Protein 3UW2 (pdb70)

Sequence (458 aa):
MISQSIFKAYDIRGVIGKTLDADVARSSIGRAFGSEVRAQGGDAVVVARDGRLSGPELVGALADGLRAAGVDVVDVGMVPTPVGYFAASVPLALSGGERRVDSCIVVTGSHNPPDDYNGFKMVLRGAAIYGDQIQGLYKRIVVDARFETGSGSYEQYDVADQYVERIVGDIKLTRPLKLVVDAGNGVAGPLATRLFKALGCELVELFTDIDGNFPNHHPDPAHPENLQQDVIAKLKATDAEIGFAFDGDGDRLGVVTKDGQIIYPDRQLMLFAEEVLSRNPGAQIIYDVKCTRNLARWVREKGGEEPLMWKTGHHSLVKAKLRETGAPLAGEMSGHVFFKDRWYGFDDGLYTGARLLEILARVADPSALLNGLPNAVSTPELQLNVKLIDKLRADAKFDGADEVVTIDGLRVEYPDGFGLARSSNTTPVVVLRFEATSDAALARIQDDFRRALKAAKPGANLPF

Organism: Burkholderia thailandensis (strain ATCC 700388 / DSM 13276 / CCUG 48851 / CIP 106301 / E264) (NCBI:txid271848)

Radius of gyration: 22.33 Å; Cα contacts (8 Å, |Δi|>4): 1093; chains: 1; bounding box: 67×44×60 Å

Solvent-accessible surface area: 17520 Å² total; per-residue (Å²): 198,16,37,81,65,3,7,68,28,43,7,0,75,5,22,60,70,157,44,2,67,24,98,20,0,94,31,0,0,54,0,1,0,0,48,0,87,66,73,70,21,84,9,0,0,0,0,52,3,10,4,114,17,0,70,114,2,12,32,5,0,5,64,0,0,86,40,0,19,0,30,1,3,12,6,30,64,10,2,0,0,0,0,17,3,0,8,30,12,67,0,72,14,116,81,37,136,70,124,2,54,1,0,0,0,0,3,1,14,66,25,52,39,68,76,0,0,1,20,8,12,11,116,22,36,18,5,79,28,130,89,0,59,30,4,52,45,11,16,82,89,73,134,60,66,105,33,110,6,64,86,50,130,37,109,0,13,76,56,0,8,113,72,0,39,53,59,2,146,28,96,67,96,2,55,0,0,0,1,0,0,3,2,2,0,0,61,15,0,13,101,0,0,122,50,16,43,6,118,27,31,75,16,46,18,96,59,39,4,87,15,86,80,24,64,0,12,19,66,102,66,110,22,2,113,57,0,39,56,69,0,141,84,43,105,0,40,0,0,0,2,2,0,3,0,0,2,27,6,11,0,0,0,78,84,16,88,45,1,104,18,9,17,1,1,0,6,2,0,68,27,0,4,84,105,43,119,44,21,67,0,0,8,0,0,31,0,8,64,36,0,25,159,38,0,142,113,69,42,3,101,32,28,38,52,75,14,9,32,1,27,0,23,31,36,9,140,132,49,59,4,15,0,0,2,3,28,56,5,20,6,0,1,106,18,67,14,64,5,6,3,2,2,0,0,2,0,0,3,0,0,13,18,0,1,132,49,99,78,3,9,60,63,0,51,63,11,42,105,32,48,77,30,121,74,18,114,48,54,98,83,32,10,70,47,2,114,87,116,32,107,21,74,59,32,101,102,65,25,67,54,22,12,1,5,0,24,2,88,36,0,3,0,0,0,12,21,27,79,78,54,110,58,4,11,0,45,4,14,0,80,52,112,78,8,24,46,101,0,30,73,29,2,87,64,15,1,55,72,29,34,103,87,64,106,51,63,63

Structure (mmCIF, N/CA/C/O backbone):
data_3UW2
#
_entry.id   3UW2
#
_cell.length_a   67.376
_cell.length_b   75.233
_cell.length_c   104.423
_cell.angle_alpha   90.000
_cell.angle_beta   90.000
_cell.angle_gamma   90.000
#
_symmetry.space_group_name_H-M   'P 21 21 21'
#
loop_
_entity.id
_entity.type
_entity.pdbx_description
1 polymer 'Phosphoglucomutase/phosphomannomutase family protein'
2 non-polymer 'PHOSPHATE ION'
3 non-polymer 1,2-ETHANEDIOL
4 non-polymer GLYCEROL
5 non-polymer 'ZINC ION'
6 water water
#
loop_
_atom_site.group_PDB
_atom_site.id
_atom_site.type_symbol
_atom_site.label_atom_id
_atom_site.label_alt_id
_atom_site.label_comp_id
_atom_site.label_asym_id
_atom_site.label_entity_id
_atom_site.label_seq_id
_atom_site.pdbx_PDB_ins_code
_atom_site.Cartn_x
_atom_site.Cartn_y
_atom_site.Cartn_z
_atom_site.occupancy
_atom_site.B_iso_or_equiv
_atom_site.auth_seq_id
_atom_site.auth_comp_id
_atom_site.auth_asym_id
_atom_site.auth_atom_id
_atom_site.pdbx_PDB_model_num
ATOM 1 N N . MET A 1 22 ? 10.163 -15.595 3.505 1.00 69.91 1 MET A N 1
ATOM 2 C CA . MET A 1 22 ? 10.196 -14.130 3.234 1.00 67.71 1 MET A CA 1
ATOM 3 C C . MET A 1 22 ? 10.605 -13.837 1.787 1.00 64.39 1 MET A C 1
ATOM 4 O O . MET A 1 22 ? 11.480 -14.508 1.225 1.00 62.96 1 MET A O 1
ATOM 9 N N . ILE A 1 23 ? 9.990 -12.812 1.199 1.00 55.80 2 ILE A N 1
ATOM 10 C CA . ILE A 1 23 ? 10.164 -12.532 -0.221 1.00 47.98 2 ILE A CA 1
ATOM 11 C C . ILE A 1 23 ? 11.555 -11.991 -0.524 1.00 45.55 2 ILE A C 1
ATOM 12 O O . ILE A 1 23 ? 12.131 -11.271 0.247 1.00 47.08 2 ILE A O 1
ATOM 17 N N . SER A 1 24 ? 12.058 -12.309 -1.692 1.00 41.12 3 SER A N 1
ATOM 18 C CA . SER A 1 24 ? 13.362 -11.888 -2.077 1.00 43.85 3 SER A CA 1
ATOM 19 C C . SER A 1 24 ? 13.229 -10.681 -3.023 1.00 42.77 3 SER A C 1
ATOM 20 O O . SER A 1 24 ? 12.491 -10.759 -4.011 1.00 41.51 3 SER A O 1
ATOM 23 N N . GLN A 1 25 ? 13.946 -9.596 -2.724 1.00 42.15 4 GLN A N 1
ATOM 24 C CA . GLN A 1 25 ? 13.983 -8.406 -3.572 1.00 43.58 4 GLN A CA 1
ATOM 25 C C . GLN A 1 25 ? 14.517 -8.713 -4.985 1.00 42.57 4 GLN A C 1
ATOM 26 O O . GLN A 1 25 ? 14.111 -8.088 -5.951 1.00 36.70 4 GLN A O 1
ATOM 32 N N . SER A 1 26 ? 15.424 -9.685 -5.097 1.00 42.45 5 SER A N 1
ATOM 33 C CA . SER A 1 26 ? 16.046 -10.041 -6.387 1.00 41.57 5 SER A CA 1
ATOM 34 C C . SER A 1 26 ? 15.061 -10.472 -7.511 1.00 41.76 5 SER A C 1
ATOM 35 O O . SER A 1 26 ? 15.454 -10.463 -8.687 1.00 41.54 5 SER A O 1
ATOM 38 N N . ILE A 1 27 ? 13.806 -10.835 -7.184 1.00 34.08 6 ILE A N 1
ATOM 39 C CA . ILE A 1 27 ? 12.884 -11.244 -8.254 1.00 31.51 6 ILE A CA 1
ATOM 40 C C . ILE A 1 27 ? 12.218 -10.031 -8.889 1.00 32.25 6 ILE A C 1
ATOM 41 O O . ILE A 1 27 ? 11.542 -10.162 -9.931 1.00 33.32 6 ILE A O 1
ATOM 46 N N . PHE A 1 28 ? 12.368 -8.861 -8.245 1.00 31.37 7 PHE A N 1
ATOM 47 C CA . PHE A 1 28 ? 11.739 -7.640 -8.738 1.00 32.13 7 PHE A CA 1
ATOM 48 C C . PHE A 1 28 ? 12.691 -7.006 -9.685 1.00 35.08 7 PHE A C 1
ATOM 49 O O . PHE A 1 28 ? 13.576 -6.283 -9.210 1.00 35.61 7 PHE A O 1
ATOM 57 N N . LYS A 1 29 ? 12.528 -7.272 -11.003 1.00 33.63 8 LYS A N 1
ATOM 58 C CA . LYS A 1 29 ? 13.517 -6.797 -12.015 1.00 36.23 8 LYS A CA 1
ATOM 59 C C . LYS A 1 29 ? 13.082 -5.467 -12.601 1.00 37.19 8 LYS A C 1
ATOM 60 O O . LYS A 1 29 ? 12.102 -4.868 -12.151 1.00 33.40 8 LYS A O 1
ATOM 66 N N . ALA A 1 30 ? 13.819 -4.985 -13.596 1.00 38.98 9 ALA A N 1
ATOM 67 C CA . ALA A 1 30 ? 13.521 -3.680 -14.191 1.00 40.46 9 ALA A CA 1
ATOM 68 C C . ALA A 1 30 ? 12.135 -3.626 -14.815 1.00 39.31 9 ALA A C 1
ATOM 69 O O . ALA A 1 30 ? 11.414 -2.620 -14.661 1.00 39.70 9 ALA A O 1
ATOM 71 N N . TYR A 1 31 ? 11.743 -4.706 -15.500 1.00 36.68 10 TYR A N 1
ATOM 72 C CA . TYR A 1 31 ? 10.563 -4.636 -16.378 1.00 36.93 10 TYR A CA 1
ATOM 73 C C . TYR A 1 31 ? 9.479 -5.631 -16.025 1.00 32.15 10 TYR A C 1
ATOM 74 O O . TYR A 1 31 ? 8.380 -5.612 -16.590 1.00 35.49 10 TYR A O 1
ATOM 83 N N . ASP A 1 32 ? 9.774 -6.462 -15.049 1.00 30.24 11 ASP A N 1
ATOM 84 C CA . ASP A 1 32 ? 8.867 -7.514 -14.641 1.00 32.50 11 ASP A CA 1
ATOM 85 C C . ASP A 1 32 ? 9.323 -8.116 -13.365 1.00 31.58 11 ASP A C 1
ATOM 86 O O . ASP A 1 32 ? 10.213 -7.582 -12.712 1.00 34.23 11 ASP A O 1
ATOM 91 N N . ILE A 1 33 ? 8.677 -9.219 -13.000 1.00 29.80 12 ILE A N 1
ATOM 92 C CA . ILE A 1 33 ? 9.069 -10.003 -11.833 1.00 29.77 12 ILE A CA 1
ATOM 93 C C . ILE A 1 33 ? 9.354 -11.401 -12.370 1.00 32.52 12 ILE A C 1
ATOM 94 O O . ILE A 1 33 ? 8.578 -11.921 -13.161 1.00 30.11 12 ILE A O 1
ATOM 99 N N . ARG A 1 34 ? 10.489 -11.979 -11.978 1.00 32.22 13 ARG A N 1
ATOM 100 C CA . ARG A 1 34 ? 10.930 -13.290 -12.470 1.00 34.82 13 ARG A CA 1
ATOM 101 C C . ARG A 1 34 ? 11.633 -14.032 -11.333 1.00 34.55 13 ARG A C 1
ATOM 102 O O . ARG A 1 34 ? 12.429 -13.413 -10.628 1.00 37.64 13 ARG A O 1
ATOM 110 N N . GLY A 1 35 ? 11.401 -15.348 -11.206 1.00 31.88 14 GLY A N 1
ATOM 111 C CA . GLY A 1 35 ? 11.922 -16.147 -10.135 1.00 31.26 14 GLY A CA 1
ATOM 112 C C . GLY A 1 35 ? 11.907 -17.618 -10.518 1.00 33.74 14 GLY A C 1
ATOM 113 O O . GLY A 1 35 ? 11.460 -17.996 -11.617 1.00 34.14 14 GLY A O 1
ATOM 114 N N . VAL A 1 36 ? 12.438 -18.458 -9.643 1.00 35.21 15 VAL A N 1
ATOM 115 C CA . VAL A 1 36 ? 12.596 -19.897 -9.942 1.00 36.88 15 VAL A CA 1
ATOM 116 C C . VAL A 1 36 ? 11.758 -20.650 -8.886 1.00 40.27 15 VAL A C 1
ATOM 117 O O . VAL A 1 36 ? 11.958 -20.490 -7.677 1.00 39.24 15 VAL A O 1
ATOM 121 N N . ILE A 1 37 ? 10.811 -21.453 -9.358 1.00 40.62 16 ILE A N 1
ATOM 122 C CA . ILE A 1 37 ? 9.942 -22.262 -8.522 1.00 41.26 16 ILE A CA 1
ATOM 123 C C . ILE A 1 37 ? 10.748 -23.030 -7.494 1.00 42.43 16 ILE A C 1
ATOM 124 O O . ILE A 1 37 ? 11.802 -23.586 -7.812 1.00 43.08 16 ILE A O 1
ATOM 129 N N . GLY A 1 38 ? 10.266 -23.040 -6.252 1.00 41.90 17 GLY A N 1
ATOM 130 C CA . GLY A 1 38 ? 10.911 -23.828 -5.214 1.00 46.64 17 GLY A CA 1
ATOM 131 C C . GLY A 1 38 ? 12.138 -23.125 -4.667 1.00 47.36 17 GLY A C 1
ATOM 132 O O . GLY A 1 38 ? 12.747 -23.605 -3.725 1.00 48.58 17 GLY A O 1
ATOM 133 N N . LYS A 1 39 ? 12.508 -21.981 -5.248 1.00 42.36 18 LYS A N 1
ATOM 134 C CA . LYS A 1 39 ? 13.648 -21.223 -4.716 1.00 42.90 18 LYS A CA 1
ATOM 135 C C . LYS A 1 39 ? 13.317 -19.777 -4.407 1.00 40.78 18 LYS A C 1
ATOM 136 O O . LYS A 1 39 ? 13.563 -19.319 -3.312 1.00 43.36 18 LYS A O 1
ATOM 142 N N . THR A 1 40 ? 12.838 -19.020 -5.377 1.00 35.89 19 THR A N 1
ATOM 143 C CA . THR A 1 40 ? 12.419 -17.653 -5.060 1.00 36.11 19 THR A CA 1
ATOM 144 C C . THR A 1 40 ? 10.932 -17.431 -5.352 1.00 34.91 19 THR A C 1
ATOM 145 O O . THR A 1 40 ? 10.389 -16.373 -5.118 1.00 35.40 19 THR A O 1
ATOM 149 N N . LEU A 1 41 ? 10.264 -18.433 -5.877 1.00 35.50 20 LEU A N 1
ATOM 150 C CA . LEU A 1 41 ? 8.885 -18.216 -6.288 1.00 34.35 20 LEU A CA 1
ATOM 151 C C . LEU A 1 41 ? 8.020 -19.393 -5.825 1.00 35.28 20 LEU A C 1
ATOM 152 O O . LEU A 1 41 ? 8.436 -20.533 -5.975 1.00 36.49 20 LEU A O 1
ATOM 157 N N . ASP A 1 42 ? 6.833 -19.118 -5.269 1.00 31.44 21 ASP A N 1
ATOM 158 C CA . ASP A 1 42 ? 5.914 -20.196 -4.859 1.00 32.44 21 ASP A CA 1
ATOM 159 C C . ASP A 1 42 ? 4.529 -19.555 -4.758 1.00 30.94 21 ASP A C 1
ATOM 160 O O . ASP A 1 42 ? 4.378 -18.352 -5.107 1.00 29.10 21 ASP A O 1
ATOM 165 N N . ALA A 1 43 ? 3.530 -20.310 -4.321 1.00 30.89 22 ALA A N 1
ATOM 166 C CA . ALA A 1 43 ? 2.161 -19.744 -4.176 1.00 31.90 22 ALA A CA 1
ATOM 167 C C . ALA A 1 43 ? 2.126 -18.531 -3.226 1.00 33.09 22 ALA A C 1
ATOM 168 O O . ALA A 1 43 ? 1.391 -17.606 -3.496 1.00 29.97 22 ALA A O 1
ATOM 170 N N . ASP A 1 44 ? 2.870 -18.573 -2.101 1.00 33.75 23 ASP A N 1
ATOM 171 C CA . ASP A 1 44 ? 2.834 -17.466 -1.120 1.00 33.20 23 ASP A CA 1
ATOM 172 C C . ASP A 1 44 ? 3.331 -16.205 -1.761 1.00 32.29 23 ASP A C 1
ATOM 173 O O . ASP A 1 44 ? 2.747 -15.132 -1.539 1.00 30.64 23 ASP A O 1
ATOM 178 N N . VAL A 1 45 ? 4.434 -16.336 -2.522 1.00 29.64 24 VAL A N 1
ATOM 179 C CA . VAL A 1 45 ? 4.984 -15.239 -3.273 1.00 27.66 24 VAL A CA 1
ATOM 180 C C . VAL A 1 45 ? 3.979 -14.653 -4.295 1.00 27.74 24 VAL A C 1
ATOM 181 O O . VAL A 1 45 ? 3.743 -13.430 -4.336 1.00 27.09 24 VAL A O 1
ATOM 185 N N . ALA A 1 46 ? 3.327 -15.513 -5.074 1.00 25.60 25 ALA A N 1
ATOM 186 C CA . ALA A 1 46 ? 2.310 -15.041 -6.047 1.00 24.85 25 ALA A CA 1
ATOM 187 C C . ALA A 1 46 ? 1.205 -14.281 -5.350 1.00 24.86 25 ALA A C 1
ATOM 188 O O . ALA A 1 46 ? 0.833 -13.216 -5.810 1.00 24.61 25 ALA A O 1
ATOM 190 N N . ARG A 1 47 ? 0.711 -14.837 -4.241 1.00 26.50 26 ARG A N 1
ATOM 191 C CA . ARG A 1 47 ? -0.356 -14.194 -3.486 1.00 26.94 26 ARG A CA 1
ATOM 192 C C . ARG A 1 47 ? 0.101 -12.804 -2.981 1.00 27.01 26 ARG A C 1
ATOM 193 O O . ARG A 1 47 ? -0.635 -11.857 -3.151 1.00 26.41 26 ARG A O 1
ATOM 201 N N . SER A 1 48 ? 1.320 -12.640 -2.418 1.00 26.28 27 SER A N 1
ATOM 202 C CA A SER A 1 48 ? 1.742 -11.316 -1.915 0.59 26.10 27 SER A CA 1
ATOM 203 C CA B SER A 1 48 ? 1.735 -11.323 -1.914 0.41 26.51 27 SER A CA 1
ATOM 204 C C . SER A 1 48 ? 1.880 -10.337 -3.071 1.00 26.03 27 SER A C 1
ATOM 205 O O . SER A 1 48 ? 1.636 -9.131 -2.922 1.00 26.11 27 SER A O 1
ATOM 210 N N . ILE A 1 49 ? 2.266 -10.846 -4.242 1.00 26.71 28 ILE A N 1
ATOM 211 C CA . ILE A 1 49 ? 2.438 -9.983 -5.394 1.00 27.36 28 ILE A CA 1
ATOM 212 C C . ILE A 1 49 ? 1.033 -9.560 -5.869 1.00 25.94 28 ILE A C 1
ATOM 213 O O . ILE A 1 49 ? 0.768 -8.391 -6.188 1.00 26.38 28 ILE A O 1
ATOM 218 N N . GLY A 1 50 ? 0.107 -10.483 -5.810 1.00 27.84 29 GLY A N 1
ATOM 219 C CA . GLY A 1 50 ? -1.272 -10.123 -6.226 1.00 26.33 29 GLY A CA 1
ATOM 220 C C . GLY A 1 50 ? -1.895 -9.077 -5.286 1.00 28.80 29 GLY A C 1
ATOM 221 O O . GLY A 1 50 ? -2.569 -8.126 -5.718 1.00 30.55 29 GLY A O 1
ATOM 222 N N . ARG A 1 51 ? -1.703 -9.285 -3.979 1.00 27.57 30 ARG A N 1
ATOM 223 C CA . ARG A 1 51 ? -2.172 -8.350 -2.969 1.00 27.80 30 ARG A CA 1
ATOM 224 C C . ARG A 1 51 ? -1.514 -6.959 -3.171 1.00 27.55 30 ARG A C 1
ATOM 225 O O . ARG A 1 51 ? -2.169 -5.980 -3.095 1.00 30.15 30 ARG A O 1
ATOM 233 N N . ALA A 1 52 ? -0.195 -6.887 -3.413 1.00 29.14 31 ALA A N 1
ATOM 234 C CA . ALA A 1 52 ? 0.499 -5.623 -3.625 1.00 29.38 31 ALA A CA 1
ATOM 235 C C . ALA A 1 52 ? -0.024 -4.897 -4.885 1.00 29.02 31 ALA A C 1
ATOM 236 O O . ALA A 1 52 ? -0.295 -3.708 -4.866 1.00 31.94 31 ALA A O 1
ATOM 238 N N . PHE A 1 53 ? -0.124 -5.614 -5.989 1.00 28.32 32 PHE A N 1
ATOM 239 C CA . PHE A 1 53 ? -0.581 -5.026 -7.238 1.00 26.77 32 PHE A CA 1
ATOM 240 C C . PHE A 1 53 ? -2.065 -4.608 -7.114 1.00 27.87 32 PHE A C 1
ATOM 241 O O . PHE A 1 53 ? -2.431 -3.491 -7.508 1.00 26.77 32 PHE A O 1
ATOM 249 N N . GLY A 1 54 ? -2.906 -5.461 -6.533 1.00 26.57 33 GLY A N 1
ATOM 250 C CA . GLY A 1 54 ? -4.330 -5.095 -6.351 1.00 26.58 33 GLY A CA 1
ATOM 251 C C . GLY A 1 54 ? -4.508 -3.828 -5.503 1.00 27.33 33 GLY A C 1
ATOM 252 O O . GLY A 1 54 ? -5.458 -2.997 -5.727 1.00 27.30 33 GLY A O 1
ATOM 253 N N . SER A 1 55 ? -3.588 -3.655 -4.549 1.00 25.18 34 SER A N 1
ATOM 254 C CA . SER A 1 55 ? -3.575 -2.487 -3.676 1.00 26.97 34 SER A CA 1
ATOM 255 C C . SER A 1 55 ? -3.248 -1.231 -4.496 1.00 28.30 34 SER A C 1
ATOM 256 O O . SER A 1 55 ? -3.840 -0.161 -4.261 1.00 31.92 34 SER A O 1
ATOM 259 N N . GLU A 1 56 ? -2.266 -1.325 -5.391 1.00 29.64 35 GLU A N 1
ATOM 260 C CA . GLU A 1 56 ? -1.925 -0.179 -6.225 1.00 31.24 35 GLU A CA 1
ATOM 261 C C . GLU A 1 56 ? -3.102 0.160 -7.215 1.00 33.11 35 GLU A C 1
ATOM 262 O O . GLU A 1 56 ? -3.429 1.351 -7.452 1.00 30.90 35 GLU A O 1
ATOM 268 N N . VAL A 1 57 ? -3.731 -0.874 -7.781 1.00 30.10 36 VAL A N 1
ATOM 269 C CA . VAL A 1 57 ? -4.914 -0.659 -8.605 1.00 30.70 36 VAL A CA 1
ATOM 270 C C . VAL A 1 57 ? -5.970 0.145 -7.828 1.00 31.93 36 VAL A C 1
ATOM 271 O O . VAL A 1 57 ? -6.468 1.168 -8.339 1.00 35.23 36 VAL A O 1
ATOM 275 N N . ARG A 1 58 ? -6.276 -0.248 -6.586 1.00 32.04 37 ARG A N 1
ATOM 276 C CA . ARG A 1 58 ? -7.315 0.502 -5.820 1.00 34.46 37 ARG A CA 1
ATOM 277 C C . ARG A 1 58 ? -6.838 1.913 -5.474 1.00 33.46 37 ARG A C 1
ATOM 278 O O . ARG A 1 58 ? -7.622 2.810 -5.406 1.00 35.62 37 ARG A O 1
ATOM 286 N N . ALA A 1 59 ? -5.546 2.112 -5.256 1.00 34.52 38 ALA A N 1
ATOM 287 C CA . ALA A 1 59 ? -5.059 3.449 -4.875 1.00 35.77 38 ALA A CA 1
ATOM 288 C C . ALA A 1 59 ? -5.162 4.385 -6.097 1.00 36.73 38 ALA A C 1
ATOM 289 O O . ALA A 1 59 ? -5.201 5.594 -5.942 1.00 39.10 38 ALA A O 1
ATOM 291 N N . GLN A 1 60 ? -5.185 3.813 -7.307 1.00 35.89 39 GLN A N 1
ATOM 292 C CA . GLN A 1 60 ? -5.446 4.592 -8.516 1.00 35.87 39 GLN A CA 1
ATOM 293 C C . GLN A 1 60 ? -6.908 4.529 -8.944 1.00 37.16 39 GLN A C 1
ATOM 294 O O . GLN A 1 60 ? -7.274 4.997 -9.997 1.00 38.28 39 GLN A O 1
ATOM 300 N N . GLY A 1 61 ? -7.748 4.020 -8.067 1.00 37.70 40 GLY A N 1
ATOM 301 C CA . GLY A 1 61 ? -9.172 4.084 -8.295 1.00 37.86 40 GLY A CA 1
ATOM 302 C C . GLY A 1 61 ? -9.698 2.993 -9.216 1.00 39.83 40 GLY A C 1
ATOM 303 O O . GLY A 1 61 ? -10.862 3.048 -9.653 1.00 35.94 40 GLY A O 1
ATOM 304 N N . GLY A 1 62 ? -8.852 2.006 -9.512 1.00 38.21 41 GLY A N 1
ATOM 305 C CA . GLY A 1 62 ? -9.299 0.845 -10.342 1.00 38.36 41 GLY A CA 1
ATOM 306 C C . GLY A 1 62 ? -9.970 -0.205 -9.452 1.00 39.73 41 GLY A C 1
ATOM 307 O O . GLY A 1 62 ? -9.768 -0.199 -8.215 1.00 39.84 41 GLY A O 1
ATOM 308 N N . ASP A 1 63 ? -10.790 -1.085 -10.036 1.00 37.04 42 ASP A N 1
ATOM 309 C CA . ASP A 1 63 ? -11.344 -2.173 -9.247 1.00 35.52 42 ASP A CA 1
ATOM 310 C C . ASP A 1 63 ? -11.280 -3.582 -9.867 1.00 33.78 42 ASP A C 1
ATOM 311 O O . ASP A 1 63 ? -11.969 -4.475 -9.367 1.00 33.64 42 ASP A O 1
ATOM 316 N N . ALA A 1 64 ? -10.479 -3.785 -10.921 1.00 29.71 43 ALA A N 1
ATOM 317 C CA . ALA A 1 64 ? -10.473 -5.055 -11.610 1.00 27.63 43 ALA A CA 1
ATOM 318 C C . ALA A 1 64 ? -9.139 -5.279 -12.315 1.00 28.33 43 ALA A C 1
ATOM 319 O O . ALA A 1 64 ? -8.512 -4.340 -12.732 1.00 25.79 43 ALA A O 1
ATOM 321 N N . VAL A 1 65 ? -8.765 -6.550 -12.469 1.00 26.31 44 VAL A N 1
ATOM 322 C CA . VAL A 1 65 ? -7.551 -6.925 -13.125 1.00 24.59 44 VAL A CA 1
ATOM 323 C C . VAL A 1 65 ? -7.817 -8.219 -13.898 1.00 26.35 44 VAL A C 1
ATOM 324 O O . VAL A 1 65 ? -8.402 -9.194 -13.346 1.00 28.10 44 VAL A O 1
ATOM 328 N N . VAL A 1 66 ? -7.370 -8.256 -15.153 1.00 25.03 45 VAL A N 1
ATOM 329 C CA . VAL A 1 66 ? -7.358 -9.489 -15.933 1.00 25.48 45 VAL A CA 1
ATOM 330 C C . VAL A 1 66 ? -6.131 -10.316 -15.533 1.00 28.38 45 VAL A C 1
ATOM 331 O O . VAL A 1 66 ? -5.012 -9.750 -15.383 1.00 26.33 45 VAL A O 1
ATOM 335 N N . VAL A 1 67 ? -6.277 -11.642 -15.401 1.00 26.50 46 VAL A N 1
ATOM 336 C CA . VAL A 1 67 ? -5.077 -12.481 -15.204 1.00 26.14 46 VAL A CA 1
ATOM 337 C C . VAL A 1 67 ? -4.996 -13.559 -16.293 1.00 26.31 46 VAL A C 1
ATOM 338 O O . VAL A 1 67 ? -5.995 -13.924 -16.836 1.00 25.02 46 VAL A O 1
ATOM 342 N N . ALA A 1 68 ? -3.784 -14.012 -16.646 1.00 24.91 47 ALA A N 1
ATOM 343 C CA . ALA A 1 68 ? -3.608 -15.010 -17.674 1.00 25.44 47 ALA A CA 1
ATOM 344 C C . ALA A 1 68 ? -2.302 -15.730 -17.334 1.00 25.92 47 ALA A C 1
ATOM 345 O O . ALA A 1 68 ? -1.517 -15.246 -16.492 1.00 23.38 47 ALA A O 1
ATOM 347 N N . ARG A 1 69 ? -2.083 -16.861 -17.991 1.00 24.91 48 ARG A N 1
ATOM 348 C CA . ARG A 1 69 ? -0.851 -17.615 -17.775 1.00 25.96 48 ARG A CA 1
ATOM 349 C C . ARG A 1 69 ? -0.349 -18.213 -19.071 1.00 24.52 48 ARG A C 1
ATOM 350 O O . ARG A 1 69 ? -1.141 -18.415 -20.026 1.00 22.25 48 ARG A O 1
ATOM 358 N N . ASP A 1 70 ? 0.958 -18.547 -19.122 1.00 23.28 49 ASP A N 1
ATOM 359 C CA . ASP A 1 70 ? 1.438 -19.320 -20.255 1.00 22.61 49 ASP A CA 1
ATOM 360 C C . ASP A 1 70 ? 1.301 -20.818 -19.935 1.00 26.55 49 ASP A C 1
ATOM 361 O O . ASP A 1 70 ? 0.542 -21.163 -19.040 1.00 27.27 49 ASP A O 1
ATOM 366 N N . GLY A 1 71 ? 2.026 -21.708 -20.634 1.00 26.52 50 GLY A N 1
ATOM 367 C CA . GLY A 1 71 ? 1.788 -23.133 -20.424 1.00 26.88 50 GLY A CA 1
ATOM 368 C C . GLY A 1 71 ? 2.787 -23.885 -19.528 1.00 29.03 50 GLY A C 1
ATOM 369 O O . GLY A 1 71 ? 3.067 -25.110 -19.752 1.00 27.39 50 GLY A O 1
ATOM 370 N N . ARG A 1 72 ? 3.317 -23.161 -18.537 1.00 25.85 51 ARG A N 1
ATOM 371 C CA . ARG A 1 72 ? 4.291 -23.707 -17.643 1.00 26.95 51 ARG A CA 1
ATOM 372 C C . ARG A 1 72 ? 3.630 -24.560 -16.560 1.00 28.55 51 ARG A C 1
ATOM 373 O O . ARG A 1 72 ? 2.456 -24.344 -16.211 1.00 26.61 51 ARG A O 1
ATOM 381 N N . LEU A 1 73 ? 4.379 -25.535 -16.026 1.00 29.01 52 LEU A N 1
ATOM 382 C CA . LEU A 1 73 ? 3.814 -26.496 -15.018 1.00 29.58 52 LEU A CA 1
ATOM 383 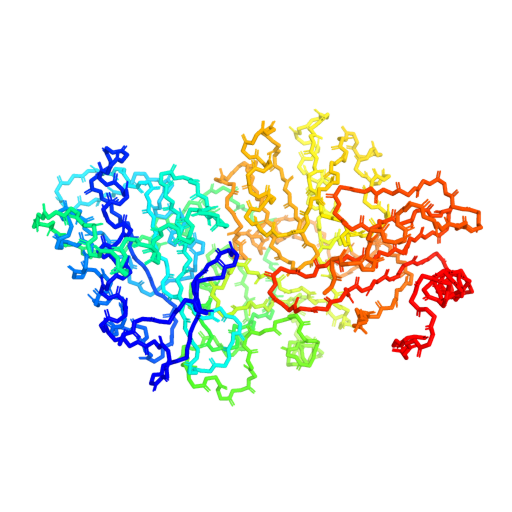C C . LEU A 1 73 ? 3.337 -25.816 -13.764 1.00 31.10 52 LEU A C 1
ATOM 384 O O . LEU A 1 73 ? 2.292 -26.222 -13.197 1.00 28.53 52 LEU A O 1
ATOM 389 N N . SER A 1 74 ? 4.109 -24.816 -13.316 1.00 30.18 53 SER A N 1
ATOM 390 C CA . SER A 1 74 ? 3.736 -23.968 -12.149 1.00 29.55 53 SER A CA 1
ATOM 391 C C . SER A 1 74 ? 2.637 -22.938 -12.421 1.00 29.25 53 SER A C 1
ATOM 392 O O . SER A 1 74 ? 2.101 -22.315 -11.468 1.00 27.88 53 SER A O 1
ATOM 395 N N . GLY A 1 75 ? 2.296 -22.730 -13.704 1.00 29.05 54 GLY A N 1
ATOM 396 C CA . GLY A 1 75 ? 1.256 -21.768 -14.099 1.00 25.50 54 GLY A CA 1
ATOM 397 C C . GLY A 1 75 ? -0.079 -21.845 -13.368 1.00 26.53 54 GLY A C 1
ATOM 398 O O . GLY A 1 75 ? -0.568 -20.855 -12.802 1.00 23.67 54 GLY A O 1
ATOM 399 N N . PRO A 1 76 ? -0.693 -23.024 -13.368 1.00 29.02 55 PRO A N 1
ATOM 400 C CA . PRO A 1 76 ? -2.089 -23.024 -12.786 1.00 27.26 55 PRO A CA 1
ATOM 401 C C . PRO A 1 76 ? -2.028 -22.650 -11.278 1.00 27.14 55 PRO A C 1
ATOM 402 O O . PRO A 1 76 ? -2.862 -21.918 -10.768 1.00 26.71 55 PRO A O 1
ATOM 406 N N . GLU A 1 77 ? -1.006 -23.140 -10.568 1.00 26.68 56 GLU A N 1
ATOM 407 C CA . GLU A 1 77 ? -0.980 -22.888 -9.094 1.00 26.55 56 GLU A CA 1
ATOM 408 C C . GLU A 1 77 ? -0.715 -21.373 -8.849 1.00 27.05 56 GLU A C 1
ATOM 409 O O . GLU A 1 77 ? -1.322 -20.740 -7.973 1.00 23.82 56 GLU A O 1
ATOM 415 N N . LEU A 1 78 ? 0.297 -20.838 -9.532 1.00 24.28 57 LEU A N 1
ATOM 416 C CA . LEU A 1 78 ? 0.672 -19.414 -9.297 1.00 24.98 57 LEU A CA 1
ATOM 417 C C . LEU A 1 78 ? -0.434 -18.439 -9.717 1.00 26.71 57 LEU A C 1
ATOM 418 O O . LEU A 1 78 ? -0.702 -17.461 -8.975 1.00 25.01 57 LEU A O 1
ATOM 423 N N . VAL A 1 79 ? -1.102 -18.682 -10.878 1.00 26.70 58 VAL A N 1
ATOM 424 C CA . VAL A 1 79 ? -2.175 -17.750 -11.292 1.00 24.87 58 VAL A CA 1
ATOM 425 C C . VAL A 1 79 ? -3.334 -17.846 -10.308 1.00 24.96 58 VAL A C 1
ATOM 426 O O . VAL A 1 79 ? -3.976 -16.855 -9.996 1.00 23.89 58 VAL A O 1
ATOM 430 N N . GLY A 1 80 ? -3.619 -19.028 -9.793 1.00 27.13 59 GLY A N 1
ATOM 431 C CA . GLY A 1 80 ? -4.655 -19.111 -8.709 1.00 25.93 59 GLY A CA 1
ATOM 432 C C . GLY A 1 80 ? -4.244 -18.324 -7.435 1.00 26.31 59 GLY A C 1
ATOM 433 O O . GLY A 1 80 ? -5.075 -17.645 -6.853 1.00 26.55 59 GLY A O 1
ATOM 434 N N . ALA A 1 81 ? -2.976 -18.390 -6.988 1.00 24.85 60 ALA A N 1
ATOM 435 C CA . ALA A 1 81 ? -2.530 -17.700 -5.790 1.00 24.02 60 ALA A CA 1
ATOM 436 C C . ALA A 1 81 ? -2.562 -16.195 -6.036 1.00 24.89 60 ALA A C 1
ATOM 437 O O . ALA A 1 81 ? -2.890 -15.372 -5.166 1.00 25.40 60 ALA A O 1
ATOM 439 N N . LEU A 1 82 ? -2.243 -15.835 -7.262 1.00 27.75 61 LEU A N 1
ATOM 440 C CA . LEU A 1 82 ? -2.164 -14.417 -7.648 1.00 25.63 61 LEU A CA 1
ATOM 441 C C . LEU A 1 82 ? -3.561 -13.866 -7.560 1.00 25.92 61 LEU A C 1
ATOM 442 O O . LEU A 1 82 ? -3.764 -12.792 -6.973 1.00 25.18 61 LEU A O 1
ATOM 447 N N . ALA A 1 83 ? -4.520 -14.604 -8.120 1.00 25.65 62 ALA A N 1
ATOM 448 C CA . ALA A 1 83 ? -5.926 -14.180 -8.114 1.00 26.33 62 ALA A CA 1
ATOM 449 C C . ALA A 1 83 ? -6.469 -14.040 -6.684 1.00 26.22 62 ALA A C 1
ATOM 450 O O . ALA A 1 83 ? -7.228 -13.085 -6.404 1.00 27.38 62 ALA A O 1
ATOM 452 N N . ASP A 1 84 ? -6.123 -14.993 -5.802 1.00 27.47 63 ASP A N 1
ATOM 453 C CA . ASP A 1 84 ? -6.505 -14.912 -4.370 1.00 29.50 63 ASP A CA 1
ATOM 454 C C . ASP A 1 84 ? -6.023 -13.574 -3.744 1.00 29.01 63 ASP A C 1
ATOM 455 O O . ASP A 1 84 ? -6.745 -12.948 -2.975 1.00 26.90 63 ASP A O 1
ATOM 460 N N . GLY A 1 85 ? -4.793 -13.192 -4.055 1.00 25.89 64 GLY A N 1
ATOM 461 C CA . GLY A 1 85 ? -4.137 -11.989 -3.503 1.00 26.89 64 GLY A CA 1
ATOM 462 C C . GLY A 1 85 ? -4.797 -10.712 -4.010 1.00 27.08 64 GLY A C 1
ATOM 463 O O . GLY A 1 85 ? -4.998 -9.735 -3.229 1.00 25.61 64 GLY A O 1
ATOM 464 N N . LEU A 1 86 ? -5.186 -10.718 -5.300 1.00 26.22 65 LEU A N 1
ATOM 465 C CA . LEU A 1 86 ? -5.810 -9.553 -5.907 1.00 25.34 65 LEU A CA 1
ATOM 466 C C . LEU A 1 86 ? -7.155 -9.389 -5.235 1.00 28.25 65 LEU A C 1
ATOM 467 O O . LEU A 1 86 ? -7.603 -8.243 -4.900 1.00 27.31 65 LEU A O 1
ATOM 472 N N . ARG A 1 87 ? -7.868 -10.512 -5.145 1.00 26.41 66 ARG A N 1
ATOM 473 C CA . ARG A 1 87 ? -9.245 -10.446 -4.530 1.00 27.39 66 ARG A CA 1
ATOM 474 C C . ARG A 1 87 ? -9.226 -10.015 -3.023 1.00 28.03 66 ARG A C 1
ATOM 475 O O . ARG A 1 87 ? -10.140 -9.289 -2.576 1.00 31.84 66 ARG A O 1
ATOM 483 N N . ALA A 1 88 ? -8.245 -10.493 -2.246 1.00 28.44 67 ALA A N 1
ATOM 484 C CA . ALA A 1 88 ? -7.976 -10.063 -0.827 1.00 28.52 67 ALA A CA 1
ATOM 485 C C . ALA A 1 88 ? -7.708 -8.557 -0.710 1.00 30.13 67 ALA A C 1
ATOM 486 O O . ALA A 1 88 ? -7.952 -7.992 0.338 1.00 31.43 67 ALA A O 1
ATOM 488 N N . ALA A 1 89 ? -7.129 -7.934 -1.754 1.00 30.66 68 ALA A N 1
ATOM 489 C CA . ALA A 1 89 ? -7.023 -6.445 -1.855 1.00 30.82 68 ALA A CA 1
ATOM 490 C C . ALA A 1 89 ? -8.328 -5.739 -2.233 1.00 30.57 68 ALA A C 1
ATOM 491 O O . ALA A 1 89 ? -8.369 -4.496 -2.246 1.00 33.16 68 ALA A O 1
ATOM 493 N N . GLY A 1 90 ? -9.361 -6.487 -2.571 1.00 30.93 69 GLY A N 1
ATOM 494 C CA . GLY A 1 90 ? -10.676 -5.894 -2.906 1.00 31.52 69 GLY A CA 1
ATOM 495 C C . GLY A 1 90 ? -10.853 -5.664 -4.422 1.00 36.05 69 GLY A C 1
ATOM 496 O O . GLY A 1 90 ? -11.743 -4.930 -4.829 1.00 34.61 69 GLY A O 1
ATOM 497 N N . VAL A 1 91 ? -10.028 -6.317 -5.264 1.00 31.12 70 VAL A N 1
ATOM 498 C CA . VAL A 1 91 ? -10.041 -6.146 -6.719 1.00 32.79 70 VAL A CA 1
ATOM 499 C C . VAL A 1 91 ? -10.752 -7.343 -7.389 1.00 32.93 70 VAL A C 1
ATOM 500 O O . VAL A 1 91 ? -10.486 -8.454 -7.045 1.00 32.40 70 VAL A O 1
ATOM 504 N N . ASP A 1 92 ? -11.716 -7.108 -8.285 1.00 32.70 71 ASP A N 1
ATOM 505 C CA . ASP A 1 92 ? -12.301 -8.204 -9.049 1.00 30.96 71 ASP A CA 1
ATOM 506 C C . ASP A 1 92 ? -11.315 -8.816 -10.051 1.00 29.30 71 ASP A C 1
ATOM 507 O O . ASP A 1 92 ? -10.540 -8.081 -10.660 1.00 30.32 71 ASP A O 1
ATOM 512 N N . VAL A 1 93 ? -11.368 -10.141 -10.259 1.00 26.61 72 VAL A N 1
ATOM 513 C CA . VAL A 1 93 ? -10.417 -10.809 -11.165 1.00 27.60 72 VAL A CA 1
ATOM 514 C C . VAL A 1 93 ? -11.210 -11.381 -12.331 1.00 28.08 72 VAL A C 1
ATOM 515 O O . VAL A 1 93 ? -12.255 -11.997 -12.138 1.00 31.57 72 VAL A O 1
ATOM 519 N N . VAL A 1 94 ? -10.724 -11.112 -13.538 1.00 26.24 73 VAL A N 1
ATOM 520 C CA . VAL A 1 94 ? -11.177 -11.759 -14.768 1.00 26.04 73 VAL A CA 1
ATOM 521 C C . VAL A 1 94 ? -10.063 -12.651 -15.280 1.00 27.74 73 VAL A C 1
ATOM 522 O O . VAL A 1 94 ? -8.973 -12.177 -15.668 1.00 26.18 73 VAL A O 1
ATOM 526 N N . ASP A 1 95 ? -10.323 -13.947 -15.234 1.00 27.95 74 ASP A N 1
ATOM 527 C CA . ASP A 1 95 ? -9.310 -14.928 -15.559 1.00 30.17 74 ASP A CA 1
ATOM 528 C C . ASP A 1 95 ? -9.498 -15.391 -17.015 1.00 28.21 74 ASP A C 1
ATOM 529 O O . ASP A 1 95 ? -10.481 -16.037 -17.321 1.00 30.43 74 ASP A O 1
ATOM 534 N N . VAL A 1 96 ? -8.576 -15.019 -17.909 1.00 26.29 75 VAL A N 1
ATOM 535 C CA . VAL A 1 96 ? -8.745 -15.400 -19.307 1.00 28.50 75 VAL A CA 1
ATOM 536 C C . VAL A 1 96 ? -8.027 -16.728 -19.631 1.00 30.36 75 VAL A C 1
ATOM 537 O O . VAL A 1 96 ? -7.948 -17.111 -20.823 1.00 31.70 75 VAL A O 1
ATOM 541 N N . GLY A 1 97 ? -7.473 -17.381 -18.591 1.00 27.82 76 GLY A N 1
ATOM 542 C CA . GLY A 1 97 ? -7.002 -18.769 -18.683 1.00 26.66 76 GLY A CA 1
ATOM 543 C C . GLY A 1 97 ? -5.596 -18.760 -19.309 1.00 25.80 76 GLY A C 1
ATOM 544 O O . GLY A 1 97 ? -4.863 -17.816 -19.113 1.00 26.65 76 GLY A O 1
ATOM 545 N N . MET A 1 98 ? -5.235 -19.826 -20.040 1.00 24.92 77 MET A N 1
ATOM 546 C CA . MET A 1 98 ? -3.872 -20.006 -20.587 1.00 26.09 77 MET A CA 1
ATOM 547 C C . MET A 1 98 ? -3.849 -19.496 -22.029 1.00 25.87 77 MET A C 1
ATOM 548 O O . MET A 1 98 ? -4.480 -20.065 -22.935 1.00 24.95 77 MET A O 1
ATOM 553 N N . VAL A 1 99 ? -3.221 -18.357 -22.209 1.00 26.32 78 VAL A N 1
ATOM 554 C CA . VAL A 1 99 ? -3.200 -17.697 -23.529 1.00 27.55 78 VAL A CA 1
ATOM 555 C C . VAL A 1 99 ? -1.843 -17.010 -23.689 1.00 26.64 78 VAL A C 1
ATOM 556 O O . VAL A 1 99 ? -1.142 -16.759 -22.672 1.00 28.76 78 VAL A O 1
ATOM 560 N N . PRO A 1 100 ? -1.412 -16.753 -24.953 1.00 26.79 79 PRO A N 1
ATOM 561 C CA . PRO A 1 100 ? -0.186 -15.944 -25.152 1.00 24.67 79 PRO A CA 1
ATOM 562 C C . PRO A 1 100 ? -0.314 -14.598 -24.429 1.00 25.35 79 PRO A C 1
ATOM 563 O O . PRO A 1 100 ? -1.457 -14.104 -24.198 1.00 24.00 79 PRO A O 1
ATOM 567 N N . THR A 1 101 ? 0.799 -14.094 -23.944 1.00 22.88 80 THR A N 1
ATOM 568 C CA . THR A 1 101 ? 0.889 -12.786 -23.280 1.00 24.26 80 THR A CA 1
ATOM 569 C C . THR A 1 101 ? 0.141 -11.623 -23.986 1.00 25.00 80 THR A C 1
ATOM 570 O O . THR A 1 101 ? -0.688 -10.967 -23.337 1.00 28.60 80 THR A O 1
ATOM 574 N N . PRO A 1 102 ? 0.303 -11.438 -25.322 1.00 24.90 81 PRO A N 1
ATOM 575 C CA . PRO A 1 102 ? -0.389 -10.319 -25.924 1.00 25.98 81 PRO A CA 1
ATOM 576 C C . PRO A 1 102 ? -1.887 -10.564 -25.912 1.00 26.80 81 PRO A C 1
ATOM 577 O O . PRO A 1 102 ? -2.633 -9.619 -26.095 1.00 26.35 81 PRO A O 1
ATOM 581 N N . VAL A 1 103 ? -2.341 -11.805 -25.717 1.00 26.25 82 VAL A N 1
ATOM 582 C CA . VAL A 1 103 ? -3.818 -12.016 -25.595 1.00 24.55 82 VAL A CA 1
ATOM 583 C C . VAL A 1 103 ? -4.351 -11.447 -24.241 1.00 24.79 82 VAL A C 1
ATOM 584 O O . VAL A 1 103 ? -5.456 -10.908 -24.161 1.00 25.56 82 VAL A O 1
ATOM 588 N N . GLY A 1 104 ? -3.580 -11.602 -23.171 1.00 25.32 83 GLY A N 1
ATOM 589 C CA . GLY A 1 104 ? -3.872 -10.937 -21.888 1.00 25.28 83 GLY A CA 1
ATOM 590 C C . GLY A 1 104 ? -3.862 -9.392 -22.100 1.00 25.52 83 GLY A C 1
ATOM 591 O O . GLY A 1 104 ? -4.804 -8.690 -21.641 1.00 27.35 83 GLY A O 1
ATOM 592 N N . TYR A 1 105 ? -2.894 -8.863 -22.863 1.00 24.22 84 TYR A N 1
ATOM 593 C CA . TYR A 1 105 ? -2.872 -7.412 -23.172 1.00 25.96 84 TYR A CA 1
ATOM 594 C C . TYR A 1 105 ? -4.143 -7.038 -23.933 1.00 24.99 84 TYR A C 1
ATOM 595 O O . TYR A 1 105 ? -4.768 -6.003 -23.683 1.00 28.08 84 TYR A O 1
ATOM 604 N N . PHE A 1 106 ? -4.552 -7.924 -24.843 1.00 25.22 85 PHE A N 1
ATOM 605 C CA . PHE A 1 106 ? -5.703 -7.619 -25.678 1.00 26.61 85 PHE A CA 1
ATOM 606 C C . PHE A 1 106 ? -6.953 -7.582 -24.764 1.00 26.33 85 PHE A C 1
ATOM 607 O O . PHE A 1 106 ? -7.843 -6.703 -24.940 1.00 27.52 85 PHE A O 1
ATOM 615 N N . ALA A 1 107 ? -7.049 -8.535 -23.816 1.00 24.14 86 ALA A N 1
ATOM 616 C CA . ALA A 1 107 ? -8.197 -8.528 -22.865 1.00 26.07 86 ALA A CA 1
ATOM 617 C C . ALA A 1 107 ? -8.222 -7.208 -22.031 1.00 25.66 86 ALA A C 1
ATOM 618 O O . ALA A 1 107 ? -9.247 -6.754 -21.656 1.00 25.66 86 ALA A O 1
ATOM 620 N N . ALA A 1 108 ? -7.056 -6.602 -21.786 1.00 25.78 87 ALA A N 1
ATOM 621 C CA . ALA A 1 108 ? -6.966 -5.382 -21.012 1.00 25.70 87 ALA A CA 1
ATOM 622 C C . ALA A 1 108 ? -7.148 -4.154 -21.958 1.00 27.36 87 ALA A C 1
ATOM 623 O O . ALA A 1 108 ? -7.113 -2.997 -21.514 1.00 28.16 87 ALA A O 1
ATOM 625 N N . SER A 1 109 ? -7.512 -4.410 -23.222 1.00 26.34 88 SER A N 1
ATOM 626 C CA . SER A 1 109 ? -7.634 -3.319 -24.215 1.00 28.47 88 SER A CA 1
ATOM 627 C C . SER A 1 109 ? -9.040 -3.123 -24.744 1.00 29.28 88 SER A C 1
ATOM 628 O O . SER A 1 109 ? -9.302 -2.092 -25.393 1.00 30.96 88 SER A O 1
ATOM 631 N N . VAL A 1 110 ? -9.880 -4.129 -24.580 1.00 27.97 89 VAL A N 1
ATOM 632 C CA . VAL A 1 110 ? -11.215 -4.084 -25.226 1.00 31.25 89 VAL A CA 1
ATOM 633 C C . VAL A 1 110 ? -12.336 -4.430 -24.270 1.00 32.62 89 VAL A C 1
ATOM 634 O O . VAL A 1 110 ? -12.125 -5.086 -23.253 1.00 33.73 89 VAL A O 1
ATOM 638 N N . PRO A 1 111 ? -13.564 -4.013 -24.614 1.00 35.57 90 PRO A N 1
ATOM 639 C CA . PRO A 1 111 ? -14.736 -4.350 -23.779 1.00 36.96 90 PRO A CA 1
ATOM 640 C C . PRO A 1 111 ? -14.882 -5.875 -23.730 1.00 36.89 90 PRO A C 1
ATOM 641 O O . PRO A 1 111 ? -14.598 -6.546 -24.724 1.00 40.97 90 PRO A O 1
ATOM 645 N N . LEU A 1 112 ? -15.253 -6.420 -22.575 1.00 35.92 91 LEU A N 1
ATOM 646 C CA . LEU A 1 112 ? -15.296 -7.867 -22.394 1.00 35.72 91 LEU A CA 1
ATOM 647 C C . LEU A 1 112 ? -16.725 -8.192 -22.189 1.00 37.22 91 LEU A C 1
ATOM 648 O O . LEU A 1 112 ? -17.356 -7.592 -21.311 1.00 38.57 91 LEU A O 1
ATOM 653 N N . ALA A 1 113 ? -17.222 -9.180 -22.926 1.00 39.45 92 ALA A N 1
ATOM 654 C CA . ALA A 1 113 ? -18.664 -9.535 -22.855 1.00 44.82 92 ALA A CA 1
ATOM 655 C C . ALA A 1 113 ? -18.880 -10.523 -21.722 1.00 47.62 92 ALA A C 1
ATOM 656 O O . ALA A 1 113 ? -19.237 -11.664 -21.969 1.00 55.30 92 ALA A O 1
ATOM 658 N N . LEU A 1 114 ? -18.617 -10.080 -20.494 1.00 48.71 93 LEU A N 1
ATOM 659 C CA . LEU A 1 114 ? -18.817 -10.877 -19.279 1.00 51.40 93 LEU A CA 1
ATOM 660 C C . LEU A 1 114 ? -20.305 -11.225 -18.986 1.00 56.20 93 LEU A C 1
ATOM 661 O O . LEU A 1 114 ? -21.200 -10.555 -19.463 1.00 52.82 93 LEU A O 1
ATOM 666 N N . SER A 1 115 ? -20.556 -12.270 -18.192 1.00 57.79 94 SER A N 1
ATOM 667 C CA . SER A 1 115 ? -21.913 -12.786 -18.049 1.00 60.13 94 SER A CA 1
ATOM 668 C C . SER A 1 115 ? -22.789 -11.806 -17.278 1.00 61.57 94 SER A C 1
ATOM 669 O O . SER A 1 115 ? -23.998 -11.760 -17.477 1.00 69.12 94 SER A O 1
ATOM 672 N N . GLY A 1 116 ? -22.171 -10.993 -16.428 1.00 62.20 95 GLY A N 1
ATOM 673 C CA . GLY A 1 116 ? -22.896 -9.896 -15.785 1.00 61.37 95 GLY A CA 1
ATOM 674 C C . GLY A 1 116 ? -22.982 -8.602 -16.601 1.00 62.29 95 GLY A C 1
ATOM 675 O O . GLY A 1 116 ? -23.351 -7.552 -16.066 1.00 59.12 95 GLY A O 1
ATOM 676 N N . GLY A 1 117 ? -22.626 -8.662 -17.887 1.00 58.40 96 GLY A N 1
ATOM 677 C CA . GLY A 1 117 ? -22.620 -7.474 -18.740 1.00 54.64 96 GLY A CA 1
ATOM 678 C C . GLY A 1 117 ? -21.237 -7.011 -19.174 1.00 52.71 96 GLY A C 1
ATOM 679 O O . GLY A 1 117 ? -20.214 -7.391 -18.587 1.00 46.86 96 GLY A O 1
ATOM 680 N N . GLU A 1 118 ? -21.197 -6.220 -20.237 1.00 46.37 97 GLU A N 1
ATOM 681 C CA . GLU A 1 118 ? -19.926 -5.723 -20.750 1.00 44.33 97 GLU A CA 1
ATOM 682 C C . GLU A 1 118 ? -19.082 -5.101 -19.620 1.00 41.82 97 GLU A C 1
ATOM 683 O O . GLU A 1 118 ? -19.628 -4.498 -18.713 1.00 45.84 97 GLU A O 1
ATOM 689 N N . ARG A 1 119 ? -17.762 -5.226 -19.661 1.00 38.48 98 ARG A N 1
ATOM 690 C CA . ARG A 1 119 ? -16.974 -4.509 -18.692 1.00 39.57 98 ARG A CA 1
ATOM 691 C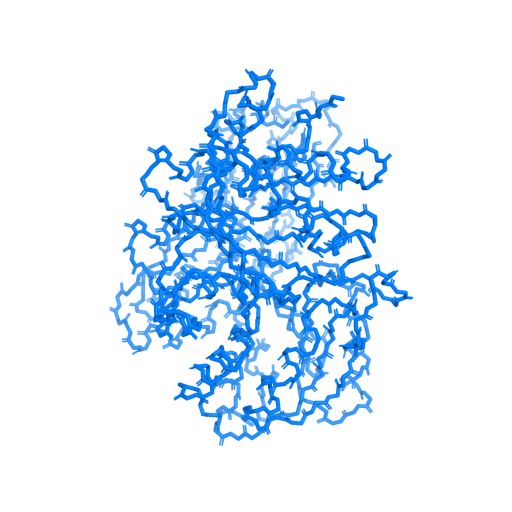 C . ARG A 1 119 ? -15.596 -4.261 -19.304 1.00 37.83 98 ARG A C 1
ATOM 692 O O . ARG A 1 119 ? -15.055 -5.093 -20.050 1.00 34.55 98 ARG A O 1
ATOM 700 N N . ARG A 1 120 ? -15.077 -3.088 -19.022 1.00 35.55 99 ARG A N 1
ATOM 701 C CA . ARG A 1 120 ? -13.785 -2.718 -19.517 1.00 40.05 99 ARG A CA 1
ATOM 702 C C . ARG A 1 120 ? -12.783 -2.864 -18.361 1.00 34.88 99 ARG A C 1
ATOM 703 O O . ARG A 1 120 ? -13.021 -2.305 -17.266 1.00 34.78 99 ARG A O 1
ATOM 711 N N . VAL A 1 121 ? -11.686 -3.613 -18.554 1.00 34.64 100 VAL A N 1
ATOM 712 C CA . VAL A 1 121 ? -10.740 -3.834 -17.445 1.00 29.43 100 VAL A CA 1
ATOM 713 C C . VAL A 1 121 ? -9.335 -3.521 -17.935 1.00 31.37 100 VAL A C 1
ATOM 714 O O . VAL A 1 121 ? -8.790 -4.283 -18.719 1.00 29.87 100 VAL A O 1
ATOM 718 N N . ASP A 1 122 ? -8.711 -2.458 -17.458 1.00 29.42 101 ASP A N 1
ATOM 719 C CA . ASP A 1 122 ? -7.529 -1.999 -18.133 1.00 29.75 101 ASP A CA 1
ATOM 720 C C . ASP A 1 122 ? -6.233 -2.304 -17.399 1.00 30.53 101 ASP A C 1
ATOM 721 O O . ASP A 1 122 ? -5.162 -1.781 -17.772 1.00 30.97 101 ASP A O 1
ATOM 726 N N . SER A 1 123 ? -6.276 -3.202 -16.416 1.00 28.27 102 SER A N 1
ATOM 727 C CA . SER A 1 123 ? -4.974 -3.691 -15.852 1.00 26.98 102 SER A CA 1
ATOM 728 C C . SER A 1 123 ? -4.882 -5.212 -16.069 1.00 25.93 102 SER A C 1
ATOM 729 O O . SER A 1 123 ? -5.909 -5.860 -16.145 1.00 27.01 102 SER A O 1
ATOM 732 N N . CYS A 1 124 ? -3.683 -5.792 -16.202 1.00 27.49 103 CYS A N 1
ATOM 733 C CA . CYS A 1 124 ? -3.599 -7.265 -16.309 1.00 26.10 103 CYS A CA 1
ATOM 734 C C . CYS A 1 124 ? -2.308 -7.728 -15.789 1.00 27.78 103 CYS A C 1
ATOM 735 O O . CYS A 1 124 ? -1.331 -6.949 -15.788 1.00 27.59 103 CYS A O 1
ATOM 738 N N . ILE A 1 125 ? -2.268 -8.994 -15.409 1.00 24.92 104 ILE A N 1
ATOM 739 C CA . ILE A 1 125 ? -0.997 -9.586 -15.039 1.00 26.80 104 ILE A CA 1
ATOM 740 C C . ILE A 1 125 ? -0.945 -10.934 -15.769 1.00 26.24 104 ILE A C 1
ATOM 741 O O . ILE A 1 125 ? -1.884 -11.700 -15.710 1.00 27.38 104 ILE A O 1
ATOM 746 N N . VAL A 1 126 ? 0.136 -11.196 -16.474 1.00 25.52 105 VAL A N 1
ATOM 747 C CA . VAL A 1 126 ? 0.279 -12.453 -17.152 1.00 24.26 105 VAL A CA 1
ATOM 748 C C . VAL A 1 126 ? 1.328 -13.230 -16.372 1.00 25.51 105 VAL A C 1
ATOM 749 O O . VAL A 1 126 ? 2.443 -12.722 -16.120 1.00 23.75 105 VAL A O 1
ATOM 753 N N . VAL A 1 127 ? 0.983 -14.457 -15.944 1.00 24.07 106 VAL A N 1
ATOM 754 C CA . VAL A 1 127 ? 2.042 -15.256 -15.247 1.00 22.96 106 VAL A CA 1
ATOM 755 C C . VAL A 1 127 ? 2.832 -16.026 -16.321 1.00 24.84 106 VAL A C 1
ATOM 756 O O . VAL A 1 127 ? 2.283 -16.974 -16.936 1.00 24.34 106 VAL A O 1
ATOM 760 N N . THR A 1 128 ? 4.121 -15.692 -16.555 1.00 23.80 107 THR A N 1
ATOM 761 C CA . THR A 1 128 ? 4.795 -16.303 -17.618 1.00 23.44 107 THR A CA 1
ATOM 762 C C . THR A 1 128 ? 6.305 -16.160 -17.315 1.00 25.40 107 THR A C 1
ATOM 763 O O . THR A 1 128 ? 6.743 -15.196 -16.658 1.00 24.72 107 THR A O 1
ATOM 767 N N . GLY A 1 129 ? 7.018 -17.191 -17.710 1.00 27.53 108 GLY A N 1
ATOM 768 C CA . GLY A 1 129 ? 8.486 -17.251 -17.682 1.00 27.58 108 GLY A CA 1
ATOM 769 C C . GLY A 1 129 ? 9.089 -17.041 -19.050 1.00 29.59 108 GLY A C 1
ATOM 770 O O . GLY A 1 129 ? 10.333 -17.155 -19.225 1.00 30.19 108 GLY A O 1
ATOM 771 N N . SER A 1 130 ? 8.240 -16.724 -20.022 1.00 29.73 109 SER A N 1
ATOM 772 C CA . SER A 1 130 ? 8.680 -16.246 -21.341 1.00 34.02 109 SER A CA 1
ATOM 773 C C . SER A 1 130 ? 9.594 -17.283 -22.074 1.00 32.90 109 SER A C 1
ATOM 774 O O . SER A 1 130 ? 9.145 -18.414 -22.313 1.00 33.70 109 SER A O 1
ATOM 777 N N . HIS A 1 131 ? 10.865 -16.963 -22.333 1.00 34.17 110 HIS A N 1
ATOM 778 C CA . HIS A 1 131 ? 11.766 -17.845 -23.091 1.00 36.70 110 HIS A CA 1
ATOM 779 C C . HIS A 1 131 ? 12.596 -18.746 -22.169 1.00 40.61 110 HIS A C 1
ATOM 780 O O . HIS A 1 131 ? 13.402 -19.558 -22.647 1.00 37.05 110 HIS A O 1
ATOM 787 N N . ASN A 1 132 ? 12.392 -18.625 -20.849 1.00 38.01 111 ASN A N 1
ATOM 788 C CA . ASN A 1 132 ? 13.313 -19.238 -19.851 1.00 38.84 111 ASN A CA 1
ATOM 789 C C . ASN A 1 132 ? 13.087 -20.715 -19.598 1.00 37.15 111 ASN A C 1
ATOM 790 O O . ASN A 1 132 ? 12.013 -21.197 -19.979 1.00 36.87 111 ASN A O 1
ATOM 795 N N . PRO A 1 133 ? 14.062 -21.421 -18.937 1.00 34.62 112 PRO A N 1
ATOM 796 C CA . PRO A 1 133 ? 13.880 -22.863 -18.659 1.00 35.07 112 PRO A CA 1
ATOM 797 C C . PRO A 1 133 ? 12.588 -23.203 -17.882 1.00 34.81 112 PRO A C 1
ATOM 798 O O . PRO A 1 133 ? 11.975 -22.278 -17.292 1.00 32.30 112 PRO A O 1
ATOM 802 N N . PRO A 1 134 ? 12.168 -24.504 -17.878 1.00 33.12 113 PRO A N 1
ATO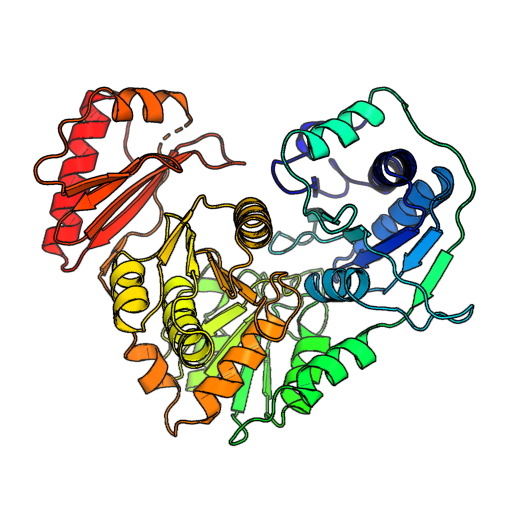M 803 C CA . PRO A 1 134 ? 10.889 -24.937 -17.325 1.00 33.62 113 PRO A CA 1
ATOM 804 C C . PRO A 1 134 ? 10.533 -24.481 -15.902 1.00 35.79 113 PRO A C 1
ATOM 805 O O . PRO A 1 134 ? 9.297 -24.306 -15.580 1.00 33.26 113 PRO A O 1
ATOM 809 N N . ASP A 1 135 ? 11.553 -24.354 -15.059 1.00 34.55 114 ASP A N 1
ATOM 810 C CA A ASP A 1 135 ? 11.393 -24.061 -13.629 0.59 37.40 114 ASP A CA 1
ATOM 811 C CA B ASP A 1 135 ? 11.231 -24.044 -13.667 0.41 36.21 114 ASP A CA 1
ATOM 812 C C . ASP A 1 135 ? 11.309 -22.544 -13.340 1.00 36.95 114 ASP A C 1
ATOM 813 O O . ASP A 1 135 ? 11.167 -22.138 -12.179 1.00 37.91 114 ASP A O 1
ATOM 822 N N . TYR A 1 136 ? 11.422 -21.719 -14.392 1.00 32.29 115 TYR A N 1
ATOM 823 C CA . TYR A 1 136 ? 11.279 -20.277 -14.259 1.00 30.95 115 TYR A CA 1
ATOM 824 C C . TYR A 1 136 ? 9.876 -19.883 -14.503 1.00 30.30 115 TYR A C 1
ATOM 825 O O . TYR A 1 136 ? 9.152 -20.491 -15.314 1.00 28.01 115 TYR A O 1
ATOM 834 N N . ASN A 1 137 ? 9.507 -18.826 -13.823 1.00 28.30 116 ASN A N 1
ATOM 835 C CA . ASN A 1 137 ? 8.232 -18.215 -14.065 1.00 29.88 116 ASN A CA 1
ATOM 836 C C . ASN A 1 137 ? 8.254 -16.725 -13.621 1.00 29.73 116 ASN A C 1
ATOM 837 O O . ASN A 1 137 ? 9.290 -16.208 -13.189 1.00 31.28 116 ASN A O 1
ATOM 842 N N . GLY A 1 138 ? 7.133 -16.029 -13.708 1.00 28.12 117 GLY A N 1
ATOM 843 C CA . GLY A 1 138 ? 7.250 -14.577 -13.521 1.00 28.05 117 GLY A CA 1
ATOM 844 C C . GLY A 1 138 ? 5.972 -13.897 -13.781 1.00 26.59 117 GLY A C 1
ATOM 845 O O . GLY A 1 138 ? 4.919 -14.590 -13.983 1.00 26.50 117 GLY A O 1
ATOM 846 N N . PHE A 1 139 ? 6.003 -12.557 -13.782 1.00 25.57 118 PHE A N 1
ATOM 847 C CA . PHE A 1 139 ? 4.747 -11.807 -13.968 1.00 27.13 118 PHE A CA 1
ATOM 848 C C . PHE A 1 139 ? 5.019 -10.580 -14.833 1.00 28.66 118 PHE A C 1
ATOM 849 O O . PHE A 1 139 ? 5.968 -9.810 -14.559 1.00 28.84 118 PHE A O 1
ATOM 857 N N . LYS A 1 140 ? 4.206 -10.409 -15.858 1.00 26.23 119 LYS A N 1
ATOM 858 C CA . LYS A 1 140 ? 4.265 -9.249 -16.739 1.00 26.45 119 LYS A CA 1
ATOM 859 C C . LYS A 1 140 ? 3.032 -8.433 -16.381 1.00 30.93 119 LYS A C 1
ATOM 860 O O . LYS A 1 140 ? 1.960 -9.011 -16.341 1.00 26.73 119 LYS A O 1
ATOM 866 N N . MET A 1 141 ? 3.189 -7.124 -16.070 1.00 28.24 120 MET A N 1
ATOM 867 C CA . MET A 1 141 ? 2.131 -6.362 -15.402 1.00 32.45 120 MET A CA 1
ATOM 868 C C . MET A 1 141 ? 1.729 -5.099 -16.156 1.00 34.10 120 MET A C 1
ATOM 869 O O . MET A 1 141 ? 2.592 -4.285 -16.507 1.00 37.72 120 MET A O 1
ATOM 874 N N . VAL A 1 142 ? 0.443 -4.954 -16.410 1.00 32.25 121 VAL A N 1
ATOM 875 C CA . VAL A 1 142 ? -0.056 -3.706 -17.011 1.00 28.72 121 VAL A CA 1
ATOM 876 C C . VAL A 1 142 ? -0.985 -3.046 -16.025 1.00 27.57 121 VAL A C 1
ATOM 877 O O . VAL A 1 142 ? -2.025 -3.607 -15.653 1.00 28.45 121 VAL A O 1
ATOM 881 N N . LEU A 1 143 ? -0.636 -1.828 -15.607 1.00 29.35 122 LEU A N 1
ATOM 882 C CA . LEU A 1 143 ? -1.461 -1.131 -14.593 1.00 29.15 122 LEU A CA 1
ATOM 883 C C . LEU A 1 143 ? -2.162 0.103 -15.230 1.00 32.15 122 LEU A C 1
ATOM 884 O O . LEU A 1 143 ? -1.518 1.070 -15.596 1.00 32.41 122 LEU A O 1
ATOM 889 N N . ARG A 1 144 ? -3.469 0.014 -15.420 1.00 29.21 123 ARG A N 1
ATOM 890 C CA . ARG A 1 144 ? -4.245 1.080 -16.098 1.00 31.36 123 ARG A CA 1
ATOM 891 C C . ARG A 1 144 ? -3.619 1.474 -17.467 1.00 30.92 123 ARG A C 1
ATOM 892 O O . ARG A 1 144 ? -3.490 2.651 -17.785 1.00 29.22 123 ARG A O 1
ATOM 900 N N . GLY A 1 145 ? -3.324 0.476 -18.308 1.00 30.35 124 GLY A N 1
ATOM 901 C CA . GLY A 1 145 ? -2.779 0.729 -19.628 1.00 30.10 124 GLY A CA 1
ATOM 902 C C . GLY A 1 145 ? -1.285 0.908 -19.684 1.00 31.85 124 GLY A C 1
ATOM 903 O O . GLY A 1 145 ? -0.730 0.922 -20.789 1.00 33.95 124 GLY A O 1
ATOM 904 N N . ALA A 1 146 ? -0.633 1.096 -18.533 1.00 30.34 125 ALA A N 1
ATOM 905 C CA . ALA A 1 146 ? 0.832 1.315 -18.524 1.00 33.78 125 ALA A CA 1
ATOM 906 C C . ALA A 1 146 ? 1.623 0.046 -18.152 1.00 34.88 125 ALA A C 1
ATOM 907 O O . ALA A 1 146 ? 1.338 -0.620 -17.135 1.00 30.74 125 ALA A O 1
ATOM 909 N N . ALA A 1 147 ? 2.671 -0.239 -18.925 1.00 34.65 126 ALA A N 1
ATOM 910 C CA . ALA A 1 147 ? 3.537 -1.346 -18.639 1.00 36.27 126 ALA A CA 1
ATOM 911 C C . ALA A 1 147 ? 4.566 -0.819 -17.625 1.00 36.45 126 ALA A C 1
ATOM 912 O O . ALA A 1 147 ? 5.552 -0.165 -17.991 1.00 37.07 126 ALA A O 1
ATOM 914 N N . ILE A 1 148 ? 4.344 -1.162 -16.364 1.00 34.25 127 ILE A N 1
ATOM 915 C CA . ILE A 1 148 ? 5.052 -0.558 -15.247 1.00 32.98 127 ILE A CA 1
ATOM 916 C C . ILE A 1 148 ? 6.457 -1.071 -15.185 1.00 31.82 127 ILE A C 1
ATOM 917 O O . ILE A 1 148 ? 6.706 -2.200 -15.539 1.00 32.79 127 ILE A O 1
ATOM 922 N N . TYR A 1 149 ? 7.377 -0.219 -14.774 1.00 34.75 128 TYR A N 1
ATOM 923 C CA . TYR A 1 149 ? 8.788 -0.630 -14.684 1.00 34.24 128 TYR A CA 1
ATOM 924 C C . TYR A 1 149 ? 9.508 0.115 -13.572 1.00 34.26 128 TYR A C 1
ATOM 925 O O . TYR A 1 149 ? 8.916 0.977 -12.919 1.00 34.19 128 TYR A O 1
ATOM 934 N N . GLY A 1 150 ? 10.794 -0.226 -13.365 1.00 36.59 129 GLY A N 1
ATOM 935 C CA . GLY A 1 150 ? 11.654 0.464 -12.417 1.00 34.59 129 GLY A CA 1
ATOM 936 C C . GLY A 1 150 ? 11.021 0.634 -11.053 1.00 37.01 129 GLY A C 1
ATOM 937 O O . GLY A 1 150 ? 10.680 -0.363 -10.391 1.00 35.20 129 GLY A O 1
ATOM 938 N N . ASP A 1 151 ? 10.893 1.895 -10.613 1.00 37.26 130 ASP A N 1
ATOM 939 C CA . ASP A 1 151 ? 10.385 2.233 -9.269 1.00 39.51 130 ASP A CA 1
ATOM 940 C C . ASP A 1 151 ? 8.957 1.726 -8.973 1.00 36.92 130 ASP A C 1
ATOM 941 O O . ASP A 1 151 ? 8.630 1.398 -7.818 1.00 35.05 130 ASP A O 1
ATOM 946 N N . GLN A 1 152 ? 8.109 1.639 -9.990 1.00 34.36 131 GLN A N 1
ATOM 947 C CA . GLN A 1 152 ? 6.734 1.167 -9.745 1.00 36.41 131 GLN A CA 1
ATOM 948 C C . GLN A 1 152 ? 6.731 -0.345 -9.407 1.00 34.30 131 GLN A C 1
ATOM 949 O O . GLN A 1 152 ? 5.870 -0.831 -8.656 1.00 33.60 131 GLN A O 1
ATOM 955 N N . ILE A 1 153 ? 7.688 -1.081 -9.962 1.00 31.38 132 ILE A N 1
ATOM 956 C CA . ILE A 1 153 ? 7.827 -2.491 -9.632 1.00 30.75 132 ILE A CA 1
ATOM 957 C C . ILE A 1 153 ? 8.513 -2.631 -8.271 1.00 32.72 132 ILE A C 1
ATOM 958 O O . ILE A 1 153 ? 8.050 -3.412 -7.450 1.00 31.55 132 ILE A O 1
ATOM 963 N N . GLN A 1 154 ? 9.596 -1.883 -8.018 1.00 33.66 133 GLN A N 1
ATOM 964 C CA . GLN A 1 154 ? 10.161 -1.861 -6.651 1.00 34.70 133 GLN A CA 1
ATOM 965 C C . GLN A 1 154 ? 9.141 -1.467 -5.559 1.00 33.67 133 GLN A C 1
ATOM 966 O O . GLN A 1 154 ? 9.167 -1.980 -4.431 1.00 33.76 133 GLN A O 1
ATOM 972 N N . GLY A 1 155 ? 8.205 -0.609 -5.909 1.00 32.89 134 GLY A N 1
ATOM 973 C CA . GLY A 1 155 ? 7.104 -0.276 -5.013 1.00 34.93 134 GLY A CA 1
ATOM 974 C C . GLY A 1 155 ? 6.162 -1.422 -4.637 1.00 36.91 134 GLY A C 1
ATOM 975 O O . GLY A 1 155 ? 5.540 -1.372 -3.555 1.00 35.89 134 GLY A O 1
ATOM 976 N N . LEU A 1 156 ? 6.039 -2.458 -5.496 1.00 34.08 135 LEU A N 1
ATOM 977 C CA . LEU A 1 156 ? 5.276 -3.649 -5.098 1.00 31.40 135 LEU A CA 1
ATOM 978 C C . LEU A 1 156 ? 6.043 -4.451 -4.019 1.00 29.99 135 LEU A C 1
ATOM 979 O O . LEU A 1 156 ? 5.487 -4.869 -3.036 1.00 30.09 135 LEU A O 1
ATOM 984 N N . TYR A 1 157 ? 7.327 -4.624 -4.219 1.00 30.50 136 TYR A N 1
ATOM 985 C CA . TYR A 1 157 ? 8.200 -5.309 -3.255 1.00 31.12 136 TYR A CA 1
ATOM 986 C C . TYR A 1 157 ? 8.105 -4.565 -1.916 1.00 33.42 136 TYR A C 1
ATOM 987 O O . TYR A 1 157 ? 7.854 -5.183 -0.886 1.00 34.23 136 TYR A O 1
ATOM 996 N N . LYS A 1 158 ? 8.246 -3.230 -1.949 1.00 33.35 137 LYS A N 1
ATOM 997 C CA . LYS A 1 158 ? 8.120 -2.400 -0.725 1.00 33.54 137 LYS A CA 1
ATOM 998 C C . LYS A 1 158 ? 6.750 -2.535 0.026 1.00 31.96 137 LYS A C 1
ATOM 999 O O . LYS A 1 158 ? 6.746 -2.683 1.282 1.00 32.23 137 LYS A O 1
ATOM 1001 N N . ARG A 1 159 ? 5.615 -2.557 -0.693 1.00 31.23 138 ARG A N 1
ATOM 1002 C CA . ARG A 1 159 ? 4.312 -2.880 -0.039 1.00 29.84 138 ARG A CA 1
ATOM 1003 C C . ARG A 1 159 ? 4.343 -4.227 0.678 1.00 30.33 138 ARG A C 1
ATOM 1004 O O . ARG A 1 159 ? 3.745 -4.358 1.742 1.00 31.79 138 ARG A O 1
ATOM 1012 N N . ILE A 1 160 ? 5.029 -5.217 0.094 1.00 29.51 139 ILE A N 1
ATOM 1013 C CA . ILE A 1 160 ? 5.113 -6.560 0.689 1.00 29.91 139 ILE A CA 1
ATOM 1014 C C . ILE A 1 160 ? 5.939 -6.600 1.970 1.00 32.27 139 ILE A C 1
ATOM 1015 O O . ILE A 1 160 ? 5.480 -7.096 2.996 1.00 32.49 139 ILE A O 1
ATOM 1020 N N . VAL A 1 161 ? 7.164 -6.075 1.902 1.00 31.51 140 VAL A N 1
ATOM 1021 C CA A VAL A 1 161 ? 8.050 -5.872 3.075 0.50 33.60 140 VAL A CA 1
ATOM 1022 C CA B VAL A 1 161 ? 7.956 -6.033 3.130 0.50 33.31 140 VAL A CA 1
ATOM 1023 C C . VAL A 1 161 ? 7.315 -5.129 4.193 1.00 34.93 140 VAL A C 1
ATOM 1024 O O . VAL A 1 161 ? 7.431 -5.449 5.380 1.00 35.64 140 VAL A O 1
ATOM 1031 N N . ASP A 1 162 ? 6.565 -4.089 3.782 1.00 33.65 141 ASP A N 1
ATOM 1032 C CA . ASP A 1 162 ? 5.859 -3.218 4.696 1.00 34.42 141 ASP A CA 1
ATOM 1033 C C . ASP A 1 162 ? 4.497 -3.727 5.091 1.00 33.87 141 ASP A C 1
ATOM 1034 O O . ASP A 1 162 ? 3.867 -3.086 5.912 1.00 35.36 141 ASP A O 1
ATOM 1039 N N . ALA A 1 163 ? 4.018 -4.825 4.496 1.00 34.22 142 ALA A N 1
ATOM 1040 C CA . ALA A 1 163 ? 2.601 -5.259 4.672 1.00 35.47 142 ALA A CA 1
ATOM 1041 C C . ALA A 1 163 ? 1.603 -4.084 4.506 1.00 34.46 142 ALA A C 1
ATOM 1042 O O . ALA A 1 163 ? 0.583 -3.977 5.198 1.00 34.72 142 ALA A O 1
ATOM 1044 N N . ARG A 1 164 ? 1.889 -3.219 3.552 1.00 33.56 143 ARG A N 1
ATOM 1045 C CA . ARG A 1 164 ? 1.035 -2.047 3.302 1.00 34.11 143 ARG A CA 1
ATOM 1046 C C . ARG A 1 164 ? 0.066 -2.398 2.167 1.00 32.52 143 ARG A C 1
ATOM 1047 O O . ARG A 1 164 ? 0.366 -2.199 0.960 1.00 31.66 143 ARG A O 1
ATOM 1055 N N . PHE A 1 165 ? -1.113 -2.867 2.557 1.00 33.87 144 PHE A N 1
ATOM 1056 C CA . PHE A 1 165 ? -2.074 -3.433 1.609 1.00 32.54 144 PHE A CA 1
ATOM 1057 C C . PHE A 1 165 ? -3.463 -2.863 1.818 1.00 35.69 144 PHE A C 1
ATOM 1058 O O . PHE A 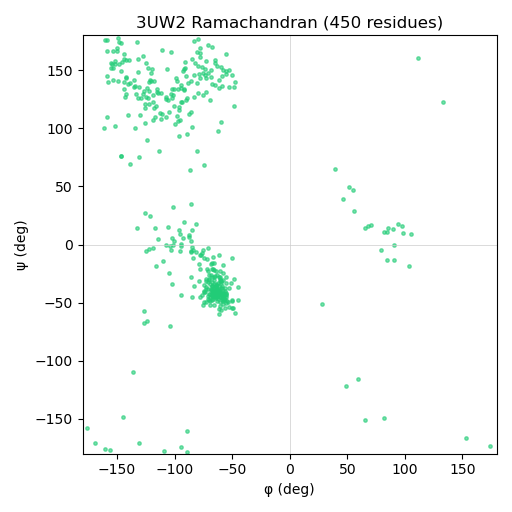1 165 ? -3.856 -2.564 2.973 1.00 35.68 144 PHE A O 1
ATOM 1066 N N . GLU A 1 166 ? -4.221 -2.758 0.717 1.00 33.79 145 GLU A N 1
ATOM 1067 C CA . GLU A 1 166 ? -5.648 -2.603 0.803 1.00 35.88 145 GLU A CA 1
ATOM 1068 C C . GLU A 1 166 ? -6.293 -3.961 1.115 1.00 35.30 145 GLU A C 1
ATOM 1069 O O . GLU A 1 166 ? -5.648 -5.036 0.955 1.00 35.66 145 GLU A O 1
ATOM 1075 N N . THR A 1 167 ? -7.563 -3.899 1.522 1.00 36.22 146 THR A N 1
ATOM 1076 C CA . THR A 1 167 ? -8.338 -5.051 1.977 1.00 38.57 146 THR A CA 1
ATOM 1077 C C . THR A 1 167 ? -9.734 -5.015 1.331 1.00 39.27 146 THR A C 1
ATOM 1078 O O . THR A 1 167 ? -10.364 -3.963 1.206 1.00 41.68 146 THR A O 1
ATOM 1082 N N . GLY A 1 168 ? -10.201 -6.158 0.865 1.00 37.64 147 GLY A N 1
ATOM 1083 C CA . GLY A 1 168 ? -11.573 -6.252 0.393 1.00 35.89 147 GLY A CA 1
ATOM 1084 C C . GLY A 1 168 ? -11.797 -7.709 0.027 1.00 35.22 147 GLY A C 1
ATOM 1085 O O . GLY A 1 168 ? -11.050 -8.618 0.450 1.00 36.46 147 GLY A O 1
ATOM 1086 N N . SER A 1 169 ? -12.781 -7.912 -0.825 1.00 34.86 148 SER A N 1
ATOM 1087 C CA . SER A 1 169 ? -13.243 -9.224 -1.157 1.00 36.53 148 SER A CA 1
ATOM 1088 C C . SER A 1 169 ? -13.684 -9.188 -2.639 1.00 37.30 148 SER A C 1
ATOM 1089 O O . SER A 1 169 ? -14.878 -9.127 -2.949 1.00 38.74 148 SER A O 1
ATOM 1092 N N . GLY A 1 170 ? -12.734 -9.195 -3.567 1.00 33.47 149 GLY A N 1
ATOM 1093 C CA . GLY A 1 170 ? -13.115 -9.098 -4.978 1.00 32.93 149 GLY A CA 1
ATOM 1094 C C . GLY A 1 170 ? -13.754 -10.366 -5.526 1.00 31.12 149 GLY A C 1
ATOM 1095 O O . GLY A 1 170 ? -13.622 -11.437 -4.968 1.00 28.92 149 GLY A O 1
ATOM 1096 N N . SER A 1 171 ? -14.505 -10.233 -6.601 1.00 31.44 150 SER A N 1
ATOM 1097 C CA . SER A 1 171 ? -15.133 -11.395 -7.240 1.00 31.40 150 SER A CA 1
ATOM 1098 C C . SER A 1 171 ? -14.133 -12.089 -8.197 1.00 30.43 150 SER A C 1
ATOM 1099 O O . SER A 1 171 ? -13.011 -11.612 -8.377 1.00 28.83 150 SER A O 1
ATOM 1102 N N . TYR A 1 172 ? -14.541 -13.230 -8.772 1.00 32.40 151 TYR A N 1
ATOM 1103 C CA . TYR A 1 172 ? -13.684 -13.991 -9.705 1.00 31.12 151 TYR A CA 1
ATOM 1104 C C . TYR A 1 172 ? -14.575 -14.492 -10.795 1.00 31.34 151 TYR A C 1
ATOM 1105 O O . TYR A 1 172 ? -15.673 -14.971 -10.516 1.00 29.18 151 TYR A O 1
ATOM 1114 N N . GLU A 1 173 ? -14.102 -14.423 -12.033 1.00 32.56 152 GLU A N 1
ATOM 1115 C CA . GLU A 1 173 ? -14.874 -14.937 -13.156 1.00 33.12 152 GLU A CA 1
ATOM 1116 C C . GLU A 1 173 ? -13.888 -15.420 -14.182 1.00 32.18 152 GLU A C 1
ATOM 1117 O O . GLU A 1 173 ? -12.887 -14.765 -14.412 1.00 32.16 152 GLU A O 1
ATOM 1123 N N . GLN A 1 174 ? -14.190 -16.546 -14.820 1.00 30.97 153 GLN A N 1
ATOM 1124 C CA . GLN A 1 174 ? -13.411 -17.033 -15.984 1.00 31.97 153 GLN A CA 1
ATOM 1125 C C . GLN A 1 174 ? -14.033 -16.590 -17.298 1.00 32.66 153 GLN A C 1
ATOM 1126 O O . GLN A 1 174 ? -15.255 -16.575 -17.437 1.00 32.77 153 GLN A O 1
ATOM 1132 N N . TYR A 1 175 ? -13.191 -16.145 -18.232 1.00 32.26 154 TYR A N 1
ATOM 1133 C CA . TYR A 1 175 ? -13.684 -15.603 -19.473 1.00 34.51 154 TYR A CA 1
ATOM 1134 C C . TYR A 1 175 ? -12.765 -15.996 -20.611 1.00 34.83 154 TYR A C 1
ATOM 1135 O O . TYR A 1 175 ? -11.543 -15.787 -20.537 1.00 31.32 154 TYR A O 1
ATOM 1144 N N . ASP A 1 176 ? -13.341 -16.583 -21.660 1.00 33.40 155 ASP A N 1
ATOM 1145 C CA . ASP A 1 176 ? -12.503 -16.937 -22.793 1.00 33.37 155 ASP A CA 1
ATOM 1146 C C . ASP A 1 176 ? -12.580 -15.821 -23.837 1.00 32.43 155 ASP A C 1
ATOM 1147 O O . ASP A 1 176 ? -13.601 -15.587 -24.447 1.00 34.64 155 ASP A O 1
ATOM 1152 N N . VAL A 1 177 ? -11.454 -15.181 -24.055 1.00 30.95 156 VAL A N 1
ATOM 1153 C CA . VAL A 1 177 ? -11.305 -14.023 -24.961 1.00 31.48 156 VAL A CA 1
ATOM 1154 C C . VAL A 1 177 ? -10.688 -14.429 -26.356 1.00 29.79 156 VAL A C 1
ATOM 1155 O O . VAL A 1 177 ? -10.515 -13.584 -27.272 1.00 28.86 156 VAL A O 1
ATOM 1159 N N . ALA A 1 178 ? -10.450 -15.724 -26.556 1.00 27.89 157 ALA A N 1
ATOM 1160 C CA . ALA A 1 178 ? -9.812 -16.177 -27.814 1.00 30.88 157 ALA A CA 1
ATOM 1161 C C . ALA A 1 178 ? -10.617 -15.887 -29.082 1.00 31.64 157 ALA A C 1
ATOM 1162 O O . ALA A 1 178 ? -10.062 -15.448 -30.093 1.00 29.28 157 ALA A O 1
ATOM 1164 N N . ASP A 1 179 ? -11.914 -16.135 -29.038 1.00 29.91 158 ASP A N 1
ATOM 1165 C CA . ASP A 1 179 ? -12.749 -15.920 -30.207 1.00 35.91 158 ASP A CA 1
ATOM 1166 C C . ASP A 1 179 ? -12.758 -14.429 -30.560 1.00 33.59 158 ASP A C 1
ATOM 1167 O O . ASP A 1 179 ? -12.656 -14.109 -31.742 1.00 32.53 158 ASP A O 1
ATOM 1172 N N . GLN A 1 180 ? -12.934 -13.537 -29.566 1.00 32.14 159 GLN A N 1
ATOM 1173 C CA . GLN A 1 180 ? -12.885 -12.084 -29.865 1.00 34.28 159 GLN A CA 1
ATOM 1174 C C . GLN A 1 180 ? -11.522 -11.733 -30.492 1.00 32.52 159 GLN A C 1
ATOM 1175 O O . GLN A 1 180 ? -11.427 -10.957 -31.424 1.00 32.79 159 GLN A O 1
ATOM 1181 N N . TYR A 1 181 ? -10.471 -12.284 -29.937 1.00 29.01 160 TYR A N 1
ATOM 1182 C CA . TYR A 1 181 ? -9.118 -11.970 -30.478 1.00 27.81 160 TYR A CA 1
ATOM 1183 C C . TYR A 1 181 ? -8.958 -12.401 -31.961 1.00 28.20 160 TYR A C 1
ATOM 1184 O O . TYR A 1 181 ? -8.601 -11.613 -32.854 1.00 27.96 160 TYR A O 1
ATOM 1193 N N . VAL A 1 182 ? -9.207 -13.672 -32.226 1.00 28.53 161 VAL A N 1
ATOM 1194 C CA . VAL A 1 182 ? -9.078 -14.185 -33.584 1.00 28.27 161 VAL A CA 1
ATOM 1195 C C . VAL A 1 182 ? -9.971 -13.409 -34.541 1.00 32.09 161 VAL A C 1
ATOM 1196 O O . VAL A 1 182 ? -9.503 -12.993 -35.613 1.00 31.30 161 VAL A O 1
ATOM 1200 N N . GLU A 1 183 ? -11.230 -13.186 -34.156 1.00 28.92 162 GLU A N 1
ATOM 1201 C CA . GLU A 1 183 ? -12.170 -12.498 -35.041 1.00 35.43 162 GLU A CA 1
ATOM 1202 C C . GLU A 1 183 ? -11.757 -11.072 -35.274 1.00 35.34 162 GLU A C 1
ATOM 1203 O O . GLU A 1 183 ? -12.068 -10.479 -36.337 1.00 30.59 162 GLU A O 1
ATOM 1209 N N . ARG A 1 184 ? -11.052 -10.515 -34.284 1.00 32.36 163 ARG A N 1
ATOM 1210 C CA . ARG A 1 184 ? -10.671 -9.114 -34.417 1.00 32.47 163 ARG A CA 1
ATOM 1211 C C . ARG A 1 184 ? -9.550 -9.025 -35.454 1.00 30.46 163 ARG A C 1
ATOM 1212 O O . ARG A 1 184 ? -9.545 -8.106 -36.279 1.00 32.82 163 ARG A O 1
ATOM 1220 N N . ILE A 1 185 ? -8.606 -9.959 -35.441 1.00 28.65 164 ILE A N 1
ATOM 1221 C CA . ILE A 1 185 ? -7.534 -9.949 -36.415 1.00 28.18 164 ILE A CA 1
ATOM 1222 C C . ILE A 1 185 ? -7.989 -10.337 -37.865 1.00 31.30 164 ILE A C 1
ATOM 1223 O O . ILE A 1 185 ? -7.644 -9.659 -38.878 1.00 32.55 164 ILE A O 1
ATOM 1228 N N . VAL A 1 186 ? -8.751 -11.423 -37.938 1.00 32.75 165 VAL A N 1
ATOM 1229 C CA . VAL A 1 186 ? -9.298 -11.970 -39.197 1.00 34.54 165 VAL A CA 1
ATOM 1230 C C . VAL A 1 186 ? -10.197 -10.978 -39.944 1.00 36.25 165 VAL A C 1
ATOM 1231 O O . VAL A 1 186 ? -10.096 -10.866 -41.160 1.00 35.47 165 VAL A O 1
ATOM 1235 N N . GLY A 1 187 ? -11.054 -10.254 -39.215 1.00 36.30 166 GLY A N 1
ATOM 1236 C CA . GLY A 1 187 ? -11.937 -9.244 -39.801 1.00 33.82 166 GLY A CA 1
ATOM 1237 C C . GLY A 1 187 ? -11.171 -8.030 -40.345 1.00 36.77 166 GLY A C 1
ATOM 1238 O O . GLY A 1 187 ? -11.733 -7.286 -41.114 1.00 37.71 166 GLY A O 1
ATOM 1239 N N . ASP A 1 188 ? -9.893 -7.820 -39.971 1.00 33.22 167 ASP A N 1
ATOM 1240 C CA . ASP A 1 188 ? -9.124 -6.665 -40.527 1.00 35.28 167 ASP A CA 1
ATOM 1241 C C . ASP A 1 188 ? -8.011 -7.092 -41.493 1.00 32.72 167 ASP A C 1
ATOM 1242 O O . ASP A 1 188 ? -7.459 -6.264 -42.184 1.00 34.66 167 ASP A O 1
ATOM 1247 N N . ILE A 1 189 ? -7.655 -8.362 -41.512 1.00 32.92 168 ILE A N 1
ATOM 1248 C CA . ILE A 1 189 ? -6.593 -8.824 -42.386 1.00 32.27 168 ILE A CA 1
ATOM 1249 C C . ILE A 1 189 ? -7.103 -9.922 -43.322 1.00 35.04 168 ILE A C 1
ATOM 1250 O O . ILE A 1 189 ? -7.598 -10.969 -42.895 1.00 35.64 168 ILE A O 1
ATOM 1255 N N . LYS A 1 190 ? -6.998 -9.676 -44.613 1.00 38.41 169 LYS A N 1
ATOM 1256 C CA . LYS A 1 190 ? -7.505 -10.600 -45.618 1.00 39.64 169 LYS A CA 1
ATOM 1257 C C . LYS A 1 190 ? -6.324 -10.882 -46.553 1.00 40.05 169 LYS A C 1
ATOM 1258 O O . LYS A 1 190 ? -5.970 -10.024 -47.366 1.00 38.53 169 LYS A O 1
ATOM 1264 N N . LEU A 1 191 ? -5.700 -12.062 -46.455 1.00 38.13 170 LEU A N 1
ATOM 1265 C CA . LEU A 1 191 ? -4.524 -12.348 -47.309 1.00 36.94 170 LEU A CA 1
ATOM 1266 C C . LEU A 1 191 ? -4.832 -12.417 -48.817 1.00 40.49 170 LEU A C 1
ATOM 1267 O O . LEU A 1 191 ? -5.804 -13.035 -49.222 1.00 39.11 170 LEU A O 1
ATOM 1272 N N . THR A 1 192 ? -3.955 -11.819 -49.624 1.00 41.82 171 THR A N 1
ATOM 1273 C CA . THR A 1 192 ? -4.011 -11.863 -51.091 1.00 44.44 171 THR A CA 1
ATOM 1274 C C . THR A 1 192 ? -4.099 -13.268 -51.634 1.00 47.06 171 THR A C 1
ATOM 1275 O O . THR A 1 192 ? -4.863 -13.506 -52.570 1.00 45.40 171 THR A O 1
ATOM 1279 N N . ARG A 1 193 ? -3.386 -14.195 -50.991 1.00 44.73 172 ARG A N 1
ATOM 1280 C CA . ARG A 1 193 ? -3.307 -15.574 -51.379 1.00 47.05 172 ARG A CA 1
ATOM 1281 C C . ARG A 1 193 ? -2.949 -16.363 -50.113 1.00 46.87 172 ARG A C 1
ATOM 1282 O O . ARG A 1 193 ? -2.406 -15.785 -49.167 1.00 46.21 172 ARG A O 1
ATOM 1290 N N . PRO A 1 194 ? -3.276 -17.671 -50.072 1.00 47.18 173 PRO A N 1
ATOM 1291 C CA . PRO A 1 194 ? -2.739 -18.488 -48.966 1.00 44.95 173 PRO A CA 1
ATOM 1292 C C . PRO A 1 194 ? -1.241 -18.664 -49.098 1.00 45.44 173 PRO A C 1
ATOM 1293 O O . PRO A 1 194 ? -0.681 -18.655 -50.216 1.00 44.52 173 PRO A O 1
ATOM 1297 N N . LEU A 1 195 ? -0.588 -18.802 -47.960 1.00 39.90 174 LEU A N 1
ATOM 1298 C CA . LEU A 1 195 ? 0.827 -18.990 -47.941 1.00 41.33 174 LEU A CA 1
ATOM 1299 C C . LEU A 1 195 ? 1.065 -20.197 -47.011 1.00 41.22 174 LEU A C 1
ATOM 1300 O O . LEU A 1 195 ? 0.489 -20.273 -45.913 1.00 43.60 174 LEU A O 1
ATOM 1305 N N . LYS A 1 196 ? 1.921 -21.117 -47.411 1.00 35.40 175 LYS A N 1
ATOM 1306 C CA . LYS A 1 196 ? 2.198 -22.282 -46.590 1.00 35.98 175 LYS A CA 1
ATOM 1307 C C . LYS A 1 196 ? 3.351 -21.978 -45.662 1.00 33.61 175 LYS A C 1
ATOM 1308 O O . LYS A 1 196 ? 4.405 -21.539 -46.122 1.00 33.39 175 LYS A O 1
ATOM 1314 N N . LEU A 1 197 ? 3.121 -22.153 -44.367 1.00 32.84 176 LEU A N 1
ATOM 1315 C CA . LEU A 1 197 ? 4.069 -21.737 -43.296 1.00 35.34 176 LEU A CA 1
ATOM 1316 C C . LEU A 1 197 ? 4.534 -22.893 -42.426 1.00 33.01 176 LEU A C 1
ATOM 1317 O O . LEU A 1 197 ? 3.765 -23.802 -42.160 1.00 38.09 176 LEU A O 1
ATOM 1322 N N . VAL A 1 198 ? 5.769 -22.806 -41.955 1.00 32.82 177 VAL A N 1
ATOM 1323 C CA . VAL A 1 198 ? 6.257 -23.645 -40.878 1.00 33.03 177 VAL A CA 1
ATOM 1324 C C . VAL A 1 198 ? 6.036 -22.806 -39.619 1.00 30.99 177 VAL A C 1
ATOM 1325 O O . VAL A 1 198 ? 6.461 -21.636 -39.583 1.00 33.76 177 VAL A O 1
ATOM 1329 N N . VAL A 1 199 ? 5.289 -23.330 -38.642 1.00 30.78 178 VAL A N 1
ATOM 1330 C CA . VAL A 1 199 ? 5.104 -22.610 -37.335 1.00 27.84 178 VAL A CA 1
ATOM 1331 C C . VAL A 1 199 ? 5.696 -23.476 -36.209 1.00 29.45 178 VAL A C 1
ATOM 1332 O O . VAL A 1 199 ? 5.279 -24.622 -36.012 1.00 31.08 178 VAL A O 1
ATOM 1336 N N . ASP A 1 200 ? 6.713 -22.939 -35.547 1.00 31.07 179 ASP A N 1
ATOM 1337 C CA . ASP A 1 200 ? 7.429 -23.555 -34.406 1.00 27.47 179 ASP A CA 1
ATOM 1338 C C . ASP A 1 200 ? 7.167 -22.765 -33.119 1.00 29.07 179 ASP A C 1
ATOM 1339 O O . ASP A 1 200 ? 7.579 -21.573 -32.989 1.00 29.92 179 ASP A O 1
ATOM 1344 N N . ALA A 1 201 ? 6.455 -23.391 -32.175 1.00 28.37 180 ALA A N 1
ATOM 1345 C CA . ALA A 1 201 ? 6.104 -22.748 -30.908 1.00 26.07 180 ALA A CA 1
ATOM 1346 C C . ALA A 1 201 ? 7.007 -23.279 -29.747 1.00 28.02 180 ALA A C 1
ATOM 1347 O O . ALA A 1 201 ? 6.805 -22.891 -28.615 1.00 26.55 180 ALA A O 1
ATOM 1349 N N . GLY A 1 202 ? 7.927 -24.230 -30.007 1.00 26.40 181 GLY A N 1
ATOM 1350 C CA . GLY A 1 202 ? 8.793 -24.741 -28.918 1.00 25.78 181 GLY A CA 1
ATOM 1351 C C . GLY A 1 202 ? 8.003 -25.295 -27.727 1.00 25.50 181 GLY A C 1
ATOM 1352 O O . GLY A 1 202 ? 8.484 -25.210 -26.610 1.00 25.09 181 GLY A O 1
ATOM 1353 N N . ASN A 1 203 ? 6.793 -25.802 -27.963 1.00 24.65 182 ASN A N 1
ATOM 1354 C CA . ASN A 1 203 ? 5.909 -26.358 -26.912 1.00 25.46 182 ASN A CA 1
ATOM 1355 C C . ASN A 1 203 ? 5.378 -25.314 -25.921 1.00 26.15 182 ASN A C 1
ATOM 1356 O O . ASN A 1 203 ? 4.894 -25.683 -24.845 1.00 26.87 182 ASN A O 1
ATOM 1361 N N . GLY A 1 204 ? 5.491 -24.023 -26.296 1.00 25.61 183 GLY A N 1
ATOM 1362 C CA . GLY A 1 204 ? 5.101 -22.896 -25.466 1.00 22.90 183 GLY A CA 1
ATOM 1363 C C . GLY A 1 204 ? 3.651 -22.573 -25.722 1.00 26.37 183 GLY A C 1
ATOM 1364 O O . GLY A 1 204 ? 3.020 -23.212 -26.561 1.00 28.96 183 GLY A O 1
ATOM 1365 N N . VAL A 1 205 ? 3.142 -21.537 -25.059 1.00 25.07 184 VAL A N 1
ATOM 1366 C CA . VAL A 1 205 ? 1.741 -21.228 -25.127 1.00 25.54 184 VAL A CA 1
ATOM 1367 C C . VAL A 1 205 ? 1.320 -20.655 -26.489 1.00 26.16 184 VAL A C 1
ATOM 1368 O O . VAL A 1 205 ? 0.142 -20.590 -26.791 1.00 27.42 184 VAL A O 1
ATOM 1372 N N . ALA A 1 206 ? 2.271 -20.263 -27.362 1.00 24.24 185 ALA A N 1
ATOM 1373 C CA . ALA A 1 206 ? 1.917 -19.659 -28.667 1.00 24.84 185 ALA A CA 1
ATOM 1374 C C . ALA A 1 206 ? 1.235 -20.715 -29.580 1.00 27.83 185 ALA A C 1
ATOM 1375 O O . ALA A 1 206 ? 0.434 -20.364 -30.457 1.00 29.39 185 ALA A O 1
ATOM 1377 N N . GLY A 1 207 ? 1.548 -22.000 -29.406 1.00 26.24 186 GLY A N 1
ATOM 1378 C CA . GLY A 1 207 ? 1.175 -22.968 -30.458 1.00 26.18 186 GLY A CA 1
ATOM 1379 C C . GLY A 1 207 ? -0.304 -23.120 -30.827 1.00 28.93 186 GLY A C 1
ATOM 1380 O O . GLY A 1 207 ? -0.689 -22.927 -31.997 1.00 33.44 186 GLY A O 1
ATOM 1381 N N . PRO A 1 208 ? -1.165 -23.437 -29.839 1.00 27.77 187 PRO A N 1
ATOM 1382 C CA . PRO A 1 208 ? -2.579 -23.576 -30.170 1.00 28.59 187 PRO A CA 1
ATOM 1383 C C . PRO A 1 208 ? -3.235 -22.358 -30.838 1.00 29.55 187 PRO A C 1
ATOM 1384 O O . PRO A 1 208 ? -3.868 -22.484 -31.903 1.00 30.88 187 PRO A O 1
ATOM 1388 N N . LEU A 1 209 ? -3.158 -21.181 -30.226 1.00 28.40 188 LEU A N 1
ATOM 1389 C CA . LEU A 1 209 ? -3.804 -20.043 -30.818 1.00 27.48 188 LEU A CA 1
ATOM 1390 C C . LEU A 1 209 ? -3.082 -19.527 -32.080 1.00 27.75 188 LEU A C 1
ATOM 1391 O O . LEU A 1 209 ? -3.724 -19.044 -33.009 1.00 27.91 188 LEU A O 1
ATOM 1396 N N . ALA A 1 210 ? -1.760 -19.562 -32.137 1.00 24.89 189 ALA A N 1
ATOM 1397 C CA . ALA A 1 210 ? -1.126 -19.122 -33.414 1.00 26.61 189 ALA A CA 1
ATOM 1398 C C . ALA A 1 210 ? -1.546 -20.009 -34.602 1.00 27.94 189 ALA A C 1
ATOM 1399 O O . ALA A 1 210 ? -1.871 -19.481 -35.681 1.00 27.99 189 ALA A O 1
ATOM 1401 N N . THR A 1 211 ? -1.647 -21.329 -34.384 1.00 28.22 190 THR A N 1
ATOM 1402 C CA . THR A 1 211 ? -2.056 -22.216 -35.481 1.00 28.80 190 THR A CA 1
ATOM 1403 C C . THR A 1 211 ? -3.495 -21.957 -35.860 1.00 29.74 190 THR A C 1
ATOM 1404 O O . THR A 1 211 ? -3.810 -21.869 -37.043 1.00 30.52 190 THR A O 1
ATOM 1408 N N . ARG A 1 212 ? -4.359 -21.793 -34.845 1.00 28.27 191 ARG A N 1
ATOM 1409 C CA . ARG A 1 212 ? -5.753 -21.393 -35.055 1.00 30.69 191 ARG A CA 1
ATOM 1410 C C . ARG A 1 212 ? -5.839 -20.110 -35.897 1.00 30.01 191 ARG A C 1
ATOM 1411 O O . ARG A 1 212 ? -6.607 -20.072 -36.874 1.00 31.85 191 ARG A O 1
ATOM 1419 N N . LEU A 1 213 ? -5.075 -19.089 -35.512 1.00 29.14 192 LEU A N 1
ATOM 1420 C CA . LEU A 1 213 ? -5.087 -17.775 -36.214 1.00 28.38 192 LEU A CA 1
ATOM 1421 C C . LEU A 1 213 ? -4.665 -17.897 -37.671 1.00 28.84 192 LEU A C 1
ATOM 1422 O O . LEU A 1 213 ? -5.392 -17.425 -38.550 1.00 30.35 192 LEU A O 1
ATOM 1427 N N . PHE A 1 214 ? -3.496 -18.512 -37.933 1.00 28.16 193 PHE A N 1
ATOM 1428 C CA . PHE A 1 214 ? -2.999 -18.563 -39.293 1.00 30.37 193 PHE A CA 1
ATOM 1429 C C . PHE A 1 214 ? -3.858 -19.492 -40.177 1.00 33.01 193 PHE A C 1
ATOM 1430 O O . PHE A 1 214 ? -4.032 -19.235 -41.379 1.00 30.24 193 PHE A O 1
ATOM 1438 N N . LYS A 1 215 ? -4.468 -20.536 -39.582 1.00 32.77 194 LYS A N 1
ATOM 1439 C CA . LYS A 1 215 ? -5.478 -21.305 -40.354 1.00 34.91 194 LYS A CA 1
ATOM 1440 C C . LYS A 1 215 ? -6.692 -20.465 -40.705 1.00 34.20 194 LYS A C 1
ATOM 1441 O O . LYS A 1 215 ? -7.226 -20.583 -41.827 1.00 32.57 194 LYS A O 1
ATOM 1447 N N . ALA A 1 216 ? -7.146 -19.669 -39.734 1.00 32.47 195 ALA A N 1
ATOM 1448 C CA . ALA A 1 216 ? -8.250 -18.741 -39.931 1.00 34.85 195 ALA A CA 1
ATOM 1449 C C . ALA A 1 216 ? -7.928 -17.702 -41.037 1.00 35.12 195 ALA A C 1
ATOM 1450 O O . ALA A 1 216 ? -8.829 -17.223 -41.722 1.00 33.83 195 ALA A O 1
ATOM 1452 N N . LEU A 1 217 ? -6.664 -17.330 -41.191 1.00 33.04 196 LEU A N 1
ATOM 1453 C CA . LEU A 1 217 ? -6.277 -16.432 -42.294 1.00 34.39 196 LEU A CA 1
ATOM 1454 C C . LEU A 1 217 ? -6.186 -17.187 -43.647 1.00 37.81 196 LEU A C 1
ATOM 1455 O O . LEU A 1 217 ? -6.018 -16.566 -44.702 1.00 38.74 196 LEU A O 1
ATOM 1460 N N . GLY A 1 218 ? -6.276 -18.514 -43.609 1.00 38.41 197 GLY A N 1
ATOM 1461 C CA . GLY A 1 218 ? -6.317 -19.302 -44.850 1.00 40.51 197 GLY A CA 1
ATOM 1462 C C . GLY A 1 218 ? -5.010 -20.009 -45.140 1.00 41.33 197 GLY A C 1
ATOM 1463 O O . GLY A 1 218 ? -4.841 -20.538 -46.215 1.00 42.28 197 GLY A O 1
ATOM 1464 N N . CYS A 1 219 ? -4.068 -20.012 -44.202 1.00 37.99 198 CYS A N 1
ATOM 1465 C CA . CYS A 1 219 ? -2.782 -20.637 -44.476 1.00 36.93 198 CYS A CA 1
ATOM 1466 C C . CYS A 1 219 ? -2.763 -22.105 -44.097 1.00 38.29 198 CYS A C 1
ATOM 1467 O O . CYS A 1 219 ? -3.360 -22.524 -43.069 1.00 37.85 198 CYS A O 1
ATOM 1470 N N . GLU A 1 220 ? -2.034 -22.854 -44.907 1.00 35.37 199 GLU A N 1
ATOM 1471 C CA . GLU A 1 220 ? -1.653 -24.235 -44.576 1.00 39.43 199 GLU A CA 1
ATOM 1472 C C . GLU A 1 220 ? -0.384 -24.213 -43.746 1.00 35.05 199 GLU A C 1
ATOM 1473 O O . GLU A 1 220 ? 0.517 -23.407 -43.985 1.00 35.41 199 GLU A O 1
ATOM 1479 N N . LEU A 1 221 ? -0.317 -25.082 -42.753 1.00 33.98 200 LEU A N 1
ATOM 1480 C CA . LEU A 1 221 ? 0.743 -25.011 -41.746 1.00 32.85 200 LEU A CA 1
ATOM 1481 C C . LEU A 1 221 ? 1.529 -26.297 -41.690 1.00 35.37 200 LEU A C 1
ATOM 1482 O O . LEU A 1 221 ? 0.948 -27.353 -41.874 1.00 37.56 200 LEU A O 1
ATOM 1487 N N . VAL A 1 222 ? 2.843 -26.201 -41.545 1.00 32.74 201 VAL A N 1
ATOM 1488 C CA . VAL A 1 222 ? 3.595 -27.346 -41.143 1.00 34.40 201 VAL A CA 1
ATOM 1489 C C . VAL A 1 222 ? 3.984 -27.019 -39.690 1.00 32.47 201 VAL A C 1
ATOM 1490 O O . VAL A 1 222 ? 4.767 -26.128 -39.445 1.00 29.70 201 VAL A O 1
ATOM 1494 N N . GLU A 1 223 ? 3.393 -27.738 -38.732 1.00 30.89 202 GLU A N 1
ATOM 1495 C CA . GLU A 1 223 ? 3.580 -27.425 -37.337 1.00 31.23 202 GLU A CA 1
ATOM 1496 C C . GLU A 1 223 ? 4.809 -28.108 -36.679 1.00 30.96 202 GLU A C 1
ATOM 1497 O O . GLU A 1 223 ? 5.061 -29.333 -36.851 1.00 29.56 202 GLU A O 1
ATOM 1503 N N . LEU A 1 224 ? 5.506 -27.337 -35.854 1.00 28.31 203 LEU A N 1
ATOM 1504 C CA . LEU A 1 224 ? 6.599 -27.866 -35.064 1.00 28.46 203 LEU A CA 1
ATOM 1505 C C . LEU A 1 224 ? 6.357 -27.532 -33.599 1.00 26.13 203 LEU A C 1
ATOM 1506 O O . LEU A 1 224 ? 6.268 -26.355 -33.257 1.00 25.36 203 LEU A O 1
ATOM 1511 N N . PHE A 1 225 ? 6.206 -28.553 -32.746 1.00 26.25 204 PHE A N 1
ATOM 1512 C CA . PHE A 1 225 ? 6.133 -28.367 -31.277 1.00 27.91 204 PHE A CA 1
ATOM 1513 C C . PHE A 1 225 ? 5.025 -27.364 -30.877 1.00 27.51 204 PHE A C 1
ATOM 1514 O O . PHE A 1 225 ? 5.262 -26.431 -30.100 1.00 23.92 204 PHE A O 1
ATOM 1522 N N . THR A 1 226 ? 3.840 -27.553 -31.462 1.00 27.34 205 THR A N 1
ATOM 1523 C CA . THR A 1 226 ? 2.738 -26.620 -31.216 1.00 27.17 205 THR A CA 1
ATOM 1524 C C . THR A 1 226 ? 1.795 -27.095 -30.112 1.00 27.62 205 THR A C 1
ATOM 1525 O O . THR A 1 226 ? 0.832 -26.393 -29.750 1.00 30.49 205 THR A O 1
ATOM 1529 N N . ASP A 1 227 ? 2.019 -28.308 -29.604 1.00 28.47 206 ASP A N 1
ATOM 1530 C CA . ASP A 1 227 ? 1.309 -28.803 -28.441 1.00 26.70 206 ASP A CA 1
ATOM 1531 C C . ASP A 1 227 ? 2.038 -28.243 -27.247 1.00 26.92 206 ASP A C 1
ATOM 1532 O O . ASP A 1 227 ? 3.286 -28.125 -27.238 1.00 27.75 206 ASP A O 1
ATOM 1537 N N . ILE A 1 228 ? 1.263 -27.953 -26.221 1.00 28.60 207 ILE A N 1
ATOM 1538 C CA . ILE A 1 228 ? 1.760 -27.441 -24.950 1.00 27.02 207 ILE A CA 1
ATOM 1539 C C . ILE A 1 228 ? 2.543 -28.482 -24.180 1.00 27.69 207 ILE A C 1
ATOM 1540 O O . ILE A 1 228 ? 2.007 -29.565 -23.824 1.00 29.22 207 ILE A O 1
ATOM 1545 N N . ASP A 1 229 ? 3.783 -28.153 -23.821 1.00 26.31 208 ASP A N 1
ATOM 1546 C CA . ASP A 1 229 ? 4.448 -29.049 -22.935 1.00 27.98 208 ASP A CA 1
ATOM 1547 C C . ASP A 1 229 ? 5.451 -28.237 -22.122 1.00 28.00 208 ASP A C 1
ATOM 1548 O O . ASP A 1 229 ? 6.508 -27.933 -22.641 1.00 25.94 208 ASP A O 1
ATOM 1553 N N . GLY A 1 230 ? 5.113 -27.923 -20.877 1.00 28.45 209 GLY A N 1
ATOM 1554 C CA . GLY A 1 230 ? 5.944 -27.031 -20.076 1.00 30.63 209 GLY A CA 1
ATOM 1555 C C . GLY A 1 230 ? 7.269 -27.644 -19.635 1.00 33.93 209 GLY A C 1
ATOM 1556 O O . GLY A 1 230 ? 8.057 -26.954 -19.022 1.00 35.94 209 GLY A O 1
ATOM 1557 N N . ASN A 1 231 ? 7.525 -28.921 -19.944 1.00 33.04 210 ASN A N 1
ATOM 1558 C CA . ASN A 1 231 ? 8.874 -29.506 -19.780 1.00 33.46 210 ASN A CA 1
ATOM 1559 C C . ASN A 1 231 ? 9.819 -29.073 -20.919 1.00 32.68 210 ASN A C 1
ATOM 1560 O O . ASN A 1 231 ? 11.015 -29.383 -20.890 1.00 30.97 210 ASN A O 1
ATOM 1565 N N . PHE A 1 232 ? 9.286 -28.427 -21.950 1.00 31.45 211 PHE A N 1
ATOM 1566 C CA . PHE A 1 232 ? 10.112 -28.070 -23.151 1.00 32.05 211 PHE A CA 1
ATOM 1567 C C . PHE A 1 232 ? 11.097 -29.161 -23.564 1.00 33.81 211 PHE A C 1
ATOM 1568 O O . PHE A 1 232 ? 12.325 -28.932 -23.505 1.00 32.58 211 PHE A O 1
ATOM 1576 N N . PRO A 1 233 ? 10.578 -30.337 -24.005 1.00 31.52 212 PRO A N 1
ATOM 1577 C CA . PRO A 1 233 ? 11.429 -31.492 -24.168 1.00 33.27 212 PRO A CA 1
ATOM 1578 C C . PRO A 1 233 ? 12.147 -31.462 -25.541 1.00 34.40 212 PRO A C 1
ATOM 1579 O O . PRO A 1 233 ? 12.979 -32.314 -25.814 1.00 34.20 212 PRO A O 1
ATOM 1583 N N . ASN A 1 234 ? 11.823 -30.482 -26.390 1.00 35.00 213 ASN A N 1
ATOM 1584 C CA . ASN A 1 234 ? 12.443 -30.401 -27.739 1.00 35.84 213 ASN A CA 1
ATOM 1585 C C . ASN A 1 234 ? 13.496 -29.351 -27.907 1.00 35.91 213 ASN A C 1
ATOM 1586 O O . ASN A 1 234 ? 14.627 -29.696 -28.100 1.00 42.24 213 ASN A O 1
ATOM 1591 N N . HIS A 1 235 ? 13.133 -28.093 -27.916 1.00 35.10 214 HIS A N 1
ATOM 1592 C CA . HIS A 1 235 ? 14.143 -26.975 -27.815 1.00 35.87 214 HIS A CA 1
ATOM 1593 C C . HIS A 1 235 ? 13.366 -25.950 -27.048 1.00 34.55 214 HIS A C 1
ATOM 1594 O O . HIS A 1 235 ? 12.136 -25.939 -27.116 1.00 35.16 214 HIS A O 1
ATOM 1601 N N . HIS A 1 236 ? 14.044 -25.136 -26.251 1.00 35.27 215 HIS A N 1
ATOM 1602 C CA . HIS A 1 236 ? 13.364 -24.000 -25.591 1.00 35.74 215 HIS A CA 1
ATOM 1603 C C . HIS A 1 236 ? 12.743 -23.042 -26.599 1.00 31.35 215 HIS A C 1
ATOM 1604 O O . HIS A 1 236 ? 13.289 -22.833 -27.687 1.00 30.62 215 HIS A O 1
ATOM 1611 N N . PRO A 1 237 ? 11.594 -22.462 -26.251 1.00 28.26 216 PRO A N 1
ATOM 1612 C CA . PRO A 1 237 ? 10.971 -21.538 -27.180 1.00 29.24 216 PRO A CA 1
ATOM 1613 C C . PRO A 1 237 ? 11.672 -20.158 -27.050 1.00 29.81 216 PRO A C 1
ATOM 1614 O O . PRO A 1 237 ? 11.192 -19.219 -26.381 1.00 29.57 216 PRO A O 1
ATOM 1618 N N . ASP A 1 238 ? 12.824 -20.073 -27.717 1.00 31.37 217 ASP A N 1
ATOM 1619 C CA . ASP A 1 238 ? 13.736 -18.973 -27.518 1.00 33.72 217 ASP A CA 1
ATOM 1620 C C . ASP A 1 238 ? 14.432 -18.691 -28.868 1.00 33.89 217 ASP A C 1
ATOM 1621 O O . ASP A 1 238 ? 15.550 -19.107 -29.090 1.00 36.60 217 ASP A O 1
ATOM 1626 N N . PRO A 1 239 ? 13.703 -18.043 -29.800 1.00 35.05 218 PRO A N 1
ATOM 1627 C CA . PRO A 1 239 ? 14.155 -17.779 -31.142 1.00 36.15 218 PRO A CA 1
ATOM 1628 C C . PRO A 1 239 ? 15.332 -16.806 -31.204 1.00 42.20 218 PRO A C 1
ATOM 1629 O O . PRO A 1 239 ? 15.943 -16.690 -32.244 1.00 42.66 218 PRO A O 1
ATOM 1633 N N . ALA A 1 240 ? 15.656 -16.153 -30.077 1.00 42.24 219 ALA A N 1
ATOM 1634 C CA . ALA A 1 240 ? 16.841 -15.329 -29.952 1.00 42.23 219 ALA A CA 1
ATOM 1635 C C . ALA A 1 240 ? 18.140 -16.127 -30.089 1.00 48.21 219 ALA A C 1
ATOM 1636 O O . ALA A 1 240 ? 19.160 -15.551 -30.451 1.00 42.00 219 ALA A O 1
ATOM 1638 N N . HIS A 1 241 ? 18.108 -17.447 -29.830 1.00 49.00 220 HIS A N 1
ATOM 1639 C CA . HIS A 1 241 ? 19.283 -18.290 -30.133 1.00 50.07 220 HIS A CA 1
ATOM 1640 C C . HIS A 1 241 ? 19.081 -19.036 -31.440 1.00 48.71 220 HIS A C 1
ATOM 1641 O O . HIS A 1 241 ? 18.153 -19.829 -31.555 1.00 47.70 220 HIS A O 1
ATOM 1648 N N . PRO A 1 242 ? 19.945 -18.804 -32.445 1.00 47.19 221 PRO A N 1
ATOM 1649 C CA . PRO A 1 242 ? 19.782 -19.464 -33.769 1.00 45.10 221 PRO A CA 1
ATOM 1650 C C . PRO A 1 242 ? 19.712 -21.013 -33.741 1.00 42.89 221 PRO A C 1
ATOM 1651 O O . PRO A 1 242 ? 18.990 -21.625 -34.576 1.00 43.49 221 PRO A O 1
ATOM 1655 N N . GLU A 1 243 ? 20.346 -21.639 -32.750 1.00 39.52 222 GLU A N 1
ATOM 1656 C CA . GLU A 1 243 ? 20.205 -23.100 -32.546 1.00 41.56 222 GLU A CA 1
ATOM 1657 C C . GLU A 1 243 ? 18.745 -23.548 -32.341 1.00 39.14 222 GLU A C 1
ATOM 1658 O O . GLU A 1 243 ? 18.437 -24.719 -32.601 1.00 38.13 222 GLU A O 1
ATOM 1664 N N . ASN A 1 244 ? 17.879 -22.642 -31.866 1.00 34.21 223 ASN A N 1
ATOM 1665 C CA . ASN A 1 244 ? 16.441 -22.977 -31.700 1.00 34.89 223 ASN A CA 1
ATOM 1666 C C . ASN A 1 244 ? 15.612 -22.782 -32.959 1.00 31.28 223 ASN A C 1
ATOM 1667 O O . ASN A 1 244 ? 14.375 -22.981 -32.951 1.00 33.90 223 ASN A O 1
ATOM 1672 N N . LEU A 1 245 ? 16.294 -22.400 -34.034 1.00 32.93 224 LEU A N 1
ATOM 1673 C CA . LEU A 1 245 ? 15.656 -22.231 -35.333 1.00 31.19 224 LEU A CA 1
ATOM 1674 C C . LEU A 1 245 ? 16.048 -23.345 -36.311 1.00 31.91 224 LEU A C 1
ATOM 1675 O O . LEU A 1 245 ? 15.582 -23.334 -37.465 1.00 32.31 224 LEU A O 1
ATOM 1680 N N . GLN A 1 246 ? 16.899 -24.281 -35.879 1.00 35.13 225 GLN A N 1
ATOM 1681 C CA A GLN A 1 246 ? 17.453 -25.349 -36.752 0.39 35.39 225 GLN A CA 1
ATOM 1682 C CA B GLN A 1 246 ? 17.433 -25.272 -36.821 0.61 35.28 225 GLN A CA 1
ATOM 1683 C C . GLN A 1 246 ? 16.335 -26.214 -37.332 1.00 35.45 225 GLN A C 1
ATOM 1684 O O . GLN A 1 246 ? 16.418 -26.656 -38.477 1.00 35.79 225 GLN A O 1
ATOM 1695 N N . ASP A 1 247 ? 15.290 -26.463 -36.526 1.00 32.32 226 ASP A N 1
ATOM 1696 C CA . ASP A 1 247 ? 14.154 -27.295 -36.953 1.00 32.50 226 ASP A CA 1
ATOM 1697 C C . ASP A 1 247 ? 13.314 -26.612 -37.996 1.00 33.21 226 ASP A C 1
ATOM 1698 O O . ASP A 1 247 ? 12.871 -27.275 -38.948 1.00 31.53 226 ASP A O 1
ATOM 1703 N N . VAL A 1 248 ? 13.053 -25.304 -37.818 1.00 31.73 227 VAL A N 1
ATOM 1704 C CA . VAL A 1 248 ? 12.276 -24.549 -38.799 1.00 30.67 227 VAL A CA 1
ATOM 1705 C C . VAL A 1 248 ? 13.090 -24.530 -40.147 1.00 34.09 227 VAL A C 1
ATOM 1706 O O . VAL A 1 248 ? 12.497 -24.684 -41.235 1.00 31.36 227 VAL A O 1
ATOM 1710 N N . ILE A 1 249 ? 14.418 -24.386 -40.077 1.00 32.33 228 ILE A N 1
ATOM 1711 C CA . ILE A 1 249 ? 15.250 -24.267 -41.290 1.00 34.54 228 ILE A CA 1
ATOM 1712 C C . ILE A 1 249 ? 15.202 -25.613 -42.037 1.00 37.46 228 ILE A C 1
ATOM 1713 O O . ILE A 1 249 ? 15.036 -25.665 -43.265 1.00 38.37 228 ILE A O 1
ATOM 1718 N N . ALA A 1 250 ? 15.328 -26.716 -41.281 1.00 36.09 229 ALA A N 1
ATOM 1719 C CA . ALA A 1 250 ? 15.312 -28.052 -41.869 1.00 34.76 229 ALA A CA 1
ATOM 1720 C C . ALA A 1 250 ? 13.945 -28.342 -42.473 1.00 36.52 229 ALA A C 1
ATOM 1721 O O . ALA A 1 250 ? 13.859 -28.970 -43.519 1.00 37.83 229 ALA A O 1
ATOM 1723 N N . LYS A 1 251 ? 12.872 -27.931 -41.818 1.00 33.41 230 LYS A N 1
ATOM 1724 C CA . LYS A 1 251 ? 11.542 -28.150 -42.312 1.00 34.99 230 LYS A CA 1
ATOM 1725 C C . LYS A 1 251 ? 11.231 -27.387 -43.595 1.00 37.47 230 LYS A C 1
ATOM 1726 O O . LYS A 1 251 ? 10.527 -27.917 -44.470 1.00 39.27 230 LYS A O 1
ATOM 1732 N N . LEU A 1 252 ? 11.720 -26.139 -43.690 1.00 35.41 231 LEU A N 1
ATOM 1733 C CA . LEU A 1 252 ? 11.641 -25.380 -44.898 1.00 35.42 231 LEU A CA 1
ATOM 1734 C C . LEU A 1 252 ? 12.445 -26.061 -46.068 1.00 37.30 231 LEU A C 1
ATOM 1735 O O . LEU A 1 252 ? 12.046 -25.912 -47.252 1.00 38.08 231 LEU A O 1
ATOM 1740 N N . LYS A 1 253 ? 13.560 -26.749 -45.774 1.00 37.20 232 LYS A N 1
ATOM 1741 C CA . LYS A 1 253 ? 14.279 -27.498 -46.853 1.00 42.80 232 LYS A CA 1
ATOM 1742 C C . LYS A 1 253 ? 13.480 -28.715 -47.285 1.00 43.94 232 LYS A C 1
ATOM 1743 O O . LYS A 1 253 ? 13.520 -29.097 -48.430 1.00 43.11 232 LYS A O 1
ATOM 1749 N N . ALA A 1 254 ? 12.740 -29.329 -46.359 1.00 41.75 233 ALA A N 1
ATOM 1750 C CA . ALA A 1 254 ? 12.186 -30.650 -46.624 1.00 42.02 233 ALA A CA 1
ATOM 1751 C C . ALA A 1 254 ? 10.709 -30.674 -47.012 1.00 40.43 233 ALA A C 1
ATOM 1752 O O . ALA A 1 254 ? 10.164 -31.739 -47.248 1.00 40.56 233 ALA A O 1
ATOM 1754 N N . THR A 1 255 ? 10.065 -29.512 -47.067 1.00 38.40 234 THR A N 1
ATOM 1755 C CA . THR A 1 255 ? 8.638 -29.405 -47.422 1.00 37.42 234 THR A CA 1
ATOM 1756 C C . THR A 1 255 ? 8.462 -28.278 -48.468 1.00 37.76 234 THR A C 1
ATOM 1757 O O . THR A 1 255 ? 9.415 -27.566 -48.747 1.00 39.73 234 THR A O 1
ATOM 1761 N N . ASP A 1 256 ? 7.262 -28.092 -49.008 1.00 37.15 235 ASP A N 1
ATOM 1762 C CA . ASP A 1 256 ? 7.015 -26.955 -49.887 1.00 42.15 235 ASP A CA 1
ATOM 1763 C C . ASP A 1 256 ? 6.480 -25.679 -49.174 1.00 42.21 235 ASP A C 1
ATOM 1764 O O . ASP A 1 256 ? 5.858 -24.806 -49.826 1.00 42.54 235 ASP A O 1
ATOM 1769 N N . ALA A 1 257 ? 6.670 -25.591 -47.856 1.00 37.15 236 ALA A N 1
ATOM 1770 C CA . ALA A 1 257 ? 6.284 -24.396 -47.154 1.00 37.40 236 ALA A CA 1
ATOM 1771 C C . ALA A 1 257 ? 7.169 -23.292 -47.679 1.00 36.40 236 ALA A C 1
ATOM 1772 O O . ALA A 1 257 ? 8.289 -23.568 -48.174 1.00 40.23 236 ALA A O 1
ATOM 1774 N N . GLU A 1 258 ? 6.702 -22.058 -47.559 1.00 34.97 237 GLU A N 1
ATOM 1775 C CA . GLU A 1 258 ? 7.429 -20.887 -48.151 1.00 40.18 237 GLU A CA 1
ATOM 1776 C C . GLU A 1 258 ? 8.207 -20.075 -47.117 1.00 40.09 237 GLU A C 1
ATOM 1777 O O . GLU A 1 258 ? 9.246 -19.549 -47.433 1.00 39.33 237 GLU A O 1
ATOM 1783 N N . ILE A 1 259 ? 7.677 -19.989 -45.892 1.00 34.89 238 ILE A N 1
ATOM 1784 C CA . ILE A 1 259 ? 8.174 -19.088 -44.859 1.00 36.17 238 ILE A CA 1
ATOM 1785 C C . ILE A 1 259 ? 8.095 -19.794 -43.509 1.00 35.53 238 ILE A C 1
ATOM 1786 O O . I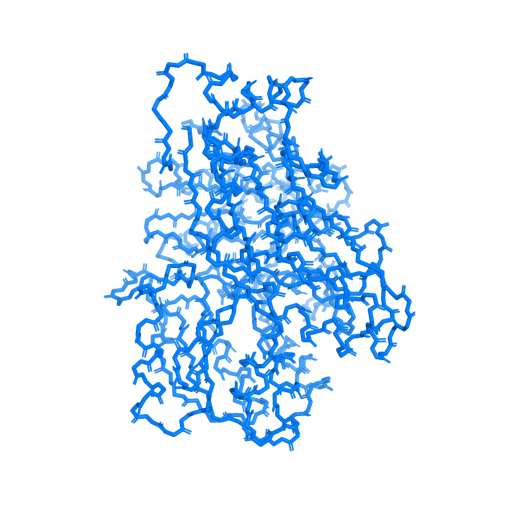LE A 1 259 ? 7.141 -20.533 -43.289 1.00 34.81 238 ILE A O 1
ATOM 1791 N N . GLY A 1 260 ? 9.069 -19.546 -42.612 1.00 33.77 239 GLY A N 1
ATOM 1792 C CA . GLY A 1 260 ? 9.059 -20.135 -41.264 1.00 31.88 239 GLY A CA 1
ATOM 1793 C C . GLY A 1 260 ? 8.840 -19.116 -40.162 1.00 32.24 239 GLY A C 1
ATOM 1794 O O . GLY A 1 260 ? 9.468 -18.048 -40.194 1.00 32.30 239 GLY A O 1
ATOM 1795 N N . PHE A 1 261 ? 7.888 -19.377 -39.241 1.00 29.94 240 PHE A N 1
ATOM 1796 C CA . PHE A 1 261 ? 7.686 -18.467 -38.069 1.00 30.60 240 PHE A CA 1
ATOM 1797 C C . PHE A 1 261 ? 8.020 -19.257 -36.796 1.00 32.77 240 PHE A C 1
ATOM 1798 O O . PHE A 1 261 ? 7.565 -20.373 -36.629 1.00 32.10 240 PHE A O 1
ATOM 1806 N N . ALA A 1 262 ? 8.793 -18.671 -35.889 1.00 32.52 241 ALA A N 1
ATOM 1807 C CA . ALA A 1 262 ? 9.088 -19.310 -34.588 1.00 31.41 241 ALA A CA 1
ATOM 1808 C C . ALA A 1 262 ? 8.741 -18.337 -33.443 1.00 32.24 241 ALA A C 1
ATOM 1809 O O . ALA A 1 262 ? 9.078 -17.157 -33.546 1.00 31.95 241 ALA A O 1
ATOM 1811 N N . PHE A 1 263 ? 8.011 -18.811 -32.409 1.00 28.24 242 PHE A N 1
ATOM 1812 C CA . PHE A 1 263 ? 7.523 -17.931 -31.370 1.00 28.46 242 PHE A CA 1
ATOM 1813 C C . PHE A 1 263 ? 8.330 -18.183 -30.145 1.00 27.98 242 PHE A C 1
ATOM 1814 O O . PHE A 1 263 ? 8.811 -19.296 -29.933 1.00 30.78 242 PHE A O 1
ATOM 1822 N N . ASP A 1 264 ? 8.484 -17.165 -29.322 1.00 28.88 243 ASP A N 1
ATOM 1823 C CA . ASP A 1 264 ? 9.058 -17.387 -28.022 1.00 30.05 243 ASP A CA 1
ATOM 1824 C C . ASP A 1 264 ? 7.959 -17.948 -27.090 1.00 26.13 243 ASP A C 1
ATOM 1825 O O . ASP A 1 264 ? 6.818 -18.117 -27.516 1.00 25.29 243 ASP A O 1
ATOM 1830 N N . GLY A 1 265 ? 8.316 -18.283 -25.849 1.00 26.61 244 GLY A N 1
ATOM 1831 C CA . GLY A 1 265 ? 7.386 -19.127 -25.049 1.00 29.05 244 GLY A CA 1
ATOM 1832 C C . GLY A 1 265 ? 6.072 -18.496 -24.682 1.00 28.45 244 GLY A C 1
ATOM 1833 O O . GLY A 1 265 ? 5.124 -19.223 -24.406 1.00 32.59 244 GLY A O 1
ATOM 1834 N N . ASP A 1 266 ? 5.955 -17.141 -24.675 1.00 27.35 245 ASP A N 1
ATOM 1835 C CA . ASP A 1 266 ? 4.634 -16.586 -24.403 1.00 26.21 245 ASP A CA 1
ATOM 1836 C C . ASP A 1 266 ? 4.007 -15.831 -25.597 1.00 26.14 245 ASP A C 1
ATOM 1837 O O . ASP A 1 266 ? 2.930 -15.211 -25.467 1.00 26.98 245 ASP A O 1
ATOM 1842 N N . GLY A 1 267 ? 4.664 -15.848 -26.740 1.00 26.15 246 GLY A N 1
ATOM 1843 C CA . GLY A 1 267 ? 4.041 -15.322 -27.978 1.00 26.91 246 GLY A CA 1
ATOM 1844 C C . GLY A 1 267 ? 4.200 -13.770 -28.141 1.00 26.00 246 GLY A C 1
ATOM 1845 O O . GLY A 1 267 ? 3.553 -13.183 -28.972 1.00 25.35 246 GLY A O 1
ATOM 1846 N N . ASP A 1 268 ? 5.013 -13.096 -27.339 1.00 25.44 247 ASP A N 1
ATOM 1847 C CA . ASP A 1 268 ? 5.155 -11.628 -27.602 1.00 28.11 247 ASP A CA 1
ATOM 1848 C C . ASP A 1 268 ? 6.407 -11.356 -28.500 1.00 29.40 247 ASP A C 1
ATOM 1849 O O . ASP A 1 268 ? 6.796 -10.210 -28.708 1.00 30.40 247 ASP A O 1
ATOM 1854 N N . ARG A 1 269 ? 7.020 -12.425 -29.037 1.00 27.40 248 ARG A N 1
ATOM 1855 C CA . ARG A 1 269 ? 8.108 -12.256 -29.987 1.00 30.85 248 ARG A CA 1
ATOM 1856 C C . ARG A 1 269 ? 7.991 -13.256 -31.140 1.00 30.76 248 ARG A C 1
ATOM 1857 O O . ARG A 1 269 ? 7.684 -14.451 -30.905 1.00 29.54 248 ARG A O 1
ATOM 1865 N N . LEU A 1 270 ? 8.267 -12.780 -32.355 1.00 31.66 249 LEU A N 1
ATOM 1866 C CA . LEU A 1 270 ? 8.257 -13.611 -33.574 1.00 32.34 249 LEU A CA 1
ATOM 1867 C C . LEU A 1 270 ? 9.658 -13.626 -34.224 1.00 32.96 249 LEU A C 1
ATOM 1868 O O . LEU A 1 270 ? 10.258 -12.544 -34.463 1.00 28.85 249 LEU A O 1
ATOM 1873 N N . GLY A 1 271 ? 10.141 -14.850 -34.486 1.00 30.41 250 GLY A N 1
ATOM 1874 C CA . GLY A 1 271 ? 11.320 -15.105 -35.359 1.00 32.38 250 GLY A CA 1
ATOM 1875 C C . GLY A 1 271 ? 10.861 -15.498 -36.759 1.00 32.36 250 GLY A C 1
ATOM 1876 O O . GLY A 1 271 ? 9.869 -16.232 -36.893 1.00 32.57 250 GLY A O 1
ATOM 1877 N N . VAL A 1 272 ? 11.590 -15.051 -37.798 1.00 31.24 251 VAL A N 1
ATOM 1878 C CA . VAL A 1 272 ? 11.192 -15.196 -39.211 1.00 29.89 251 VAL A CA 1
ATOM 1879 C C . VAL A 1 272 ? 12.387 -15.735 -39.946 1.00 34.29 251 VAL A C 1
ATOM 1880 O O . VAL A 1 272 ? 13.489 -15.167 -39.882 1.00 32.11 251 VAL A O 1
ATOM 1884 N N . VAL A 1 273 ? 12.157 -16.845 -40.645 1.00 33.59 252 VAL A N 1
ATOM 1885 C CA . VAL A 1 273 ? 13.176 -17.547 -41.441 1.00 31.79 252 VAL A CA 1
ATOM 1886 C C . VAL A 1 273 ? 12.679 -17.669 -42.900 1.00 32.57 252 VAL A C 1
ATOM 1887 O O . VAL A 1 273 ? 11.528 -18.054 -43.153 1.00 31.53 252 VAL A O 1
ATOM 1891 N N . THR A 1 274 ? 13.552 -17.371 -43.849 1.00 31.48 253 THR A N 1
ATOM 1892 C CA . THR A 1 274 ? 13.235 -17.585 -45.243 1.00 32.26 253 THR A CA 1
ATOM 1893 C C . THR A 1 274 ? 13.365 -19.063 -45.684 1.00 33.67 253 THR A C 1
ATOM 1894 O O . THR A 1 274 ? 13.898 -19.908 -44.962 1.00 35.79 253 THR A O 1
ATOM 1898 N N . LYS A 1 275 ? 12.873 -19.328 -46.892 1.00 35.35 254 LYS A N 1
ATOM 1899 C CA . LYS A 1 275 ? 12.864 -20.618 -47.521 1.00 37.58 254 LYS A CA 1
ATOM 1900 C C . LYS A 1 275 ? 14.304 -21.160 -47.584 1.00 41.02 254 LYS A C 1
ATOM 1901 O O . LYS A 1 275 ? 14.560 -22.352 -47.271 1.00 39.51 254 LYS A O 1
ATOM 1907 N N . ASP A 1 276 ? 15.219 -20.288 -48.016 1.00 40.24 255 ASP A N 1
ATOM 1908 C CA . ASP A 1 276 ? 16.626 -20.623 -48.063 1.00 42.07 255 ASP A CA 1
ATOM 1909 C C . ASP A 1 276 ? 17.377 -20.487 -46.719 1.00 41.82 255 ASP A C 1
ATOM 1910 O O . ASP A 1 276 ? 18.625 -20.459 -46.714 1.00 42.83 255 ASP A O 1
ATOM 1915 N N . GLY A 1 277 ? 16.648 -20.444 -45.589 1.00 36.44 256 GLY A N 1
ATOM 1916 C CA . GLY A 1 277 ? 17.325 -20.583 -44.305 1.00 37.92 256 GLY A CA 1
ATOM 1917 C C . GLY A 1 277 ? 17.922 -19.317 -43.672 1.00 38.25 256 GLY A C 1
ATOM 1918 O O . GLY A 1 277 ? 18.763 -19.394 -42.749 1.00 39.56 256 GLY A O 1
ATOM 1919 N N . GLN A 1 278 ? 17.542 -18.164 -44.183 1.00 35.77 257 GLN A N 1
ATOM 1920 C CA . GLN A 1 278 ? 18.052 -16.895 -43.667 1.00 37.64 257 GLN A CA 1
ATOM 1921 C C . GLN A 1 278 ? 17.168 -16.387 -42.539 1.00 35.91 257 GLN A C 1
ATOM 1922 O O . GLN A 1 278 ? 15.944 -16.248 -42.717 1.00 34.93 257 GLN A O 1
ATOM 1928 N N . ILE A 1 279 ? 17.768 -16.092 -41.388 1.00 35.70 258 ILE A N 1
ATOM 1929 C CA . ILE A 1 279 ? 17.022 -15.442 -40.316 1.00 34.41 258 ILE A CA 1
ATOM 1930 C C . ILE A 1 279 ? 16.829 -13.936 -40.667 1.00 34.88 258 ILE A C 1
ATOM 1931 O O . ILE A 1 279 ? 17.780 -13.291 -40.994 1.00 33.66 258 ILE A O 1
ATOM 1936 N N . ILE A 1 280 ? 15.611 -13.399 -40.613 1.00 30.24 259 ILE A N 1
ATOM 1937 C CA . ILE A 1 280 ? 15.381 -11.951 -40.858 1.00 31.62 259 ILE A CA 1
ATOM 1938 C C . ILE A 1 280 ? 15.254 -11.238 -39.508 1.00 30.89 259 ILE A C 1
ATOM 1939 O O . ILE A 1 280 ? 14.243 -11.398 -38.764 1.00 30.88 259 ILE A O 1
ATOM 1944 N N . TYR A 1 281 ? 16.323 -10.538 -39.112 1.00 32.58 260 TYR A N 1
ATOM 1945 C CA . TYR A 1 281 ? 16.352 -9.886 -37.788 1.00 33.42 260 TYR A CA 1
ATOM 1946 C C . TYR A 1 281 ? 15.278 -8.827 -37.669 1.00 33.36 260 TYR A C 1
ATOM 1947 O O . TYR A 1 281 ? 14.813 -8.289 -38.679 1.00 34.56 260 TYR A O 1
ATOM 1956 N N . PRO A 1 282 ? 14.828 -8.549 -36.441 1.00 34.56 261 PRO A N 1
ATOM 1957 C CA . PRO A 1 282 ? 13.663 -7.654 -36.382 1.00 33.80 261 PRO A CA 1
ATOM 1958 C C . PRO A 1 282 ? 13.968 -6.226 -36.846 1.00 31.44 261 PRO A C 1
ATOM 1959 O O . PRO A 1 282 ? 13.042 -5.561 -37.219 1.00 30.75 261 PRO A O 1
ATOM 1963 N N . ASP A 1 283 ? 15.222 -5.735 -36.859 1.00 28.98 262 ASP A N 1
ATOM 1964 C CA . ASP A 1 283 ? 15.355 -4.409 -37.433 1.00 28.88 262 ASP A CA 1
ATOM 1965 C C . ASP A 1 283 ? 15.016 -4.428 -38.954 1.00 29.80 262 ASP A C 1
ATOM 1966 O O . ASP A 1 283 ? 14.553 -3.381 -39.487 1.00 26.37 262 ASP A O 1
ATOM 1971 N N . ARG A 1 284 ? 15.273 -5.573 -39.650 1.00 28.10 263 ARG A N 1
ATOM 1972 C CA . ARG A 1 284 ? 14.892 -5.647 -41.091 1.00 28.36 263 ARG A CA 1
ATOM 1973 C C . ARG A 1 284 ? 13.403 -5.809 -41.284 1.00 27.25 263 ARG A C 1
ATOM 1974 O O . ARG A 1 284 ? 12.800 -5.179 -42.156 1.00 26.49 263 ARG A O 1
ATOM 1982 N N . GLN A 1 285 ? 12.799 -6.645 -40.448 1.00 29.56 264 GLN A N 1
ATOM 1983 C CA . GLN A 1 285 ? 11.335 -6.730 -40.398 1.00 28.45 264 GLN A CA 1
ATOM 1984 C C . GLN A 1 285 ? 10.655 -5.348 -40.257 1.00 26.24 264 GLN A C 1
ATOM 1985 O O . GLN A 1 285 ? 9.627 -5.096 -40.887 1.00 28.68 264 GLN A O 1
ATOM 1991 N N . LEU A 1 286 ? 11.127 -4.552 -39.323 1.00 25.81 265 LEU A N 1
ATOM 1992 C CA . LEU A 1 286 ? 10.574 -3.213 -39.077 1.00 28.15 265 LEU A CA 1
ATOM 1993 C C . LEU A 1 286 ? 10.662 -2.325 -40.322 1.00 28.41 265 LEU A C 1
ATOM 1994 O O . LEU A 1 286 ? 9.751 -1.534 -40.560 1.00 28.12 265 LEU A O 1
ATOM 1999 N N . MET A 1 287 ? 11.750 -2.436 -41.111 1.00 29.88 266 MET A N 1
ATOM 2000 C CA . MET A 1 287 ? 11.782 -1.684 -42.392 1.00 30.10 266 MET A CA 1
ATOM 2001 C C . MET A 1 287 ? 10.567 -2.028 -43.274 1.00 31.02 266 MET A C 1
ATOM 2002 O O . MET A 1 287 ? 9.936 -1.152 -43.868 1.00 26.92 266 MET A O 1
ATOM 2007 N N . LEU A 1 288 ? 10.191 -3.313 -43.305 1.00 29.82 267 LEU A N 1
ATOM 2008 C CA . LEU A 1 288 ? 9.176 -3.739 -44.242 1.00 27.51 267 LEU A CA 1
ATOM 2009 C C . LEU A 1 288 ? 7.811 -3.245 -43.736 1.00 29.32 267 LEU A C 1
ATOM 2010 O O . LEU A 1 288 ? 6.919 -2.799 -44.510 1.00 29.49 267 LEU A O 1
ATOM 2015 N N . PHE A 1 289 ? 7.637 -3.339 -42.425 1.00 28.28 268 PHE A N 1
ATOM 2016 C CA . PHE A 1 289 ? 6.400 -2.819 -41.824 1.00 27.18 268 PHE A CA 1
ATOM 2017 C C . PHE A 1 289 ? 6.281 -1.270 -41.956 1.00 26.84 268 PHE A C 1
ATOM 2018 O O . PHE A 1 289 ? 5.219 -0.731 -42.224 1.00 25.09 268 PHE A O 1
ATOM 2026 N N . ALA A 1 290 ? 7.378 -0.571 -41.709 1.00 24.69 269 ALA A N 1
ATOM 2027 C CA . ALA A 1 290 ? 7.402 0.889 -41.752 1.00 26.83 269 ALA A CA 1
ATOM 2028 C C . ALA A 1 290 ? 7.028 1.314 -43.160 1.00 28.86 269 ALA A C 1
ATOM 2029 O O . ALA A 1 290 ? 6.325 2.305 -43.343 1.00 28.40 269 ALA A O 1
ATOM 2031 N N . GLU A 1 291 ? 7.559 0.634 -44.170 1.00 30.07 270 GLU A N 1
ATOM 2032 C CA . GLU A 1 291 ? 7.214 1.021 -45.515 1.00 30.80 270 GLU A CA 1
ATOM 2033 C C . GLU A 1 291 ? 5.697 0.940 -45.721 1.00 30.96 270 GLU A C 1
ATOM 2034 O O . GLU A 1 291 ? 5.074 1.885 -46.215 1.00 30.89 270 GLU A O 1
ATOM 2040 N N . GLU A 1 292 ? 5.101 -0.174 -45.374 1.00 30.20 271 GLU A N 1
ATOM 2041 C CA . GLU A 1 292 ? 3.654 -0.324 -45.573 1.00 31.20 271 GLU A CA 1
ATOM 2042 C C . GLU A 1 292 ? 2.838 0.691 -44.686 1.00 32.98 271 GLU A C 1
ATOM 2043 O O . GLU A 1 292 ? 1.906 1.360 -45.160 1.00 29.76 271 GLU A O 1
ATOM 2049 N N . VAL A 1 293 ? 3.223 0.831 -43.410 1.00 28.69 272 VAL A N 1
ATOM 2050 C CA . VAL A 1 293 ? 2.528 1.767 -42.503 1.00 27.91 272 VAL A CA 1
ATOM 2051 C C . VAL A 1 293 ? 2.653 3.200 -43.005 1.00 29.06 272 VAL A C 1
ATOM 2052 O O . VAL A 1 293 ? 1.674 3.927 -43.046 1.00 27.90 272 VAL A O 1
ATOM 2056 N N . LEU A 1 294 ? 3.864 3.607 -43.387 1.00 26.68 273 LEU A N 1
ATOM 2057 C CA . LEU A 1 294 ? 4.060 4.974 -43.839 1.00 28.41 273 LEU A CA 1
ATOM 2058 C C . LEU A 1 294 ? 3.312 5.312 -45.149 1.00 32.40 273 LEU A C 1
ATOM 2059 O O . LEU A 1 294 ? 2.907 6.475 -45.386 1.00 30.59 273 LEU A O 1
ATOM 2064 N N . SER A 1 295 ? 3.079 4.294 -45.971 1.00 32.98 274 SER A N 1
ATOM 2065 C CA . SER A 1 295 ? 2.322 4.462 -47.176 1.00 32.81 274 SER A CA 1
ATOM 2066 C C . SER A 1 295 ? 0.929 4.923 -46.829 1.00 32.70 274 SER A C 1
ATOM 2067 O O . SER A 1 295 ? 0.378 5.643 -47.588 1.00 36.51 274 SER A O 1
ATOM 2070 N N . ARG A 1 296 ? 0.386 4.586 -45.648 1.00 32.53 275 ARG A N 1
ATOM 2071 C CA . ARG A 1 296 ? -0.935 5.086 -45.188 1.00 32.21 275 ARG A CA 1
ATOM 2072 C C . ARG A 1 296 ? -0.884 6.216 -44.132 1.00 36.10 275 ARG A C 1
ATOM 2073 O O . ARG A 1 296 ? -1.920 6.731 -43.745 1.00 33.99 275 ARG A O 1
ATOM 2081 N N . ASN A 1 297 ? 0.316 6.562 -43.660 1.00 31.13 276 ASN A N 1
ATOM 2082 C CA . ASN A 1 297 ? 0.483 7.530 -42.599 1.00 29.36 276 ASN A CA 1
ATOM 2083 C C . ASN A 1 297 ? 1.680 8.425 -42.954 1.00 26.56 276 ASN A C 1
ATOM 2084 O O . ASN A 1 297 ? 2.725 8.317 -42.297 1.00 28.24 276 ASN A O 1
ATOM 2089 N N . PRO A 1 298 ? 1.567 9.277 -43.983 1.00 27.26 277 PRO A N 1
ATOM 2090 C CA . PRO A 1 298 ? 2.728 10.068 -44.451 1.00 27.85 277 PRO A CA 1
ATOM 2091 C C . PRO A 1 298 ? 3.221 10.984 -43.348 1.00 28.28 277 PRO A C 1
ATOM 2092 O O . PRO A 1 298 ? 2.390 11.561 -42.613 1.00 29.94 277 PRO A O 1
ATOM 2096 N N . GLY A 1 299 ? 4.542 11.026 -43.139 1.00 29.34 278 GLY A N 1
ATOM 2097 C CA . GLY A 1 299 ? 5.118 11.896 -42.126 1.00 30.84 278 GLY A CA 1
ATOM 2098 C C . GLY A 1 299 ? 5.276 11.272 -40.726 1.00 32.86 278 GLY A C 1
ATOM 2099 O O . GLY A 1 299 ? 5.960 11.885 -39.866 1.00 29.62 278 GLY A O 1
ATOM 2100 N N . ALA A 1 300 ? 4.628 10.111 -40.473 1.00 28.51 279 ALA A N 1
ATOM 2101 C CA . ALA A 1 300 ? 4.595 9.496 -39.106 1.00 29.41 279 ALA A CA 1
ATOM 2102 C C . ALA A 1 300 ? 5.991 9.164 -38.546 1.00 29.35 279 ALA A C 1
ATOM 2103 O O . ALA A 1 300 ? 6.948 8.928 -39.302 1.00 25.08 279 ALA A O 1
ATOM 2105 N N . GLN A 1 301 ? 6.102 9.167 -37.228 1.00 28.64 280 GLN A N 1
ATOM 2106 C CA . GLN A 1 301 ? 7.359 8.715 -36.572 1.00 28.54 280 GLN A CA 1
ATOM 2107 C C . GLN A 1 301 ? 7.393 7.192 -36.550 1.00 26.30 280 GLN A C 1
ATOM 2108 O O . GLN A 1 301 ? 6.350 6.581 -36.421 1.00 25.07 280 GLN A O 1
ATOM 2114 N N . ILE A 1 302 ? 8.582 6.599 -36.662 1.00 23.10 281 ILE A N 1
ATOM 2115 C CA . ILE A 1 302 ? 8.729 5.140 -36.495 1.00 23.55 281 ILE A CA 1
ATOM 2116 C C . ILE A 1 302 ? 9.789 4.993 -35.433 1.00 25.60 281 ILE A C 1
ATOM 2117 O O . ILE A 1 302 ? 10.901 5.549 -35.579 1.00 25.74 281 ILE A O 1
ATOM 2122 N N . ILE A 1 303 ? 9.441 4.340 -34.338 1.00 25.97 282 ILE A N 1
ATOM 2123 C CA . ILE A 1 303 ? 10.347 4.206 -33.182 1.00 27.05 282 ILE A CA 1
ATOM 2124 C C . ILE A 1 303 ? 11.148 2.889 -33.224 1.00 29.08 282 ILE A C 1
ATOM 2125 O O . ILE A 1 303 ? 10.588 1.835 -33.467 1.00 29.77 282 ILE A O 1
ATOM 2130 N N . TYR A 1 304 ? 12.451 2.949 -32.961 1.00 27.08 283 TYR A N 1
ATOM 2131 C CA . TYR A 1 304 ? 13.190 1.732 -32.790 1.00 27.13 283 TYR A CA 1
ATOM 2132 C C . TYR A 1 304 ? 14.312 2.008 -31.773 1.00 28.92 283 TYR A C 1
ATOM 2133 O O . TYR A 1 304 ? 14.529 3.160 -31.395 1.00 30.65 283 TYR A O 1
ATOM 2142 N N . ASP A 1 305 ? 15.060 0.984 -31.366 1.00 28.21 284 ASP A N 1
ATOM 2143 C CA . ASP A 1 305 ? 16.001 1.167 -30.258 1.00 27.47 284 ASP A CA 1
ATOM 2144 C C . ASP A 1 305 ? 17.437 1.287 -30.789 1.00 29.05 284 ASP A C 1
ATOM 2145 O O . ASP A 1 305 ? 17.709 1.028 -31.965 1.00 31.34 284 ASP A O 1
ATOM 2150 N N . VAL A 1 306 ? 18.363 1.737 -29.948 1.00 29.36 285 VAL A N 1
ATOM 2151 C CA . VAL A 1 306 ? 19.749 1.892 -30.329 1.00 28.42 285 VAL A CA 1
ATOM 2152 C C . VAL A 1 306 ? 20.542 0.642 -30.764 1.00 31.25 285 VAL A C 1
ATOM 2153 O O . VAL A 1 306 ? 21.724 0.755 -31.149 1.00 32.20 285 VAL A O 1
ATOM 2157 N N . LYS A 1 307 ? 19.988 -0.539 -30.609 1.00 31.62 286 LYS A N 1
ATOM 2158 C CA . LYS A 1 307 ? 20.631 -1.737 -31.195 1.00 33.15 286 LYS A CA 1
ATOM 2159 C C . LYS A 1 307 ? 20.351 -1.972 -32.698 1.00 33.15 286 LYS A C 1
ATOM 2160 O O . LYS A 1 307 ? 20.877 -2.921 -33.257 1.00 37.26 286 LYS A O 1
ATOM 2166 N N . CYS A 1 308 ? 19.464 -1.171 -33.328 1.00 33.88 287 CYS A N 1
ATOM 2167 C CA . CYS A 1 308 ? 18.952 -1.471 -34.668 1.00 32.41 287 CYS A CA 1
ATOM 2168 C C . CYS A 1 308 ? 19.938 -0.998 -35.740 1.00 31.19 287 CYS A C 1
ATOM 2169 O O . CYS A 1 308 ? 20.695 -0.103 -35.483 1.00 31.97 287 CYS A O 1
ATOM 2172 N N . THR A 1 309 ? 19.883 -1.590 -36.931 1.00 30.78 288 THR A N 1
ATOM 2173 C CA . THR A 1 309 ? 20.742 -1.191 -38.080 1.00 31.46 288 THR A CA 1
ATOM 2174 C C . THR A 1 309 ? 20.791 0.323 -38.353 1.00 31.40 288 THR A C 1
ATOM 2175 O O . THR A 1 309 ? 19.785 1.015 -38.237 1.00 28.30 288 THR A O 1
ATOM 2179 N N . ARG A 1 310 ? 21.987 0.815 -38.677 1.00 32.83 289 ARG A N 1
ATOM 2180 C CA . ARG A 1 310 ? 22.198 2.169 -39.235 1.00 35.37 289 ARG A CA 1
ATOM 2181 C C . ARG A 1 310 ? 21.185 2.380 -40.410 1.00 36.45 289 ARG A C 1
ATOM 2182 O O . ARG A 1 310 ? 20.710 3.489 -40.645 1.00 38.54 289 ARG A O 1
ATOM 2190 N N . ASN A 1 311 ? 20.801 1.311 -41.099 1.00 33.24 290 ASN A N 1
ATOM 2191 C CA . ASN A 1 311 ? 19.943 1.449 -42.310 1.00 34.65 290 ASN A CA 1
ATOM 2192 C C . ASN A 1 311 ? 18.525 1.937 -42.068 1.00 33.83 290 ASN A C 1
ATOM 2193 O O . ASN A 1 311 ? 17.867 2.425 -42.971 1.00 31.97 290 ASN A O 1
ATOM 2198 N N . LEU A 1 312 ? 18.033 1.790 -40.855 1.00 30.71 291 LEU A N 1
ATOM 2199 C CA . LEU A 1 312 ? 16.670 2.215 -40.586 1.00 31.78 291 LEU A CA 1
ATOM 2200 C C . LEU A 1 312 ? 16.379 3.720 -40.747 1.00 30.99 291 LEU A C 1
ATOM 2201 O O . LEU A 1 312 ? 15.350 4.093 -41.315 1.00 34.78 291 LEU A O 1
ATOM 2206 N N . ALA A 1 313 ? 17.252 4.568 -40.236 1.00 30.39 292 ALA A N 1
ATOM 2207 C CA . ALA A 1 313 ? 17.035 6.019 -40.322 1.00 33.32 292 ALA A CA 1
ATOM 2208 C C . ALA A 1 313 ? 16.759 6.440 -41.780 1.00 33.91 292 ALA A C 1
ATOM 2209 O O . ALA A 1 313 ? 15.755 7.114 -42.060 1.00 31.43 292 ALA A O 1
ATOM 2211 N N . ARG A 1 314 ? 17.679 6.061 -42.684 1.00 34.28 293 ARG A N 1
ATOM 2212 C CA . ARG A 1 314 ? 17.602 6.439 -44.089 1.00 35.14 293 ARG A CA 1
ATOM 2213 C C . ARG A 1 314 ? 16.352 5.818 -44.757 1.00 31.39 293 ARG A C 1
ATOM 2214 O O . ARG A 1 314 ? 15.575 6.491 -45.467 1.00 29.41 293 ARG A O 1
ATOM 2222 N N . TRP A 1 315 ? 16.132 4.539 -44.477 1.00 30.03 294 TRP A N 1
ATOM 2223 C CA . TRP A 1 315 ? 14.962 3.853 -44.992 1.00 30.60 294 TRP A CA 1
ATOM 2224 C C . TRP A 1 315 ? 13.692 4.582 -44.606 1.00 29.88 294 TRP A C 1
ATOM 2225 O O . TRP A 1 315 ? 12.816 4.877 -45.479 1.00 29.86 294 TRP A O 1
ATOM 2236 N N . VAL A 1 316 ? 13.565 4.893 -43.317 1.00 27.75 295 VAL A N 1
ATOM 2237 C CA . VAL A 1 316 ? 12.321 5.524 -42.841 1.00 27.82 295 VAL A CA 1
ATOM 2238 C C . VAL A 1 316 ? 12.138 6.903 -43.506 1.00 27.75 295 VAL A C 1
ATOM 2239 O O . VAL A 1 316 ? 11.029 7.218 -43.964 1.00 27.82 295 VAL A O 1
ATOM 2243 N N . ARG A 1 317 ? 13.220 7.658 -43.648 1.00 28.96 296 ARG A N 1
ATOM 2244 C CA . ARG A 1 317 ? 13.143 8.968 -44.342 1.00 33.91 296 ARG A CA 1
ATOM 2245 C C . ARG A 1 317 ? 12.785 8.863 -45.787 1.00 32.38 296 ARG A C 1
ATOM 2246 O O . ARG A 1 317 ? 11.931 9.625 -46.253 1.00 33.00 296 ARG A O 1
ATOM 2254 N N . GLU A 1 318 ? 13.389 7.899 -46.479 1.00 30.25 297 GLU A N 1
ATOM 2255 C CA . GLU A 1 318 ? 13.125 7.720 -47.902 1.00 34.11 297 GLU A CA 1
ATOM 2256 C C . GLU A 1 318 ? 11.717 7.229 -48.108 1.00 33.96 297 GLU A C 1
ATOM 2257 O O . GLU A 1 318 ? 11.123 7.502 -49.134 1.00 34.84 297 GLU A O 1
ATOM 2263 N N . LYS A 1 319 ? 11.154 6.540 -47.115 1.00 32.83 298 LYS A N 1
ATOM 2264 C CA . LYS A 1 319 ? 9.783 6.091 -47.202 1.00 34.10 298 LYS A CA 1
ATOM 2265 C C . LYS A 1 319 ? 8.801 7.181 -46.689 1.00 36.24 298 LYS A C 1
ATOM 2266 O O . LYS A 1 319 ? 7.625 6.923 -46.604 1.00 38.18 298 LYS A O 1
ATOM 2272 N N . GLY A 1 320 ? 9.276 8.388 -46.380 1.00 34.41 299 GLY A N 1
ATOM 2273 C CA . GLY A 1 320 ? 8.371 9.529 -46.060 1.00 35.09 299 GLY A CA 1
ATOM 2274 C C . GLY A 1 320 ? 7.995 9.652 -44.557 1.00 36.44 299 GLY A C 1
ATOM 2275 O O . GLY A 1 320 ? 7.090 10.397 -44.223 1.00 35.10 299 GLY A O 1
ATOM 2276 N N . GLY A 1 321 ? 8.710 8.934 -43.674 1.00 31.49 300 GLY A N 1
ATOM 2277 C CA . GLY A 1 321 ? 8.483 9.014 -42.251 1.00 32.86 300 GLY A CA 1
ATOM 2278 C C . GLY A 1 321 ? 9.585 9.709 -41.485 1.00 30.05 300 GLY A C 1
ATOM 2279 O O . GLY A 1 321 ? 10.547 10.198 -42.068 1.00 28.38 300 GLY A O 1
ATOM 2280 N N . GLU A 1 322 ? 9.437 9.761 -40.173 1.00 28.61 301 GLU A N 1
ATOM 2281 C CA A GLU A 1 322 ? 10.475 10.356 -39.325 0.54 30.08 301 GLU A CA 1
ATOM 2282 C CA B GLU A 1 322 ? 10.473 10.348 -39.334 0.46 30.49 301 GLU A CA 1
ATOM 2283 C C . GLU A 1 322 ? 11.001 9.300 -38.351 1.00 30.06 301 GLU A C 1
ATOM 2284 O O . GLU A 1 322 ? 10.232 8.823 -37.470 1.00 29.99 301 GLU A O 1
ATOM 2295 N N . PRO A 1 323 ? 12.290 8.919 -38.490 1.00 29.89 302 PRO A N 1
ATOM 2296 C CA . PRO A 1 323 ? 12.839 7.827 -37.600 1.00 30.04 302 PRO A CA 1
ATOM 2297 C C . PRO A 1 323 ? 13.023 8.378 -36.188 1.00 33.62 302 PRO A C 1
ATOM 2298 O O . PRO A 1 323 ? 13.392 9.564 -36.050 1.00 32.96 302 PRO A O 1
ATOM 2302 N N . LEU A 1 324 ? 12.762 7.558 -35.166 1.00 28.46 303 LEU A N 1
ATOM 2303 C CA . LEU A 1 324 ? 12.949 8.023 -33.783 1.00 29.14 303 LEU A CA 1
ATOM 2304 C C . LEU A 1 324 ? 13.684 6.923 -33.066 1.00 28.16 303 LEU A C 1
ATOM 2305 O O . LEU A 1 324 ? 13.120 5.914 -32.643 1.00 27.55 303 LEU A O 1
ATOM 2310 N N . MET A 1 325 ? 14.966 7.129 -32.926 1.00 29.76 304 MET A N 1
ATOM 2311 C CA . MET A 1 325 ? 15.775 6.159 -32.247 1.00 29.71 304 MET A CA 1
ATOM 2312 C C . MET A 1 325 ? 15.628 6.327 -30.773 1.00 28.75 304 MET A C 1
ATOM 2313 O O . MET A 1 325 ? 15.811 7.433 -30.249 1.00 28.87 304 MET A O 1
ATOM 2318 N N . TRP A 1 326 ? 15.362 5.228 -30.068 1.00 27.72 305 TRP A N 1
ATOM 2319 C CA . TRP A 1 326 ? 15.102 5.340 -28.618 1.00 29.67 305 TRP A CA 1
ATOM 2320 C C . TRP A 1 326 ? 15.909 4.364 -27.766 1.00 36.54 305 TRP A C 1
ATOM 2321 O O . TRP A 1 326 ? 16.868 3.658 -28.248 1.00 33.96 305 TRP A O 1
ATOM 2332 N N . LYS A 1 327 ? 15.564 4.301 -26.487 1.00 35.87 306 LYS A N 1
ATOM 2333 C CA . LYS A 1 327 ? 16.225 3.367 -25.595 1.00 35.81 306 LYS A CA 1
ATOM 2334 C C . LYS A 1 327 ? 15.748 1.925 -25.880 1.00 32.62 306 LYS A C 1
ATOM 2335 O O . LYS A 1 327 ? 14.551 1.690 -26.194 1.00 36.31 306 LYS A O 1
ATOM 2341 N N . THR A 1 328 ? 16.636 0.963 -25.614 1.00 34.42 307 THR A N 1
ATOM 2342 C CA . THR A 1 328 ? 16.268 -0.458 -25.589 1.00 35.84 307 THR A CA 1
ATOM 2343 C C . THR A 1 328 ? 15.554 -0.769 -24.290 1.00 34.77 307 THR A C 1
ATOM 2344 O O . THR A 1 328 ? 15.903 -0.188 -23.220 1.00 34.62 307 THR A O 1
ATOM 2348 N N . GLY A 1 329 ? 14.559 -1.643 -24.402 1.00 37.12 308 GLY A N 1
ATOM 2349 C CA . GLY A 1 329 ? 13.710 -2.068 -23.290 1.00 34.51 308 GLY A CA 1
ATOM 2350 C C . GLY A 1 329 ? 12.311 -1.980 -23.816 1.00 39.48 308 GLY A C 1
ATOM 2351 O O . GLY A 1 329 ? 11.882 -0.874 -24.216 1.00 37.46 308 GLY A O 1
ATOM 2352 N N . HIS A 1 330 ? 11.570 -3.093 -23.784 1.00 36.08 309 HIS A N 1
ATOM 2353 C CA A HIS A 1 330 ? 10.240 -3.135 -24.367 0.50 38.82 309 HIS A CA 1
ATOM 2354 C CA B HIS A 1 330 ? 10.198 -3.159 -24.325 0.50 39.18 309 HIS A CA 1
ATOM 2355 C C . HIS A 1 330 ? 9.291 -2.142 -23.714 1.00 40.00 309 HIS A C 1
ATOM 2356 O O . HIS A 1 330 ? 8.387 -1.580 -24.400 1.00 37.90 309 HIS A O 1
ATOM 2369 N N . SER A 1 331 ? 9.451 -1.940 -22.396 1.00 36.79 310 SER A N 1
ATOM 2370 C CA . SER A 1 331 ? 8.489 -1.085 -21.662 1.00 33.48 310 SER A CA 1
ATOM 2371 C C . SER A 1 331 ? 8.819 0.374 -21.929 1.00 31.98 310 SER A C 1
ATOM 2372 O O . SER A 1 331 ? 7.935 1.199 -21.960 1.00 27.21 310 SER A O 1
ATOM 2375 N N . LEU A 1 332 ? 10.110 0.683 -22.134 1.00 27.59 311 LEU A N 1
ATOM 2376 C CA . LEU A 1 332 ? 10.519 2.036 -22.499 1.00 28.01 311 LEU A CA 1
ATOM 2377 C C . LEU A 1 332 ? 10.035 2.420 -23.889 1.00 30.31 311 LEU A C 1
ATOM 2378 O O . LEU A 1 332 ? 9.582 3.545 -24.091 1.00 31.84 311 LEU A O 1
ATOM 2383 N N . VAL A 1 333 ? 10.076 1.479 -24.848 1.00 30.28 312 VAL A N 1
ATOM 2384 C CA . VAL A 1 333 ? 9.571 1.698 -26.197 1.00 26.93 312 VAL A CA 1
ATOM 2385 C C . VAL A 1 333 ? 8.055 1.911 -26.163 1.00 27.43 312 VAL A C 1
ATOM 2386 O O . VAL A 1 333 ? 7.530 2.840 -26.798 1.00 26.45 312 VAL A O 1
ATOM 2390 N N . LYS A 1 334 ? 7.356 1.091 -25.383 1.00 26.47 313 LYS A N 1
ATOM 2391 C CA . LYS A 1 334 ? 5.944 1.282 -25.190 1.00 26.86 313 LYS A CA 1
ATOM 2392 C C . LYS A 1 334 ? 5.592 2.657 -24.602 1.00 26.87 313 LYS A C 1
ATOM 2393 O O . LYS A 1 334 ? 4.629 3.288 -25.047 1.00 27.39 313 LYS A O 1
ATOM 2399 N N . ALA A 1 335 ? 6.311 3.091 -23.558 1.00 26.25 314 ALA A N 1
ATOM 2400 C CA . ALA A 1 335 ? 6.052 4.412 -22.978 1.00 26.52 314 ALA A CA 1
ATOM 2401 C C . ALA A 1 335 ? 6.242 5.476 -24.064 1.00 23.94 314 ALA A C 1
ATOM 2402 O O . ALA A 1 335 ? 5.520 6.452 -24.113 1.00 24.44 314 ALA A O 1
ATOM 2404 N N . LYS A 1 336 ? 7.306 5.351 -24.873 1.00 24.72 315 LYS A N 1
ATOM 2405 C CA . LYS A 1 336 ? 7.600 6.341 -25.906 1.00 24.72 315 LYS A CA 1
ATOM 2406 C C . LYS A 1 336 ? 6.499 6.361 -27.002 1.00 24.38 315 LYS A C 1
ATOM 2407 O O . LYS A 1 336 ? 6.032 7.411 -27.449 1.00 24.68 315 LYS A O 1
ATOM 2413 N N . LEU A 1 337 ? 6.038 5.190 -27.395 1.00 25.41 316 LEU A N 1
ATOM 2414 C CA . LEU A 1 337 ? 4.865 5.093 -28.273 1.00 26.63 316 LEU A CA 1
ATOM 2415 C C . LEU A 1 337 ? 3.630 5.825 -27.714 1.00 25.36 316 LEU A C 1
ATOM 2416 O O . LEU A 1 337 ? 2.927 6.518 -28.473 1.00 25.58 316 LEU A O 1
ATOM 2421 N N . ARG A 1 338 ? 3.373 5.706 -26.417 1.00 26.13 317 ARG A N 1
ATOM 2422 C CA . ARG A 1 338 ? 2.235 6.385 -25.814 1.00 27.05 317 ARG A CA 1
ATOM 2423 C C . ARG A 1 338 ? 2.466 7.911 -25.696 1.00 28.03 317 ARG A C 1
ATOM 2424 O O . ARG A 1 338 ? 1.526 8.689 -25.761 1.00 30.87 317 ARG A O 1
ATOM 2432 N N . GLU A 1 339 ? 3.715 8.307 -25.543 1.00 28.09 318 GLU A N 1
ATOM 2433 C CA . GLU A 1 339 ? 4.056 9.738 -25.475 1.00 30.00 318 GLU A CA 1
ATOM 2434 C C . GLU A 1 339 ? 3.950 10.461 -26.821 1.00 26.62 318 GLU A C 1
ATOM 2435 O O . GLU A 1 339 ? 3.690 11.646 -26.834 1.00 26.78 318 GLU A O 1
ATOM 2441 N N . THR A 1 340 ? 4.202 9.754 -27.920 1.00 26.51 319 THR A N 1
ATOM 2442 C CA . THR A 1 340 ? 4.372 10.348 -29.254 1.00 27.61 319 THR A CA 1
ATOM 2443 C C . THR A 1 340 ? 3.130 10.104 -30.112 1.00 27.71 319 THR A C 1
ATOM 2444 O O . THR A 1 340 ? 2.861 10.872 -31.035 1.00 28.97 319 THR A O 1
ATOM 2448 N N . GLY A 1 341 ? 2.356 9.051 -29.793 1.00 28.80 320 GLY A N 1
ATOM 2449 C CA . GLY A 1 341 ? 1.245 8.625 -30.650 1.00 27.08 320 GLY A CA 1
ATOM 2450 C C . GLY A 1 341 ? 1.717 7.996 -31.968 1.00 27.69 320 GLY A C 1
ATOM 2451 O O . GLY A 1 341 ? 0.940 7.905 -32.933 1.00 29.21 320 GLY A O 1
ATOM 2452 N N . ALA A 1 342 ? 2.987 7.583 -32.052 1.00 26.28 321 ALA A N 1
ATOM 2453 C CA . ALA A 1 342 ? 3.479 6.956 -33.289 1.00 26.52 321 ALA A CA 1
ATOM 2454 C C . ALA A 1 342 ? 2.727 5.696 -33.740 1.00 25.03 321 ALA A C 1
ATOM 2455 O O . ALA A 1 342 ? 2.172 5.015 -32.945 1.00 26.96 321 ALA A O 1
ATOM 2457 N N . PRO A 1 343 ? 2.665 5.428 -35.055 1.00 27.03 322 PRO A N 1
ATOM 2458 C CA . PRO A 1 343 ? 1.891 4.264 -35.466 1.00 27.28 322 PRO A CA 1
ATOM 2459 C C . PRO A 1 343 ? 2.620 2.908 -35.274 1.00 25.53 322 PRO A C 1
ATOM 2460 O O . PRO A 1 343 ? 1.947 1.888 -35.274 1.00 25.54 322 PRO A O 1
ATOM 2464 N N . LEU A 1 344 ? 3.952 2.887 -35.096 1.00 26.04 323 LEU A N 1
ATOM 2465 C CA . LEU A 1 344 ? 4.715 1.621 -35.127 1.00 26.45 323 LEU A CA 1
ATOM 2466 C C . LEU A 1 344 ? 6.062 1.798 -34.378 1.00 26.64 323 LEU A C 1
ATOM 2467 O O . LEU A 1 344 ? 6.678 2.885 -34.503 1.00 25.00 323 LEU A O 1
ATOM 2472 N N . ALA A 1 345 ? 6.476 0.784 -33.609 1.00 25.88 324 ALA A N 1
ATOM 2473 C CA . ALA A 1 345 ? 7.879 0.709 -33.003 1.00 28.07 324 ALA A CA 1
ATOM 2474 C C . ALA A 1 345 ? 8.362 -0.717 -33.104 1.00 27.43 324 ALA A C 1
ATOM 2475 O O . ALA A 1 345 ? 7.551 -1.621 -33.193 1.00 27.84 324 ALA A O 1
ATOM 2477 N N . GLY A 1 346 ? 9.672 -0.941 -33.050 1.00 28.43 325 GLY A N 1
ATOM 2478 C CA . GLY A 1 346 ? 10.148 -2.309 -32.964 1.00 29.49 325 GLY A CA 1
ATOM 2479 C C . GLY A 1 346 ? 11.516 -2.243 -32.297 1.00 33.82 325 GLY A C 1
ATOM 2480 O O . GLY A 1 346 ? 12.149 -1.176 -32.310 1.00 31.84 325 GLY A O 1
ATOM 2481 N N . GLU A 1 347 ? 11.940 -3.339 -31.662 1.00 31.33 326 GLU A N 1
ATOM 2482 C CA . GLU A 1 347 ? 13.273 -3.407 -31.093 1.00 36.83 326 GLU A CA 1
ATOM 2483 C C . GLU A 1 347 ? 14.006 -4.596 -31.633 1.00 36.16 326 GLU A C 1
ATOM 2484 O O . GLU A 1 347 ? 13.393 -5.581 -32.051 1.00 38.15 326 GLU A O 1
ATOM 2490 N N . MET A 1 348 ? 15.327 -4.509 -31.602 1.00 37.51 327 MET A N 1
ATOM 2491 C CA . MET A 1 348 ? 16.182 -5.573 -32.115 1.00 40.37 327 MET A CA 1
ATOM 2492 C C . MET A 1 348 ? 15.784 -6.959 -31.538 1.00 48.61 327 MET A C 1
ATOM 2493 O O . MET A 1 348 ? 15.583 -7.927 -32.301 1.00 46.05 327 MET A O 1
ATOM 2498 N N . SER A 1 349 ? 15.597 -7.021 -30.218 1.00 44.55 328 SER A N 1
ATOM 2499 C CA . SER A 1 349 ? 15.078 -8.236 -29.514 1.00 48.95 328 SER A CA 1
ATOM 2500 C C . SER A 1 349 ? 13.809 -8.887 -30.071 1.00 44.24 328 SER A C 1
ATOM 2501 O O . SER A 1 349 ? 13.474 -9.985 -29.667 1.00 49.02 328 SER A O 1
ATOM 2504 N N . GLY A 1 350 ? 13.102 -8.232 -30.983 1.00 39.43 329 GLY A N 1
ATOM 2505 C CA . GLY A 1 350 ? 11.989 -8.855 -31.689 1.00 35.56 329 GLY A CA 1
ATOM 2506 C C . GLY A 1 350 ? 10.578 -8.570 -31.153 1.00 35.14 329 GLY A C 1
ATOM 2507 O O . GLY A 1 350 ? 9.603 -9.317 -31.447 1.00 35.67 329 GLY A O 1
ATOM 2508 N N . HIS A 1 351 ? 10.442 -7.541 -30.324 1.00 33.66 330 HIS A N 1
ATOM 2509 C CA . HIS A 1 351 ? 9.074 -7.126 -29.976 1.00 30.43 330 HIS A CA 1
ATOM 2510 C C . HIS A 1 351 ? 8.696 -6.081 -30.973 1.00 28.92 330 HIS A C 1
ATOM 2511 O O . HIS A 1 351 ? 9.471 -5.142 -31.194 1.00 29.95 330 HIS A O 1
ATOM 2518 N N . VAL A 1 352 ? 7.499 -6.174 -31.553 1.00 29.94 331 VAL A N 1
ATOM 2519 C CA . VAL A 1 352 ? 7.082 -5.232 -32.580 1.00 29.31 331 VAL A CA 1
ATOM 2520 C C . VAL A 1 352 ? 5.725 -4.696 -32.138 1.00 30.81 331 VAL A C 1
ATOM 2521 O O . VAL A 1 352 ? 4.814 -5.491 -31.776 1.00 29.00 331 VAL A O 1
ATOM 2525 N N . PHE A 1 353 ? 5.580 -3.367 -32.139 1.00 28.33 332 PHE A N 1
ATOM 2526 C CA . PHE A 1 353 ? 4.402 -2.772 -31.541 1.00 27.51 332 PHE A CA 1
ATOM 2527 C C . PHE A 1 353 ? 3.626 -2.035 -32.634 1.00 25.79 332 PHE A C 1
ATOM 2528 O O . PHE A 1 353 ? 4.068 -0.967 -33.095 1.00 27.43 332 PHE A O 1
ATOM 2536 N N . PHE A 1 354 ? 2.454 -2.553 -33.016 1.00 26.92 333 PHE A N 1
ATOM 2537 C CA . PHE A 1 354 ? 1.545 -1.861 -33.965 1.00 26.21 333 PHE A CA 1
ATOM 2538 C C . PHE A 1 354 ? 0.496 -1.082 -33.175 1.00 28.23 333 PHE A C 1
ATOM 2539 O O . PHE A 1 354 ? -0.267 -1.702 -32.444 1.00 26.17 333 PHE A O 1
ATOM 2547 N N . LYS A 1 355 ? 0.478 0.249 -33.337 1.00 26.58 334 LYS A N 1
ATOM 2548 C CA . LYS A 1 355 ? -0.640 1.045 -32.924 1.00 26.54 334 LYS A CA 1
ATOM 2549 C C . LYS A 1 355 ? -1.534 1.207 -34.135 1.00 28.30 334 LYS A C 1
ATOM 2550 O O . LYS A 1 355 ? -2.757 1.034 -34.026 1.00 29.04 334 LYS A O 1
ATOM 2556 N N . ASP A 1 356 ? -0.955 1.485 -35.301 1.00 27.55 335 ASP A N 1
ATOM 2557 C CA . ASP A 1 356 ? -1.770 1.501 -36.576 1.00 26.64 335 ASP A CA 1
ATOM 2558 C C . ASP A 1 356 ? -2.642 0.261 -36.696 1.00 27.37 335 ASP A C 1
ATOM 2559 O O . ASP A 1 356 ? -2.105 -0.868 -36.635 1.00 28.97 335 ASP A O 1
ATOM 2564 N N . ARG A 1 357 ? -3.975 0.434 -36.752 1.00 27.66 336 ARG A N 1
ATOM 2565 C CA . ARG A 1 357 ? -4.971 -0.664 -36.959 1.00 29.08 336 ARG A CA 1
ATOM 2566 C C . ARG A 1 357 ? -4.999 -1.649 -35.799 1.00 30.63 336 ARG A C 1
ATOM 2567 O O . ARG A 1 357 ? -5.568 -2.748 -35.905 1.00 28.63 336 ARG A O 1
ATOM 2575 N N . TRP A 1 358 ? -4.389 -1.252 -34.695 1.00 30.94 337 TRP A N 1
ATOM 2576 C CA . TRP A 1 358 ? -4.240 -2.175 -33.570 1.00 30.45 337 TRP A CA 1
ATOM 2577 C C . TRP A 1 358 ? -4.340 -1.467 -32.218 1.00 28.78 337 TRP A C 1
ATOM 2578 O O . TRP A 1 358 ? -5.025 -0.476 -32.120 1.00 28.81 337 TRP A O 1
ATOM 2589 N N . TYR A 1 359 ? -3.643 -1.947 -31.174 1.00 28.50 338 TYR A N 1
ATOM 2590 C CA . TYR A 1 359 ? -3.817 -1.445 -29.800 1.00 27.74 338 TYR A CA 1
ATOM 2591 C C . TYR A 1 359 ? -2.478 -0.981 -29.203 1.00 29.00 338 TYR A C 1
ATOM 2592 O O . TYR A 1 359 ? -2.429 -0.465 -28.093 1.00 32.05 338 TYR A O 1
ATOM 2601 N N . GLY A 1 360 ? -1.401 -1.204 -29.923 1.00 26.86 339 GLY A N 1
ATOM 2602 C CA . GLY A 1 360 ? -0.122 -0.607 -29.495 1.00 23.69 339 GLY A CA 1
ATOM 2603 C C . GLY A 1 360 ? 0.692 -1.481 -28.563 1.00 26.32 339 GLY A C 1
ATOM 2604 O O . GLY A 1 360 ? 1.795 -1.078 -28.181 1.00 32.24 339 GLY A O 1
ATOM 2605 N N . PHE A 1 361 ? 0.214 -2.680 -28.203 1.00 25.24 340 PHE A N 1
ATOM 2606 C CA . PHE A 1 361 ? 1.059 -3.642 -27.446 1.00 26.15 340 PHE A CA 1
ATOM 2607 C C . PHE A 1 361 ? 1.807 -4.555 -28.416 1.00 26.78 340 PHE A C 1
ATOM 2608 O O . PHE A 1 361 ? 1.344 -4.820 -29.552 1.00 26.35 340 PHE A O 1
ATOM 2616 N N . ASP A 1 362 ? 2.966 -5.022 -27.963 1.00 25.68 341 ASP A N 1
ATOM 2617 C CA . ASP A 1 362 ? 3.752 -5.987 -28.685 1.00 28.22 341 ASP A CA 1
ATOM 2618 C C . ASP A 1 362 ? 2.993 -7.342 -28.726 1.00 26.24 341 ASP A C 1
ATOM 2619 O O . ASP A 1 362 ? 2.382 -7.776 -27.729 1.00 25.37 341 ASP A O 1
ATOM 2624 N N . ASP A 1 363 ? 3.022 -7.979 -29.882 1.00 27.18 342 ASP A N 1
ATOM 2625 C CA . ASP A 1 363 ? 2.247 -9.214 -30.101 1.00 25.72 342 ASP A CA 1
ATOM 2626 C C . ASP A 1 363 ? 2.912 -9.954 -31.282 1.00 25.66 342 ASP A C 1
ATOM 2627 O O . ASP A 1 363 ? 2.836 -9.526 -32.425 1.00 25.25 342 ASP A O 1
ATOM 2632 N N . GLY A 1 364 ? 3.554 -11.063 -30.984 1.00 25.95 343 GLY A N 1
ATOM 2633 C CA . GLY A 1 364 ? 4.146 -11.922 -31.990 1.00 26.98 343 GLY A CA 1
ATOM 2634 C C . GLY A 1 364 ? 3.165 -12.522 -32.997 1.00 27.39 343 GLY A C 1
ATOM 2635 O O . GLY A 1 364 ? 3.528 -12.723 -34.178 1.00 25.66 343 GLY A O 1
ATOM 2636 N N . LEU A 1 365 ? 1.950 -12.848 -32.542 1.00 24.82 344 LEU A N 1
ATOM 2637 C CA . LEU A 1 365 ? 0.962 -13.497 -33.398 1.00 26.06 344 LEU A CA 1
ATOM 2638 C C . LEU A 1 365 ? 0.347 -12.448 -34.367 1.00 27.10 344 LEU A C 1
ATOM 2639 O O . LEU A 1 365 ? 0.116 -12.753 -35.537 1.00 26.32 344 LEU A O 1
ATOM 2644 N N . TYR A 1 366 ? 0.018 -11.262 -33.841 1.00 26.36 345 TYR A N 1
ATOM 2645 C CA . TYR A 1 366 ? -0.380 -10.166 -34.678 1.00 25.48 345 TYR A CA 1
ATOM 2646 C C . TYR A 1 366 ? 0.718 -9.739 -35.638 1.00 25.68 345 TYR A C 1
ATOM 2647 O O . TYR A 1 366 ? 0.436 -9.476 -36.794 1.00 23.77 345 TYR A O 1
ATOM 2656 N N . THR A 1 367 ? 1.970 -9.662 -35.174 1.00 23.13 346 THR A N 1
ATOM 2657 C CA . THR A 1 367 ? 3.062 -9.279 -36.116 1.00 24.84 346 THR A CA 1
ATOM 2658 C C . THR A 1 367 ? 3.104 -10.335 -37.242 1.00 27.43 346 THR A C 1
ATOM 2659 O O . THR A 1 367 ? 3.275 -9.984 -38.411 1.00 30.05 346 THR A O 1
ATOM 2663 N N . GLY A 1 368 ? 2.981 -11.624 -36.889 1.00 25.86 347 GLY A N 1
ATOM 2664 C CA . GLY A 1 368 ? 2.969 -12.674 -37.898 1.00 25.86 347 GLY A CA 1
ATOM 2665 C C . GLY A 1 368 ? 1.879 -12.414 -38.946 1.00 27.24 347 GLY A C 1
ATOM 2666 O O . GLY A 1 368 ? 2.108 -12.541 -40.129 1.00 25.80 347 GLY A O 1
ATOM 2667 N N . ALA A 1 369 ? 0.686 -12.057 -38.492 1.00 26.13 348 ALA A N 1
ATOM 2668 C CA . ALA A 1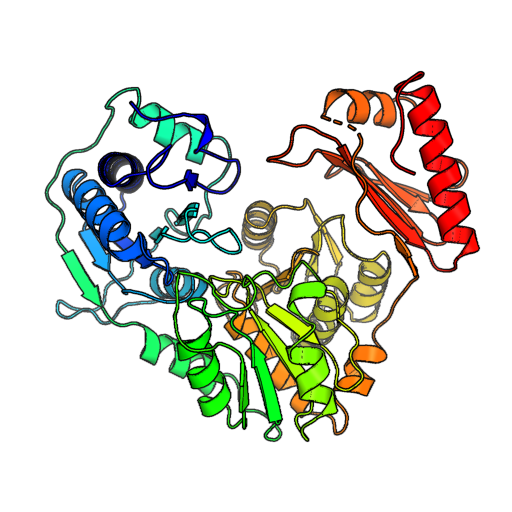 369 ? -0.405 -11.805 -39.387 1.00 27.02 348 ALA A CA 1
ATOM 2669 C C . ALA A 1 369 ? -0.104 -10.585 -40.269 1.00 28.67 348 ALA A C 1
ATOM 2670 O O . ALA A 1 369 ? -0.394 -10.605 -41.479 1.00 29.39 348 ALA A O 1
ATOM 2672 N N . ARG A 1 370 ? 0.507 -9.540 -39.691 1.00 25.98 349 ARG A N 1
ATOM 2673 C CA . ARG A 1 370 ? 0.757 -8.342 -40.446 1.00 26.31 349 ARG A CA 1
ATOM 2674 C C . ARG A 1 370 ? 1.832 -8.666 -41.479 1.00 27.87 349 ARG A C 1
ATOM 2675 O O . ARG A 1 370 ? 1.815 -8.111 -42.563 1.00 26.89 349 ARG A O 1
ATOM 2683 N N . LEU A 1 371 ? 2.772 -9.549 -41.122 1.00 28.44 350 LEU A N 1
ATOM 2684 C CA . LEU A 1 371 ? 3.882 -9.916 -42.062 1.00 27.70 350 LEU A CA 1
ATOM 2685 C C . LEU A 1 371 ? 3.248 -10.726 -43.231 1.00 30.71 350 LEU A C 1
ATOM 2686 O O . LEU A 1 371 ? 3.488 -10.436 -44.400 1.00 30.50 350 LEU A O 1
ATOM 2691 N N . LEU A 1 372 ? 2.363 -11.690 -42.920 1.00 30.17 351 LEU A N 1
ATOM 2692 C CA . LEU A 1 372 ? 1.678 -12.454 -43.990 1.00 30.82 351 LEU A CA 1
ATOM 2693 C C . LEU A 1 372 ? 0.848 -11.530 -44.936 1.00 32.67 351 LEU A C 1
ATOM 2694 O O . LEU A 1 372 ? 0.750 -11.773 -46.126 1.00 33.96 351 LEU A O 1
ATOM 2699 N N . GLU A 1 373 ? 0.211 -10.504 -44.402 1.00 33.77 352 GLU A N 1
ATOM 2700 C CA . GLU A 1 373 ? -0.547 -9.570 -45.238 1.00 34.09 352 GLU A CA 1
ATOM 2701 C C . GLU A 1 373 ? 0.342 -8.971 -46.359 1.00 34.30 352 GLU A C 1
ATOM 2702 O O . GLU A 1 373 ? -0.107 -8.827 -47.517 1.00 33.1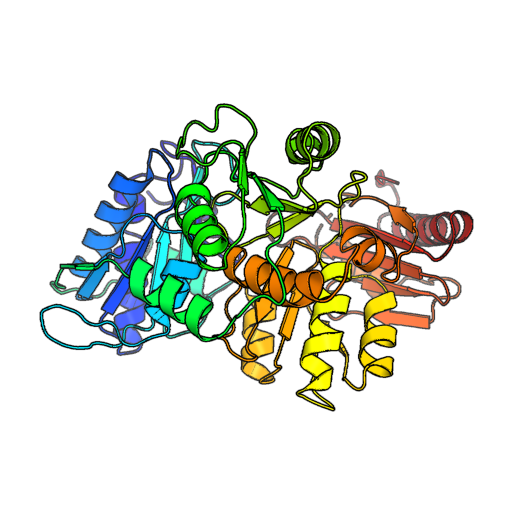3 352 GLU A O 1
ATOM 2708 N N . ILE A 1 374 ? 1.569 -8.606 -45.983 1.00 31.23 353 ILE A N 1
ATOM 2709 C CA . ILE A 1 374 ? 2.539 -8.045 -46.900 1.00 31.76 353 ILE A CA 1
ATOM 2710 C C . ILE A 1 374 ? 3.152 -9.109 -47.819 1.00 35.30 353 ILE A C 1
ATOM 2711 O O . ILE A 1 374 ? 3.174 -8.913 -49.043 1.00 36.21 353 ILE A O 1
ATOM 2716 N N . LEU A 1 375 ? 3.668 -10.205 -47.238 1.00 33.14 354 LEU A N 1
ATOM 2717 C CA . LEU A 1 375 ? 4.320 -11.299 -47.985 1.00 33.26 354 LEU A CA 1
ATOM 2718 C C . LEU A 1 375 ? 3.360 -11.918 -49.014 1.00 35.72 354 LEU A C 1
ATOM 2719 O O . LEU A 1 375 ? 3.756 -12.257 -50.137 1.00 35.94 354 LEU A O 1
ATOM 2724 N N . ALA A 1 376 ? 2.078 -12.007 -48.665 1.00 34.10 355 ALA A N 1
ATOM 2725 C CA . ALA A 1 376 ? 1.127 -12.628 -49.592 1.00 35.99 355 ALA A CA 1
ATOM 2726 C C . ALA A 1 376 ? 0.922 -11.845 -50.898 1.00 35.99 355 ALA A C 1
ATOM 2727 O O . ALA A 1 376 ? 0.412 -12.384 -51.865 1.00 36.85 355 ALA A O 1
ATOM 2729 N N . ARG A 1 377 ? 1.325 -10.588 -50.938 1.00 36.79 356 ARG A N 1
ATOM 2730 C CA . ARG A 1 377 ? 1.239 -9.803 -52.201 1.00 39.03 356 ARG A CA 1
ATOM 2731 C C . ARG A 1 377 ? 2.306 -10.154 -53.243 1.00 42.19 356 ARG A C 1
ATOM 2732 O O . ARG A 1 377 ? 2.277 -9.628 -54.339 1.00 40.29 356 ARG A O 1
ATOM 2740 N N . VAL A 1 378 ? 3.254 -11.038 -52.921 1.00 40.86 357 VAL A N 1
ATOM 2741 C CA . VAL A 1 378 ? 4.344 -11.312 -53.885 1.00 40.89 357 VAL A CA 1
ATOM 2742 C C . VAL A 1 378 ? 4.462 -12.812 -54.119 1.00 40.45 357 VAL A C 1
ATOM 2743 O O . VAL A 1 378 ? 3.986 -13.606 -53.320 1.00 38.54 357 VAL A O 1
ATOM 2747 N N . ALA A 1 379 ? 5.115 -13.203 -55.193 1.00 42.03 358 ALA A N 1
ATOM 2748 C CA . ALA A 1 379 ? 5.126 -14.624 -55.534 1.00 43.11 358 ALA A CA 1
ATOM 2749 C C . ALA A 1 379 ? 6.254 -15.261 -54.761 1.00 43.60 358 ALA A C 1
ATOM 2750 O O . ALA A 1 379 ? 6.186 -16.443 -54.429 1.00 42.35 358 ALA A O 1
ATOM 2752 N N . ASP A 1 380 ? 7.284 -14.463 -54.454 1.00 43.21 359 ASP A N 1
ATOM 2753 C CA . ASP A 1 380 ? 8.429 -14.990 -53.735 1.00 43.06 359 ASP A CA 1
ATOM 2754 C C . ASP A 1 380 ? 8.685 -14.220 -52.478 1.00 41.09 359 ASP A C 1
ATOM 2755 O O . ASP A 1 380 ? 9.430 -13.250 -52.510 1.00 39.92 359 ASP A O 1
ATOM 2760 N N . PRO A 1 381 ? 8.063 -14.643 -51.345 1.00 38.33 360 PRO A N 1
ATOM 2761 C CA . PRO A 1 381 ? 8.261 -13.857 -50.113 1.00 38.41 360 PRO A CA 1
ATOM 2762 C C . PRO A 1 381 ? 9.713 -13.841 -49.636 1.00 36.79 360 PRO A C 1
ATOM 2763 O O . PRO A 1 381 ? 10.147 -12.835 -49.078 1.00 34.77 360 PRO A O 1
ATOM 2767 N N . SER A 1 382 ? 10.440 -14.940 -49.820 1.00 36.18 361 SER A N 1
ATOM 2768 C CA . SER A 1 382 ? 11.856 -15.002 -49.414 1.00 37.56 361 SER A CA 1
ATOM 2769 C C . SER A 1 382 ? 12.752 -13.962 -50.170 1.00 38.07 361 SER A C 1
ATOM 2770 O O . SER A 1 382 ? 13.663 -13.377 -49.567 1.00 36.93 361 SER A O 1
ATOM 2773 N N . ALA A 1 383 ? 12.492 -13.746 -51.463 1.00 37.53 362 ALA A N 1
ATOM 2774 C CA . ALA A 1 383 ? 13.243 -12.730 -52.260 1.00 38.36 362 ALA A CA 1
ATOM 2775 C C . ALA A 1 383 ? 12.943 -11.319 -51.694 1.00 35.80 362 ALA A C 1
ATOM 2776 O O . ALA A 1 383 ? 13.860 -10.515 -51.490 1.00 36.54 362 ALA A O 1
ATOM 2778 N N . LEU A 1 384 ? 11.668 -11.045 -51.394 1.00 35.11 363 LEU A N 1
ATOM 2779 C CA . LEU A 1 384 ? 11.251 -9.777 -50.754 1.00 34.74 363 LEU A CA 1
ATOM 2780 C C . LEU A 1 384 ? 11.977 -9.561 -49.434 1.00 33.36 363 LEU A C 1
ATOM 2781 O O . LEU A 1 384 ? 12.544 -8.505 -49.202 1.00 31.46 363 LEU A O 1
ATOM 2786 N N . LEU A 1 385 ? 12.031 -10.577 -48.580 1.00 33.59 364 LEU A N 1
ATOM 2787 C CA . LEU A 1 385 ? 12.725 -10.414 -47.292 1.00 32.45 364 LEU A CA 1
ATOM 2788 C C . LEU A 1 385 ? 14.238 -10.311 -47.462 1.00 33.85 364 LEU A C 1
ATOM 2789 O O . LEU A 1 385 ? 14.861 -9.417 -46.896 1.00 33.09 364 LEU A O 1
ATOM 2794 N N . ASN A 1 386 ? 14.826 -11.206 -48.245 1.00 32.84 365 ASN A N 1
ATOM 2795 C CA . ASN A 1 386 ? 16.283 -11.167 -48.448 1.00 36.62 365 ASN A CA 1
ATOM 2796 C C . ASN A 1 386 ? 16.774 -9.869 -49.066 1.00 37.17 365 ASN A C 1
ATOM 2797 O O . ASN A 1 386 ? 17.925 -9.494 -48.875 1.00 37.24 365 ASN A O 1
ATOM 2802 N N . GLY A 1 387 ? 15.927 -9.216 -49.841 1.00 37.36 366 GLY A N 1
ATOM 2803 C CA . GLY A 1 387 ? 16.371 -8.036 -50.538 1.00 36.78 366 GLY A CA 1
ATOM 2804 C C . GLY A 1 387 ? 16.249 -6.767 -49.686 1.00 35.95 366 GLY A C 1
ATOM 2805 O O . GLY A 1 387 ? 16.681 -5.728 -50.132 1.00 34.22 366 GL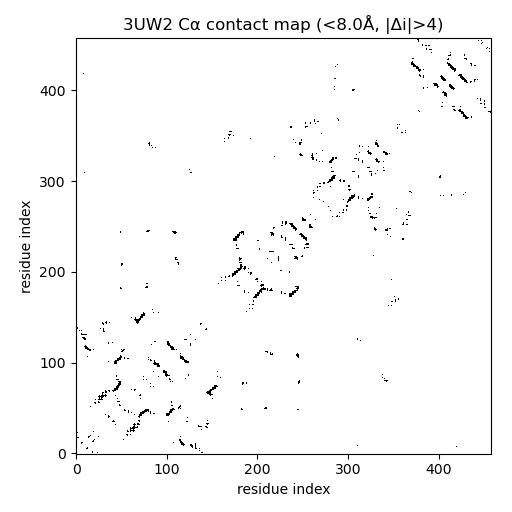Y A O 1
ATOM 2806 N N . LEU A 1 388 ? 15.665 -6.857 -48.479 1.00 33.56 367 LEU A N 1
ATOM 2807 C CA . LEU A 1 388 ? 15.723 -5.744 -47.508 1.00 33.73 367 LEU A CA 1
ATOM 2808 C C . LEU A 1 388 ? 17.169 -5.328 -47.302 1.00 33.44 367 LEU A C 1
ATOM 2809 O O . LEU A 1 388 ? 18.041 -6.133 -47.493 1.00 33.07 367 LEU A O 1
ATOM 2814 N N . PRO A 1 389 ? 17.421 -4.041 -46.987 1.00 34.65 368 PRO A N 1
ATOM 2815 C CA . PRO A 1 389 ? 18.793 -3.575 -46.750 1.00 35.20 368 PRO A CA 1
ATOM 2816 C C . PRO A 1 389 ? 19.453 -4.437 -45.654 1.00 33.78 368 PRO A C 1
ATOM 2817 O O . PRO A 1 389 ? 18.784 -4.879 -44.715 1.00 30.41 368 PRO A O 1
ATOM 2821 N N . ASN A 1 390 ? 20.762 -4.596 -45.740 1.00 35.64 369 ASN A N 1
ATOM 2822 C CA . ASN A 1 390 ? 21.519 -5.511 -44.886 1.00 38.82 369 ASN A CA 1
ATOM 2823 C C . ASN A 1 390 ? 22.913 -4.938 -44.704 1.00 39.21 369 ASN A C 1
ATOM 2824 O O . ASN A 1 390 ? 23.259 -3.979 -45.398 1.00 42.10 369 ASN A O 1
ATOM 2829 N N . ALA A 1 391 ? 23.719 -5.484 -43.793 1.00 35.64 370 ALA A N 1
ATOM 2830 C CA . ALA A 1 391 ? 25.086 -4.936 -43.559 1.00 37.27 370 ALA A CA 1
ATOM 2831 C C . ALA A 1 391 ? 25.886 -6.027 -42.922 1.00 39.18 370 ALA A C 1
ATOM 2832 O O . ALA A 1 391 ? 25.347 -7.028 -42.655 1.00 41.24 370 ALA A O 1
ATOM 2834 N N . VAL A 1 392 ? 27.173 -5.884 -42.660 1.00 46.73 371 VAL A N 1
ATOM 2835 C CA . VAL A 1 392 ? 27.824 -6.966 -41.905 1.00 46.14 371 VAL A CA 1
ATOM 2836 C C . VAL A 1 392 ? 27.718 -6.592 -40.437 1.00 45.52 371 VAL A C 1
ATOM 2837 O O . VAL A 1 392 ? 27.690 -5.393 -40.124 1.00 44.27 371 VAL A O 1
ATOM 2841 N N . SER A 1 393 ? 27.671 -7.574 -39.536 1.00 46.55 372 SER A N 1
ATOM 2842 C CA . SER A 1 393 ? 27.745 -7.303 -38.063 1.00 51.24 372 SER A CA 1
ATOM 2843 C C . SER A 1 393 ? 28.511 -8.353 -37.234 1.00 59.68 372 SER A C 1
ATOM 2844 O O . SER A 1 393 ? 28.773 -9.468 -37.704 1.00 59.97 372 SER A O 1
ATOM 2847 N N . THR A 1 394 ? 28.870 -7.955 -36.008 1.00 57.79 373 THR A N 1
ATOM 2848 C CA . THR A 1 394 ? 29.332 -8.862 -34.933 1.00 56.59 373 THR A CA 1
ATOM 2849 C C . THR A 1 394 ? 28.188 -9.357 -34.047 1.00 52.23 373 THR A C 1
ATOM 2850 O O . THR A 1 394 ? 27.149 -8.719 -33.953 1.00 48.01 373 THR A O 1
ATOM 2854 N N . PRO A 1 395 ? 28.369 -10.511 -33.360 1.00 57.99 374 PRO A N 1
ATOM 2855 C CA . PRO A 1 395 ? 27.367 -10.762 -32.258 1.00 56.62 374 PRO A CA 1
ATOM 2856 C C . PRO A 1 395 ? 27.597 -9.800 -31.075 1.00 56.07 374 PRO A C 1
ATOM 2857 O O . PRO A 1 395 ? 28.632 -9.073 -31.057 1.00 51.51 374 PRO A O 1
ATOM 2861 N N . GLU A 1 396 ? 26.677 -9.792 -30.105 1.00 54.67 375 GLU A N 1
ATOM 2862 C CA . GLU A 1 396 ? 26.871 -9.069 -28.843 1.00 52.99 375 GLU A CA 1
ATOM 2863 C C . GLU A 1 396 ? 28.073 -9.454 -28.003 1.00 56.54 375 GLU A C 1
ATOM 2864 O O . GLU A 1 396 ? 28.321 -10.620 -27.811 1.00 62.51 375 GLU A O 1
ATOM 2870 N N . LEU A 1 397 ? 28.796 -8.472 -27.467 1.00 58.86 376 LEU A N 1
ATOM 2871 C CA . LEU A 1 397 ? 29.992 -8.737 -26.624 1.00 63.12 376 LEU A CA 1
ATOM 2872 C C . LEU A 1 397 ? 29.901 -8.136 -25.172 1.00 66.03 376 LEU A C 1
ATOM 2873 O O . LEU A 1 397 ? 29.390 -7.013 -25.001 1.00 61.48 376 LEU A O 1
ATOM 2875 N N . GLN A 1 398 ? 30.411 -8.889 -24.170 1.00 70.56 377 GLN A N 1
ATOM 2876 C CA . GLN A 1 398 ? 30.311 -8.589 -22.704 1.00 70.54 377 GLN A CA 1
ATOM 2877 C C . GLN A 1 398 ? 31.604 -8.021 -22.149 1.00 71.96 377 GLN A C 1
ATOM 2878 O O . GLN A 1 398 ? 32.671 -8.570 -22.416 1.00 74.97 377 GLN A O 1
ATOM 2884 N N . LEU A 1 399 ? 31.529 -6.948 -21.363 1.00 71.78 378 LEU A N 1
ATOM 2885 C CA . LEU A 1 399 ? 32.751 -6.359 -20.790 1.00 71.39 378 LEU A CA 1
ATOM 2886 C C . LEU A 1 399 ? 32.702 -6.269 -19.260 1.00 76.65 378 LEU A C 1
ATOM 2887 O O . LEU A 1 399 ? 32.732 -7.283 -18.548 1.00 83.68 378 LEU A O 1
ATOM 2889 N N . ASN A 1 406 ? 28.564 -2.448 -14.543 1.00 161.87 385 ASN A N 1
ATOM 2890 C CA . ASN A 1 406 ? 28.601 -1.765 -15.850 1.00 151.19 385 ASN A CA 1
ATOM 2891 C C . ASN A 1 406 ? 28.800 -0.229 -15.715 1.00 148.40 385 ASN A C 1
ATOM 2892 O O . ASN A 1 406 ? 29.904 0.206 -15.355 1.00 152.05 385 ASN A O 1
ATOM 2897 N N . VAL A 1 407 ? 27.747 0.558 -16.013 1.00 143.57 386 VAL A N 1
ATOM 2898 C CA . VAL A 1 407 ? 27.561 2.012 -15.633 1.00 143.11 386 VAL A CA 1
ATOM 2899 C C . VAL A 1 407 ? 28.802 2.925 -15.414 1.00 147.07 386 VAL A C 1
ATOM 2900 O O . VAL A 1 407 ? 28.862 4.022 -15.996 1.00 145.51 386 VAL A O 1
ATOM 2904 N N . LYS A 1 408 ? 29.750 2.485 -14.588 1.00 152.59 387 LYS A N 1
ATOM 2905 C CA . LYS A 1 408 ? 30.968 3.249 -14.284 1.00 159.97 387 LYS A CA 1
ATOM 2906 C C . LYS A 1 408 ? 31.830 3.546 -15.525 1.00 151.61 387 LYS A C 1
ATOM 2907 O O . LYS A 1 408 ? 32.230 4.693 -15.737 1.00 154.57 387 LYS A O 1
ATOM 2909 N N . LEU A 1 409 ? 32.123 2.525 -16.340 1.00 144.45 388 LEU A N 1
ATOM 2910 C CA . LEU A 1 409 ? 33.049 2.721 -17.448 1.00 139.10 388 LEU A CA 1
ATOM 2911 C C . LEU A 1 409 ? 32.365 3.440 -18.607 1.00 129.38 388 LEU A C 1
ATOM 2912 O O . LEU A 1 409 ? 33.037 4.043 -19.465 1.00 125.21 388 LEU A O 1
ATOM 2917 N N . ILE A 1 410 ? 31.034 3.371 -18.630 1.00 125.87 389 ILE A N 1
ATOM 2918 C CA . ILE A 1 410 ? 30.275 4.001 -19.690 1.00 118.28 389 ILE A CA 1
ATOM 2919 C C . ILE A 1 410 ? 30.397 5.524 -19.606 1.00 120.03 389 ILE A C 1
ATOM 2920 O O . ILE A 1 410 ? 30.455 6.201 -20.638 1.00 117.93 389 ILE A O 1
ATOM 2925 N N . ASP A 1 411 ? 30.452 6.049 -18.385 1.00 126.93 390 ASP A N 1
ATOM 2926 C CA . ASP A 1 411 ? 30.692 7.481 -18.149 1.00 132.23 390 ASP A CA 1
ATOM 2927 C C . ASP A 1 411 ? 32.151 7.958 -18.366 1.00 134.31 390 ASP A C 1
ATOM 2928 O O . ASP A 1 411 ? 32.395 9.155 -18.834 1.00 137.12 390 ASP A O 1
ATOM 2933 N N . LYS A 1 412 ? 33.126 7.055 -18.026 1.00 136.12 391 LYS A N 1
ATOM 2934 C CA . LYS A 1 412 ? 34.539 7.381 -18.322 1.00 137.38 391 LYS A CA 1
ATOM 2935 C C . LYS A 1 412 ? 34.682 7.627 -19.847 1.00 127.92 391 LYS A C 1
ATOM 2936 O O . LYS A 1 412 ? 35.360 8.625 -20.297 1.00 130.29 391 LYS A O 1
ATOM 2938 N N . LEU A 1 413 ? 33.974 6.736 -20.617 1.00 117.79 392 LEU A N 1
ATOM 2939 C CA . LEU A 1 413 ? 34.015 6.779 -22.064 1.00 112.28 392 LEU A CA 1
ATOM 2940 C C . LEU A 1 413 ? 33.385 8.036 -22.630 1.00 111.29 392 LEU A C 1
ATOM 2941 O O . LEU A 1 413 ? 33.921 8.657 -23.546 1.00 111.29 392 LEU A O 1
ATOM 2946 N N . ARG A 1 414 ? 32.235 8.405 -22.089 1.00 111.49 393 ARG A N 1
ATOM 2947 C CA . ARG A 1 414 ? 31.481 9.521 -22.640 1.00 112.51 393 ARG A CA 1
ATOM 2948 C C . ARG A 1 414 ? 32.269 10.829 -22.539 1.00 118.95 393 ARG A C 1
ATOM 2949 O O . ARG A 1 414 ? 32.237 11.637 -23.468 1.00 120.00 393 ARG A O 1
ATOM 2957 N N . ALA A 1 415 ? 32.984 11.031 -21.430 1.00 124.08 394 ALA A N 1
ATOM 2958 C CA . ALA A 1 415 ? 33.643 12.305 -21.210 1.00 133.30 394 ALA A CA 1
ATOM 2959 C C . ALA A 1 415 ? 34.983 12.334 -21.928 1.00 134.34 394 ALA A C 1
ATOM 2960 O O . ALA A 1 415 ? 35.376 13.367 -22.459 1.00 140.01 394 ALA A O 1
ATOM 2962 N N . ASP A 1 416 ? 35.666 11.191 -21.966 1.00 129.35 395 ASP A N 1
ATOM 2963 C CA . ASP A 1 416 ? 36.991 11.124 -22.563 1.00 131.98 395 ASP A CA 1
ATOM 2964 C C . ASP A 1 416 ? 37.199 9.987 -23.572 1.00 123.75 395 ASP A C 1
ATOM 2965 O O . ASP A 1 416 ? 37.892 9.009 -23.255 1.00 124.14 395 ASP A O 1
ATOM 2970 N N . ALA A 1 417 ? 36.653 10.117 -24.779 1.00 118.55 396 ALA A N 1
ATOM 2971 C CA . ALA A 1 417 ? 37.025 9.213 -25.884 1.00 114.83 396 ALA A CA 1
ATOM 2972 C C . ALA A 1 417 ? 37.164 9.916 -27.248 1.00 117.76 396 ALA A C 1
ATOM 2973 O O . ALA A 1 417 ? 36.194 10.391 -27.808 1.00 115.42 396 ALA A O 1
ATOM 2975 N N . LYS A 1 418 ? 38.395 9.998 -27.754 1.00 67.98 397 LYS A N 1
ATOM 2976 C CA . LYS A 1 418 ? 38.668 10.456 -29.128 1.00 70.13 397 LYS A CA 1
ATOM 2977 C C . LYS A 1 418 ? 38.310 9.424 -30.242 1.00 69.85 397 LYS A C 1
ATOM 2978 O O . LYS A 1 418 ? 39.230 8.937 -30.936 1.00 74.10 397 LYS A O 1
ATOM 2980 N N . PHE A 1 419 ? 37.026 9.119 -30.468 1.00 65.77 398 PHE A N 1
ATOM 2981 C CA . PHE A 1 419 ? 36.620 8.214 -31.592 1.00 62.90 398 PHE A CA 1
ATOM 2982 C C . PHE A 1 419 ? 37.004 8.793 -32.957 1.00 68.22 398 PHE A C 1
ATOM 2983 O O . PHE A 1 419 ? 36.280 9.631 -33.512 1.00 72.45 398 PHE A O 1
ATOM 2991 N N . ASP A 1 420 ? 38.143 8.337 -33.490 1.00 72.24 399 ASP A N 1
ATOM 2992 C CA . ASP A 1 420 ? 38.692 8.814 -34.766 1.00 76.93 399 ASP A CA 1
ATOM 2993 C C . ASP A 1 420 ? 37.733 8.586 -35.938 1.00 75.67 399 ASP A C 1
ATOM 2994 O O . ASP A 1 420 ? 37.565 7.442 -36.401 1.00 76.42 399 ASP A O 1
ATOM 2996 N N . GLY A 1 421 ? 37.108 9.676 -36.398 1.00 74.05 400 GLY A N 1
ATOM 2997 C CA . GLY A 1 421 ? 36.397 9.688 -37.677 1.00 69.05 400 GLY A CA 1
ATOM 2998 C C . GLY A 1 421 ? 34.898 9.492 -37.578 1.00 64.18 400 GLY A C 1
ATOM 2999 O O . GLY A 1 421 ? 34.231 9.328 -38.594 1.00 62.69 400 GLY A O 1
ATOM 3000 N N . ALA A 1 422 ? 34.362 9.535 -36.359 1.00 62.28 401 ALA A N 1
ATOM 3001 C CA . ALA A 1 422 ? 32.936 9.292 -36.126 1.00 55.92 401 ALA A CA 1
ATOM 3002 C C . ALA A 1 422 ? 32.134 10.518 -36.541 1.00 56.81 401 ALA A C 1
ATOM 3003 O O . ALA A 1 422 ? 32.685 11.611 -36.526 1.00 59.45 401 ALA A O 1
ATOM 3005 N N . ASP A 1 423 ? 30.863 10.356 -36.944 1.00 55.56 402 ASP A N 1
ATOM 3006 C CA . ASP A 1 423 ? 30.018 11.508 -37.270 1.00 59.43 402 ASP A CA 1
ATOM 3007 C C . ASP A 1 423 ? 29.351 12.107 -36.005 1.00 65.32 402 ASP A C 1
ATOM 3008 O O . ASP A 1 423 ? 29.279 13.340 -35.838 1.00 73.48 402 ASP A O 1
ATOM 3013 N N . GLU A 1 424 ? 28.813 11.240 -35.148 1.00 60.46 403 GLU A N 1
ATOM 3014 C CA . GLU A 1 424 ? 28.314 11.661 -33.834 1.00 57.72 403 GLU A CA 1
ATOM 3015 C C . GLU A 1 424 ? 28.396 10.530 -32.840 1.00 54.78 403 GLU A C 1
ATOM 3016 O O . GLU A 1 424 ? 28.460 9.348 -33.227 1.00 52.07 403 GLU A O 1
ATOM 3022 N N . VAL A 1 425 ? 28.470 10.900 -31.563 1.00 49.88 404 VAL A N 1
ATOM 3023 C CA . VAL A 1 425 ? 28.360 9.948 -30.489 1.00 46.02 404 VAL A CA 1
ATOM 3024 C C . VAL A 1 425 ? 26.965 10.186 -29.956 1.00 45.43 404 VAL A C 1
ATOM 3025 O O . VAL A 1 425 ? 26.650 11.276 -29.424 1.00 48.13 404 VAL A O 1
ATOM 3029 N N . VAL A 1 426 ? 26.105 9.197 -30.122 1.00 40.51 405 VAL A N 1
ATOM 3030 C CA . VAL A 1 426 ? 24.736 9.332 -29.612 1.00 36.51 405 VAL A CA 1
ATOM 3031 C C . VAL A 1 426 ? 24.614 8.775 -28.164 1.00 38.57 405 VAL A C 1
ATOM 3032 O O . VAL A 1 426 ? 25.071 7.649 -27.908 1.00 37.20 405 VAL A O 1
ATOM 3036 N N . THR A 1 427 ? 23.958 9.523 -27.238 1.00 41.42 406 THR A N 1
ATOM 3037 C CA . THR A 1 427 ? 23.965 9.188 -25.780 1.00 40.30 406 THR A CA 1
ATOM 3038 C C . THR A 1 427 ? 22.557 8.957 -25.179 1.00 40.32 406 THR A C 1
ATOM 3039 O O . THR A 1 427 ? 22.378 9.093 -23.962 1.00 40.25 406 THR A O 1
ATOM 3043 N N . ILE A 1 428 ? 21.557 8.582 -25.958 1.00 42.47 407 ILE A N 1
ATOM 3044 C CA . ILE A 1 428 ? 20.235 8.371 -25.296 1.00 42.85 407 ILE A CA 1
ATOM 3045 C C . ILE A 1 428 ? 20.251 7.091 -24.444 1.00 43.79 407 ILE A C 1
ATOM 3046 O O . ILE A 1 428 ? 19.385 6.901 -23.618 1.00 40.58 407 ILE A O 1
ATOM 3051 N N . ASP A 1 429 ? 21.177 6.176 -24.736 1.00 41.01 408 ASP A N 1
ATOM 3052 C CA . ASP A 1 429 ? 21.215 4.861 -24.091 1.00 43.47 408 ASP A CA 1
ATOM 3053 C C . ASP A 1 429 ? 22.624 4.348 -24.341 1.00 43.57 408 ASP A C 1
ATOM 3054 O O . ASP A 1 429 ? 22.873 3.880 -25.437 1.00 41.89 408 ASP A O 1
ATOM 3059 N N . GLY A 1 430 ? 23.520 4.446 -23.359 1.00 43.55 409 GLY A N 1
ATOM 3060 C CA . GLY A 1 430 ? 24.946 4.061 -23.591 1.00 45.05 409 GLY A CA 1
ATOM 3061 C C . GLY A 1 430 ? 25.624 4.983 -24.591 1.00 43.15 409 GLY A C 1
ATOM 3062 O O . GLY A 1 430 ? 25.295 6.158 -24.688 1.00 43.54 409 GLY A O 1
ATOM 3063 N N . LEU A 1 431 ? 26.616 4.481 -25.318 1.00 45.60 410 LEU A N 1
ATOM 3064 C CA . LEU A 1 431 ? 27.301 5.288 -26.300 1.00 43.44 410 LEU A CA 1
ATOM 3065 C C . LEU A 1 431 ? 27.050 4.594 -27.622 1.00 42.56 410 LEU A C 1
ATOM 3066 O O . LEU A 1 431 ? 27.620 3.527 -27.846 1.00 45.57 410 LEU A O 1
ATOM 3071 N N . ARG A 1 432 ? 26.199 5.172 -28.485 1.00 39.63 411 ARG A N 1
ATOM 3072 C CA . ARG A 1 432 ? 26.093 4.694 -29.847 1.00 38.74 411 ARG A CA 1
ATOM 3073 C C . ARG A 1 432 ? 26.979 5.588 -30.723 1.00 39.67 411 ARG A C 1
ATOM 3074 O O . ARG A 1 432 ? 26.679 6.773 -30.942 1.00 41.04 411 ARG A O 1
ATOM 3082 N N . VAL A 1 433 ? 28.118 5.068 -31.167 1.00 39.55 412 VAL A N 1
ATOM 3083 C CA . VAL A 1 433 ? 28.964 5.830 -31.998 1.00 41.27 412 VAL A CA 1
ATOM 3084 C C . VAL A 1 433 ? 28.688 5.583 -33.496 1.00 42.46 412 VAL A C 1
ATOM 3085 O O . VAL A 1 433 ? 28.790 4.454 -33.985 1.00 41.74 412 VAL A O 1
ATOM 3089 N N . GLU A 1 434 ? 28.385 6.649 -34.219 1.00 41.59 413 GLU A N 1
ATOM 3090 C CA . GLU A 1 434 ? 27.974 6.521 -35.603 1.00 43.89 413 GLU A CA 1
ATOM 3091 C C . GLU A 1 434 ? 29.092 6.969 -36.534 1.00 43.33 413 GLU A C 1
ATOM 3092 O O . GLU A 1 434 ? 29.592 8.103 -36.431 1.00 46.70 413 GLU A O 1
ATOM 3098 N N . TYR A 1 435 ? 29.482 6.082 -37.452 1.00 41.57 414 TYR A N 1
ATOM 3099 C CA . TYR A 1 435 ? 30.534 6.407 -38.432 1.00 41.44 414 TYR A CA 1
ATOM 3100 C C . TYR A 1 435 ? 29.912 6.506 -39.804 1.00 40.50 414 TYR A C 1
ATOM 3101 O O . TYR A 1 435 ? 28.787 6.058 -40.001 1.00 36.63 414 TYR A O 1
ATOM 3110 N N . PRO A 1 436 ? 30.662 7.047 -40.782 1.00 43.35 415 PRO A N 1
ATOM 3111 C CA . PRO A 1 436 ? 30.087 7.114 -42.130 1.00 42.48 415 PRO A CA 1
ATOM 3112 C C . PRO A 1 436 ? 29.745 5.700 -42.699 1.00 40.44 415 PRO A C 1
ATOM 3113 O O . PRO A 1 436 ? 28.873 5.575 -43.571 1.00 39.47 415 PRO A O 1
ATOM 3117 N N . ASP A 1 437 ? 30.403 4.665 -42.178 1.00 37.19 416 ASP A N 1
ATOM 3118 C CA . ASP A 1 437 ? 30.258 3.330 -42.730 1.00 36.50 416 ASP A CA 1
ATOM 3119 C C . ASP A 1 437 ? 29.856 2.278 -41.712 1.00 36.27 416 ASP A C 1
ATOM 3120 O O . ASP A 1 437 ? 30.116 1.105 -41.929 1.00 35.74 416 ASP A O 1
ATOM 3125 N N . GLY A 1 438 ? 29.166 2.681 -40.638 1.00 36.06 417 GLY A N 1
ATOM 3126 C CA . GLY A 1 438 ? 28.708 1.737 -39.624 1.00 34.79 417 GLY A CA 1
ATOM 3127 C C . GLY A 1 438 ? 28.540 2.363 -38.247 1.00 35.11 417 GLY A C 1
ATOM 3128 O O . GLY A 1 438 ? 28.553 3.604 -38.101 1.00 35.30 417 GLY A O 1
ATOM 3129 N N . PHE A 1 439 ? 28.389 1.524 -37.222 1.00 34.15 418 PHE A N 1
ATOM 3130 C CA . PHE A 1 439 ? 28.207 2.046 -35.862 1.00 34.66 418 PHE A CA 1
ATOM 3131 C C . PHE A 1 439 ? 28.687 1.062 -34.845 1.00 37.41 418 PHE A C 1
ATOM 3132 O O . PHE A 1 439 ? 28.738 -0.149 -35.133 1.00 37.96 418 PHE A O 1
ATOM 3140 N N . GLY A 1 440 ? 29.117 1.598 -33.696 1.00 38.20 419 GLY A N 1
ATOM 3141 C CA . GLY A 1 440 ? 29.505 0.822 -32.483 1.00 39.21 419 GLY A CA 1
ATOM 3142 C C . GLY A 1 440 ? 28.560 1.227 -31.336 1.00 38.41 419 GLY A C 1
ATOM 3143 O O . GLY A 1 440 ? 28.126 2.395 -31.240 1.00 37.49 419 GLY A O 1
ATOM 3144 N N . LEU A 1 441 ? 28.157 0.263 -30.522 1.00 39.44 420 LEU A N 1
ATOM 3145 C CA . LEU A 1 441 ? 27.296 0.525 -29.372 1.00 39.49 420 LEU A CA 1
ATOM 3146 C C . LEU A 1 441 ? 27.932 -0.127 -28.148 1.00 41.85 420 LEU A C 1
ATOM 3147 O O . LEU A 1 441 ? 28.249 -1.313 -28.189 1.00 45.72 420 LEU A O 1
ATOM 3152 N N . ALA A 1 442 ? 28.140 0.655 -27.094 1.00 41.97 421 ALA A N 1
ATOM 3153 C CA . ALA A 1 442 ? 28.464 0.161 -25.748 1.00 47.02 421 ALA A CA 1
ATOM 3154 C C . ALA A 1 442 ? 27.419 0.711 -24.799 1.00 47.66 421 ALA A C 1
ATOM 3155 O O . ALA A 1 442 ? 27.179 1.924 -24.780 1.00 45.56 421 ALA A O 1
ATOM 3157 N N . ARG A 1 443 ? 26.769 -0.165 -24.044 1.00 52.44 422 ARG A N 1
ATOM 3158 C CA . ARG A 1 443 ? 25.721 0.290 -23.112 1.00 56.93 422 ARG A CA 1
ATOM 3159 C C . ARG A 1 443 ? 25.662 -0.562 -21.863 1.00 62.96 422 ARG A C 1
ATOM 3160 O O . ARG A 1 443 ? 26.367 -1.558 -21.748 1.00 67.63 422 ARG A O 1
ATOM 3168 N N . SER A 1 444 ? 24.850 -0.181 -20.893 1.00 66.68 423 SER A N 1
ATOM 3169 C CA . SER A 1 444 ? 24.670 -1.102 -19.765 1.00 73.51 423 SER A CA 1
ATOM 3170 C C . SER A 1 444 ? 23.392 -1.910 -19.961 1.00 75.58 423 SER A C 1
ATOM 3171 O O . SER A 1 444 ? 22.363 -1.380 -20.441 1.00 72.92 423 SER A O 1
ATOM 3174 N N . SER A 1 445 ? 23.453 -3.192 -19.611 1.00 79.30 424 SER A N 1
ATOM 3175 C CA . SER A 1 445 ? 22.239 -3.982 -19.552 1.00 80.44 424 SER A CA 1
ATOM 3176 C C . SER A 1 445 ? 21.361 -3.470 -18.412 1.00 82.00 424 SER A C 1
ATOM 3177 O O . SER A 1 445 ? 21.793 -2.649 -17.602 1.00 79.18 424 SER A O 1
ATOM 3180 N N . ASN A 1 446 ? 20.126 -3.960 -18.362 1.00 84.51 425 ASN A N 1
ATOM 3181 C CA . ASN A 1 446 ? 19.235 -3.632 -17.270 1.00 88.14 425 ASN A CA 1
ATOM 3182 C C . ASN A 1 446 ? 18.822 -4.820 -16.428 1.00 95.57 425 ASN A C 1
ATOM 3183 O O . ASN A 1 446 ? 17.881 -4.720 -15.667 1.00 100.39 425 ASN A O 1
ATOM 3188 N N . THR A 1 447 ? 19.525 -5.943 -16.582 1.00 100.99 426 THR A N 1
ATOM 3189 C CA . THR A 1 447 ? 19.518 -7.020 -15.582 1.00 109.73 426 THR A CA 1
ATOM 3190 C C . THR A 1 447 ? 20.971 -7.354 -15.200 1.00 113.40 426 THR A C 1
ATOM 3191 O O . THR A 1 447 ? 21.394 -7.077 -14.073 1.00 114.28 426 THR A O 1
ATOM 3193 N N . THR A 1 448 ? 21.719 -7.914 -16.157 1.00 115.27 427 THR A N 1
ATOM 3194 C CA . THR A 1 448 ? 23.164 -8.187 -16.051 1.00 119.32 427 THR A CA 1
ATOM 3195 C C . THR A 1 448 ? 24.024 -6.967 -15.636 1.00 119.38 427 THR A C 1
ATOM 3196 O O . THR A 1 448 ? 23.841 -5.872 -16.194 1.00 113.91 427 THR A O 1
ATOM 3198 N N . PRO A 1 449 ? 24.985 -7.164 -14.689 1.00 123.52 428 PRO A N 1
ATOM 3199 C CA . PRO A 1 449 ? 25.885 -6.126 -14.151 1.00 122.86 428 PRO A CA 1
ATOM 3200 C C . PRO A 1 449 ? 27.173 -5.870 -14.968 1.00 123.34 428 PRO A C 1
ATOM 3201 O O . PRO A 1 449 ? 28.225 -5.584 -14.383 1.00 129.38 428 PRO A O 1
ATOM 3205 N N . VAL A 1 450 ? 27.093 -5.971 -16.294 1.00 118.52 429 VAL A N 1
ATOM 3206 C CA . VAL A 1 450 ? 28.254 -5.758 -17.169 1.00 114.90 429 VAL A CA 1
ATOM 3207 C C . VAL A 1 450 ? 27.830 -5.066 -18.501 1.00 107.05 429 VAL A C 1
ATOM 3208 O O . VAL A 1 450 ? 26.644 -5.082 -18.858 1.00 107.48 429 VAL A O 1
ATOM 3212 N N . VAL A 1 451 ? 28.798 -4.443 -19.196 1.00 99.10 430 VAL A N 1
ATOM 3213 C CA . VAL A 1 451 ? 28.597 -3.586 -20.400 1.00 86.58 430 VAL A CA 1
ATOM 3214 C C . VAL A 1 451 ? 28.473 -4.357 -21.732 1.00 82.48 430 VAL A C 1
ATOM 3215 O O . VAL A 1 451 ? 29.349 -5.158 -22.077 1.00 84.97 430 VAL A O 1
ATOM 3219 N N . VAL A 1 452 ? 27.401 -4.096 -22.476 1.00 76.41 431 VAL A N 1
ATOM 3220 C CA . VAL A 1 452 ? 27.121 -4.760 -23.758 1.00 74.15 431 VAL A CA 1
ATOM 3221 C C . VAL A 1 452 ? 27.559 -3.968 -25.012 1.00 72.17 431 VAL A C 1
ATOM 3222 O O . VAL A 1 452 ? 27.309 -2.759 -25.144 1.00 70.71 431 VAL A O 1
ATOM 3226 N N . LEU A 1 453 ? 28.221 -4.680 -25.923 1.00 70.86 432 LEU A N 1
ATOM 3227 C CA . LEU A 1 453 ? 28.791 -4.099 -27.139 1.00 66.33 432 LEU A CA 1
ATOM 3228 C C . LEU A 1 453 ? 28.190 -4.748 -28.374 1.00 63.71 432 LEU A C 1
ATOM 3229 O O . LEU A 1 453 ? 27.952 -5.966 -28.384 1.00 63.63 432 LEU A O 1
ATOM 3234 N N . ARG A 1 454 ? 27.936 -3.933 -29.401 1.00 57.15 433 ARG A N 1
ATOM 3235 C CA . ARG A 1 454 ? 27.709 -4.464 -30.754 1.00 55.95 433 ARG A CA 1
ATOM 3236 C C . ARG A 1 454 ? 28.169 -3.549 -31.903 1.00 50.82 433 ARG A C 1
ATOM 3237 O O . ARG A 1 454 ? 28.298 -2.340 -31.748 1.00 48.12 433 ARG A O 1
ATOM 3245 N N . PHE A 1 455 ? 28.453 -4.165 -33.038 1.00 50.86 434 PHE A N 1
ATOM 3246 C CA . PHE A 1 455 ? 29.113 -3.491 -34.127 1.00 47.57 434 PHE A CA 1
ATOM 3247 C C . PHE A 1 455 ? 28.394 -3.842 -35.420 1.00 43.82 434 PHE A C 1
ATOM 3248 O O . PHE A 1 455 ? 27.913 -4.964 -35.569 1.00 45.22 434 PHE A O 1
ATOM 3256 N N . GLU A 1 456 ? 28.269 -2.861 -36.316 1.00 39.06 435 GLU A N 1
ATOM 3257 C CA . GLU A 1 456 ? 27.729 -3.081 -37.657 1.00 39.06 435 GLU A CA 1
ATOM 3258 C C . GLU A 1 456 ? 28.521 -2.212 -38.633 1.00 37.06 435 GLU A C 1
ATOM 3259 O O . GLU A 1 456 ? 28.874 -1.070 -38.313 1.00 36.24 435 GLU A O 1
ATOM 3265 N N . ALA A 1 457 ? 28.769 -2.726 -39.829 1.00 36.98 436 ALA A N 1
ATOM 3266 C CA . ALA A 1 457 ? 29.458 -1.912 -40.842 1.00 36.49 436 ALA A CA 1
ATOM 3267 C C . ALA A 1 457 ? 29.052 -2.281 -42.268 1.00 37.21 436 ALA A C 1
ATOM 3268 O O . ALA A 1 457 ? 28.416 -3.310 -42.482 1.00 40.26 436 ALA A O 1
ATOM 3270 N N . THR A 1 458 ? 29.407 -1.424 -43.229 1.00 35.87 437 THR A N 1
ATOM 3271 C CA . THR A 1 458 ? 29.099 -1.629 -44.646 1.00 36.48 437 THR A CA 1
ATOM 3272 C C . THR A 1 458 ? 30.130 -2.499 -45.375 1.00 37.49 437 THR A C 1
ATOM 3273 O O . THR A 1 458 ? 29.959 -2.755 -46.542 1.00 37.51 437 THR A O 1
ATOM 3277 N N . SER A 1 459 ? 31.198 -2.936 -44.679 1.00 37.40 438 SER A N 1
ATOM 3278 C CA . SER A 1 459 ? 32.133 -3.941 -45.211 1.00 41.70 438 SER A CA 1
ATOM 3279 C C . SER A 1 459 ? 32.887 -4.616 -44.062 1.00 44.09 438 SER A C 1
ATOM 3280 O O . SER A 1 459 ? 32.872 -4.131 -42.900 1.00 39.90 438 SER A O 1
ATOM 3283 N N . ASP A 1 460 ? 33.557 -5.722 -44.384 1.00 47.97 439 ASP A N 1
ATOM 3284 C CA . ASP A 1 460 ? 34.325 -6.451 -43.365 1.00 50.89 439 ASP A CA 1
ATOM 3285 C C . ASP A 1 460 ? 35.412 -5.537 -42.789 1.00 50.58 439 ASP A C 1
ATOM 3286 O O . ASP A 1 460 ? 35.621 -5.510 -41.582 1.00 50.80 439 ASP A O 1
ATOM 3291 N N . ALA A 1 461 ? 36.100 -4.789 -43.652 1.00 49.99 440 ALA A N 1
ATOM 3292 C CA . ALA A 1 461 ? 37.228 -3.987 -43.177 1.00 50.30 440 ALA A CA 1
ATOM 3293 C C . ALA A 1 461 ? 36.754 -2.842 -42.288 1.00 47.28 440 ALA A C 1
ATOM 3294 O O . ALA A 1 461 ? 37.392 -2.505 -41.291 1.00 46.69 440 ALA A O 1
ATOM 3296 N N . ALA A 1 462 ? 35.628 -2.255 -42.660 1.00 44.29 441 ALA A N 1
ATOM 3297 C CA . ALA A 1 462 ? 34.996 -1.230 -41.826 1.00 43.22 441 ALA A CA 1
ATOM 3298 C C . ALA A 1 462 ? 34.518 -1.758 -40.456 1.00 42.55 441 ALA A C 1
ATOM 3299 O O . ALA A 1 462 ? 34.647 -1.052 -39.451 1.00 43.16 441 ALA A O 1
ATOM 3301 N N . LEU A 1 463 ? 34.013 -2.985 -40.397 1.00 41.98 442 LEU A N 1
ATOM 3302 C CA . LEU A 1 463 ? 33.700 -3.608 -39.097 1.00 43.18 442 LEU A CA 1
ATOM 3303 C C . LEU A 1 463 ? 34.962 -3.693 -38.213 1.00 46.28 442 LEU A C 1
ATOM 3304 O O . LEU A 1 463 ? 34.929 -3.383 -37.014 1.00 46.93 442 LEU A O 1
ATOM 3309 N N . ALA A 1 464 ? 36.074 -4.057 -38.827 1.00 47.28 443 ALA A N 1
ATOM 3310 C CA . ALA A 1 464 ? 37.314 -4.241 -38.097 1.00 52.03 443 ALA A CA 1
ATOM 3311 C C . ALA A 1 464 ? 37.892 -2.918 -37.580 1.00 54.45 443 ALA A C 1
ATOM 3312 O O . ALA A 1 464 ? 38.329 -2.841 -36.431 1.00 57.91 443 ALA A O 1
ATOM 3314 N N . ARG A 1 465 ? 37.865 -1.874 -38.404 1.00 53.71 444 ARG A N 1
ATOM 3315 C CA . ARG A 1 465 ? 38.413 -0.583 -38.004 1.00 54.68 444 ARG A CA 1
ATOM 3316 C C . ARG A 1 465 ? 37.578 -0.037 -36.841 1.00 55.66 444 ARG A C 1
ATOM 3317 O O . ARG A 1 465 ? 38.111 0.544 -35.882 1.00 59.01 444 ARG A O 1
ATOM 3325 N N . ILE A 1 466 ? 36.276 -0.279 -36.873 1.00 50.96 445 ILE A N 1
ATOM 3326 C CA . ILE A 1 466 ? 35.407 0.263 -35.822 1.00 50.20 445 ILE A CA 1
ATOM 3327 C C . ILE A 1 466 ? 35.711 -0.348 -34.446 1.00 52.46 445 ILE A C 1
ATOM 3328 O O . ILE A 1 466 ? 35.921 0.375 -33.444 1.00 51.13 445 ILE A O 1
ATOM 3333 N N . GLN A 1 467 ? 35.730 -1.671 -34.402 1.00 54.61 446 GLN A N 1
ATOM 3334 C CA . GLN A 1 467 ? 36.257 -2.374 -33.230 1.00 61.52 446 GLN A CA 1
ATOM 3335 C C . GLN A 1 467 ? 37.649 -1.887 -32.771 1.00 65.00 446 GLN A C 1
ATOM 3336 O O . GLN A 1 467 ? 37.822 -1.509 -31.619 1.00 65.85 446 GLN A O 1
ATOM 3342 N N . ASP A 1 468 ? 38.623 -1.894 -33.672 1.00 67.06 447 ASP A N 1
ATOM 3343 C CA . ASP A 1 468 ? 39.936 -1.319 -33.377 1.00 72.74 447 ASP A CA 1
ATOM 3344 C C . ASP A 1 468 ? 39.828 0.035 -32.683 1.00 74.32 447 ASP A C 1
ATOM 3345 O O . ASP A 1 468 ? 40.635 0.365 -31.806 1.00 77.67 447 ASP A O 1
ATOM 3350 N N . ASP A 1 469 ? 38.827 0.816 -33.076 1.00 69.13 448 ASP A N 1
ATOM 3351 C CA . ASP A 1 469 ? 38.654 2.128 -32.509 1.00 70.45 448 ASP A CA 1
ATOM 3352 C C . ASP A 1 469 ? 38.095 1.987 -31.089 1.00 70.36 448 ASP A C 1
ATOM 3353 O O . ASP A 1 469 ? 38.634 2.580 -30.137 1.00 69.52 448 ASP A O 1
ATOM 3358 N N . PHE A 1 470 ? 37.029 1.195 -30.941 1.00 64.75 449 PHE A N 1
ATOM 3359 C CA . PHE A 1 470 ? 36.521 0.876 -29.603 1.00 64.65 449 PHE A CA 1
ATOM 3360 C C . PHE A 1 470 ? 37.564 0.232 -28.707 1.00 71.54 449 PHE A C 1
ATOM 3361 O O . PHE A 1 470 ? 37.660 0.569 -27.510 1.00 79.54 449 PHE A O 1
ATOM 3369 N N . ARG A 1 471 ? 38.309 -0.711 -29.270 1.00 74.70 450 ARG A N 1
ATOM 3370 C CA . ARG A 1 471 ? 39.401 -1.397 -28.550 1.00 81.75 450 ARG A CA 1
ATOM 3371 C C . ARG A 1 471 ? 40.278 -0.372 -27.834 1.00 86.42 450 ARG A C 1
ATOM 3372 O O . ARG A 1 471 ? 40.388 -0.422 -26.601 1.00 92.08 450 ARG A O 1
ATOM 3380 N N . ARG A 1 472 ? 40.856 0.567 -28.597 1.00 85.08 451 ARG A N 1
ATOM 3381 C CA . ARG A 1 472 ? 41.785 1.574 -28.055 1.00 89.77 451 ARG A CA 1
ATOM 3382 C C . ARG A 1 472 ? 41.090 2.527 -27.047 1.00 88.71 451 ARG A C 1
ATOM 3383 O O . ARG A 1 472 ? 41.691 2.962 -26.062 1.00 93.46 451 ARG A O 1
ATOM 3385 N N . ALA A 1 473 ? 39.826 2.835 -27.275 1.00 81.20 452 ALA A N 1
ATOM 3386 C CA . ALA A 1 473 ? 39.084 3.686 -26.328 1.00 79.54 452 ALA A CA 1
ATOM 3387 C C . ALA A 1 473 ? 38.867 2.994 -24.965 1.00 81.09 452 ALA A C 1
ATOM 3388 O O . ALA A 1 473 ? 39.080 3.615 -23.917 1.00 82.77 452 ALA A O 1
ATOM 3390 N N . LEU A 1 474 ? 38.464 1.716 -24.996 1.00 81.02 453 LEU A N 1
ATOM 3391 C CA . LEU A 1 474 ? 38.298 0.878 -23.789 1.00 85.02 453 LEU A CA 1
ATOM 3392 C C . LEU A 1 474 ? 39.651 0.594 -23.072 1.00 93.53 453 LEU A C 1
ATOM 3393 O O . LEU A 1 474 ? 39.705 0.507 -21.835 1.00 99.13 453 LEU A O 1
ATOM 3398 N N . LYS A 1 475 ? 40.741 0.468 -23.837 1.00 93.94 454 LYS A N 1
ATOM 3399 C CA . LYS A 1 475 ? 42.089 0.353 -23.230 1.00 100.56 454 LYS A CA 1
ATOM 3400 C C . LYS A 1 475 ? 42.473 1.634 -22.466 1.00 102.70 454 LYS A C 1
ATOM 3401 O O . LYS A 1 475 ? 43.110 1.559 -21.427 1.00 109.41 454 LYS A O 1
ATOM 3403 N N . ALA A 1 476 ? 42.069 2.797 -22.973 1.00 99.37 455 ALA A N 1
ATOM 3404 C CA . ALA A 1 476 ? 42.293 4.075 -22.288 1.00 101.83 455 ALA A CA 1
ATOM 3405 C C . ALA A 1 476 ? 41.373 4.231 -21.076 1.00 102.03 455 ALA A C 1
ATOM 3406 O O . ALA A 1 476 ? 41.840 4.562 -20.002 1.00 107.21 455 ALA A O 1
ATOM 3408 N N . ALA A 1 477 ? 40.070 4.000 -21.261 1.00 97.62 456 ALA A N 1
ATOM 3409 C CA . ALA A 1 477 ? 39.093 4.148 -20.182 1.00 97.72 456 ALA A CA 1
ATOM 3410 C C . ALA A 1 477 ? 39.321 3.207 -18.972 1.00 104.71 456 ALA A C 1
ATOM 3411 O O . ALA A 1 477 ? 39.507 3.681 -17.840 1.00 108.06 456 ALA A O 1
ATOM 3413 N N . LYS A 1 478 ? 39.297 1.890 -19.203 1.00 105.20 457 LYS A N 1
ATOM 3414 C CA . LYS A 1 478 ? 39.587 0.918 -18.144 1.00 109.20 457 LYS A CA 1
ATOM 3415 C C . LYS A 1 478 ? 40.875 0.239 -18.537 1.00 113.61 457 LYS A C 1
ATOM 3416 O O . LYS A 1 478 ? 40.839 -0.861 -19.090 1.00 113.70 457 LYS A O 1
ATOM 3418 N N . PRO A 1 479 ? 42.024 0.899 -18.272 1.00 119.24 458 PRO A N 1
ATOM 3419 C CA . PRO A 1 479 ? 43.299 0.315 -18.679 1.00 122.51 458 PRO A CA 1
ATOM 3420 C C . PRO A 1 479 ? 43.653 -0.864 -17.788 1.00 130.18 458 PRO A C 1
ATOM 3421 O O . PRO A 1 479 ? 43.584 -0.759 -16.560 1.00 132.69 458 PRO A O 1
ATOM 3425 N N . GLY A 1 480 ? 44.024 -1.980 -18.416 1.00 131.32 459 GLY A N 1
ATOM 3426 C CA . GLY A 1 480 ? 44.274 -3.225 -17.703 1.00 135.11 459 GLY A CA 1
ATOM 3427 C C . GLY A 1 480 ? 43.188 -4.293 -17.803 1.00 131.85 459 GLY A C 1
ATOM 3428 O O . GLY A 1 480 ? 43.467 -5.444 -17.520 1.00 137.79 459 GLY A O 1
ATOM 3429 N N . ALA A 1 481 ? 41.958 -3.941 -18.192 1.00 121.91 460 ALA A N 1
ATOM 3430 C CA . ALA A 1 481 ? 40.879 -4.935 -18.272 1.00 119.41 460 ALA A CA 1
ATOM 3431 C C . ALA A 1 481 ? 41.009 -5.852 -19.500 1.00 118.19 460 ALA A C 1
ATOM 3432 O O . ALA A 1 481 ? 41.508 -5.433 -20.532 1.00 114.03 460 ALA A O 1
ATOM 3434 N N . ASN A 1 482 ? 40.574 -7.105 -19.383 1.00 122.01 461 ASN A N 1
ATOM 3435 C CA . ASN A 1 482 ? 40.515 -7.989 -20.546 1.00 120.73 461 ASN A CA 1
ATOM 3436 C C . ASN A 1 482 ? 39.194 -7.802 -21.320 1.00 114.19 461 ASN A C 1
ATOM 3437 O O . ASN A 1 482 ? 38.107 -8.057 -20.801 1.00 114.11 461 ASN A O 1
ATOM 3439 N N . LEU A 1 483 ? 39.304 -7.292 -22.547 1.00 109.78 462 LEU A N 1
ATOM 3440 C CA . LEU A 1 483 ? 38.158 -7.052 -23.437 1.00 104.46 462 LEU A CA 1
ATOM 3441 C C . LEU A 1 483 ? 37.665 -8.360 -24.098 1.00 105.87 462 LEU A C 1
ATOM 3442 O O . LEU A 1 483 ? 38.410 -9.348 -24.097 1.00 112.65 462 LEU A O 1
ATOM 3447 N N . PRO A 1 484 ? 36.412 -8.389 -24.628 1.00 99.55 463 PRO A N 1
ATOM 3448 C CA . PRO A 1 484 ? 35.939 -9.590 -25.318 1.00 100.48 463 PRO A CA 1
ATOM 3449 C C . PRO A 1 484 ? 36.137 -9.550 -26.837 1.00 100.98 463 PRO A C 1
ATOM 3450 O O . PRO A 1 484 ? 35.764 -10.499 -27.520 1.00 103.04 463 PRO A O 1
ATOM 3454 N N . PHE A 1 485 ? 36.683 -8.459 -27.372 1.00 100.76 464 PHE A N 1
ATOM 3455 C CA . PHE A 1 485 ? 37.037 -8.405 -28.792 1.00 97.43 464 PHE A CA 1
ATOM 3456 C C . PHE A 1 485 ? 38.478 -7.925 -29.015 1.00 99.33 464 PHE A C 1
ATOM 3457 O O . PHE A 1 485 ? 39.077 -7.236 -28.190 1.00 101.58 464 PHE A O 1
#

CATH classification: 3.40.120.10 (+3 more: 3.40.120.10, 3.40.120.10, 3.30.310.50)

Secondary structure (DSSP, 8-state):
---GGGB-SSSEEEEBTTTB-HHHHHHHHHHHHHHHHHTT--EEEEEE-S-TTHHHHHHHHHHHHHHTT-EEEEEEE--HHHHHHHTTS-EEETTEEE----EEEE--TTS-TTEEEEEEEETTEE--THHHHHHHHHHHTT--------EEE---HHHHHHHHHTT---SS---EEEE-TTSTHHHHHHHHHHHTT--EEEES-S--TT--SS-S-TTSGGGGHHHHHHHHHSS--EEEEE-TTSS-EEEE-TTS-B--HHHHHHHHHHHHHHHSTT-EEEEETTS-THHHHHHHHTT-EEEEE-SSHHHHHHHHHHH--SEEE-TTS-EEETTTT-SSB-HHHHHHHHHHHHTTSS-HHHHHHTS---EEPPPEE--THHHHHHHHS---TT-SEEE-SSSEEEEETTEEEEEEE-SSSSSEEEEEEESSHHHHHHHHHHHHHHHHHHSTT-----

Nearest PDB structures (foldseek):
  3uw2-assembly1_A  TM=1.002E+00  e=0.000E+00  Burkholderia thailandensis E264
  3rsm-assembly1_A  TM=9.634E-01  e=2.552E-60  Pseudomonas aeruginosa
  1wqa-assembly1_A  TM=9.186E-01  e=4.180E-43  Pyrococcus horikoshii
  5kl0-assembly1_A  TM=8.751E-01  e=2.515E-39  Xanthomonas citri pv. citri str. 306
  1tuo-assembly1_A  TM=8.353E-01  e=3.453E-30  Thermus thermophilus

B-factor: mean 41.74, std 21.6, range [21.8, 169.12]

InterPro domains:
  IPR005841 Alpha-D-phosphohexomutase superfamily [PR00509] (102-116)
  IPR005841 Alpha-D-phosphohexomutase superfamily [PR00509] (173-192)
  IPR005841 Alpha-D-phosphohexomutase superfamily [PR00509] (207-220)
  IPR005841 Alpha-D-phosphohexomutase superfamily [PR00509] (236-251)
  IPR005843 Alpha-D-phosphohexomutase, C-terminal [PF00408] (375-451)
  IPR005844 Alpha-D-phosphohexomutase, alpha/beta/alpha domain I [PF02878] (6-141)
  IPR005845 Alpha-D-phosphohexomutase, alpha/beta/alpha domain II [PF02879] (159-256)
  IPR005846 Alpha-D-phosphohexomutase, alpha/beta/alpha domain III [PF02880] (261-367)
  IPR016055 Alpha-D-phosphohexomutase, alpha/beta/alpha I/II/III [SSF53738] (3-151)
  IPR016055 Alpha-D-phosphohexomutase, alpha/beta/alpha I/II/III [SSF53738] (158-258)
  IPR016055 Alpha-D-phosphohexomutase, alpha/beta/alpha I/II/III [SSF53738] (261-356)
  IPR036900 Alpha-D-phosphohexomutase, C-terminal domain superfamily [SSF55957] (369-464)

Foldseek 3Di:
DADLLQLFFQWGKDFPPPRDDLVNLLLLLQLLLQVLVVVPHAEEEEEEKQAPRTVSSSVSSCNNNQQLRHAYEYQYHAFPVLSCVLLFDWAQDPVGTDHHNKYKYWAQWQDARRMITIFIGRNNASDGDVVSSSSVVCSVVVVGHGHGYHYDYGHCLVVVLCLLLVVFAFPDEAEEEEAALLARCQPSLVVNSVSNVYHYDYHNSHHDSNSPDHGLQVVDVVSCVVRQVVLQVDVGAKYWGAIRRFLFIWIAGSNGDTQFVLLVQLLVLLVVCVVVAAFEEEEELVHWPPNQVSNVVSRYHYHYAHDDQSRSLVVCVVRVGQWYAYRSGFIFGPDSDRGGRGNSSSVSVLSNRLSVDPHSRCVRVVRDDFDKDPKWWFCVPLLVLLVVDAPQPAFPDFDVNFGTWTHHPFWIKGWGADRSDPTIMIMITGRDPVRRVVNVVRVVVSSCVSVPPGDTRD